Protein AF-0000000069867703 (afdb_homodimer)

Radius of gyration: 23.39 Å; Cα contacts (8 Å, |Δi|>4): 1065; chains: 2; bounding box: 71×70×50 Å

Sequence (424 aa):
MKQNDFDYMQMLKGELYYAPTILPENKSTKGKVLAQKINQLPIDNVKEIVALEKELLGKTGNELYITPPLHVDYGRHIEVGENFYANMDCIFLDVNKIIFGDNVMVGPRASFYTAGHPIDPTIRTAELEFGTPIIVEDNVWIGGSATILPGVTIGKNAIVAAGAVVTKDVPANTIVGGNPAKVIRKIDENDQQFWTEKQRQYQIAKKQFFHEMKQNDFDYMQMLKGELYYAPTILPENKSTKGKVLAQKINQLPIDNVKEIVALEKELLGKTGNELYITPPLHVDYGRHIEVGENFYANMDCIFLDVNKIIFGDNVMVGPRASFYTAGHPIDPTIRTAELEFGTPIIVEDNVWIGGSATILPGVTIGKNAIVAAGAVVTKDVPANTIVGGNPAKVIRKIDENDQQFWTEKQRQYQIAKKQFFHE

Structure (mmCIF, N/CA/C/O backbone):
data_AF-0000000069867703-model_v1
#
loop_
_entity.id
_entity.type
_entity.pdbx_description
1 polymer Acetyltransferase
#
loop_
_atom_site.group_PDB
_atom_site.id
_atom_site.type_symbol
_atom_site.label_atom_id
_atom_site.label_alt_id
_atom_site.label_comp_id
_atom_site.label_asym_id
_atom_site.label_entity_id
_atom_site.label_seq_id
_atom_site.pdbx_PDB_ins_code
_atom_site.Cartn_x
_atom_site.Cartn_y
_atom_site.Cartn_z
_atom_site.occupancy
_atom_site.B_iso_or_equiv
_atom_site.auth_seq_id
_atom_site.auth_comp_id
_atom_site.auth_asym_id
_atom_site.auth_atom_id
_atom_site.pdbx_PDB_model_num
ATOM 1 N N . MET A 1 1 ? 14.961 -4.582 -24.188 1 43.03 1 MET A N 1
ATOM 2 C CA . MET A 1 1 ? 15.508 -3.805 -23.078 1 43.03 1 MET A CA 1
ATOM 3 C C . MET A 1 1 ? 16.891 -3.246 -23.438 1 43.03 1 MET A C 1
ATOM 5 O O . MET A 1 1 ? 17.766 -3.984 -23.875 1 43.03 1 MET A O 1
ATOM 9 N N . LYS A 1 2 ? 16.891 -2.094 -23.719 1 47.94 2 LYS A N 1
ATOM 10 C CA . LYS A 1 2 ? 18.172 -1.615 -24.219 1 47.94 2 LYS A CA 1
ATOM 11 C C . LYS A 1 2 ? 19.281 -1.835 -23.203 1 47.94 2 LYS A C 1
ATOM 13 O O . LYS A 1 2 ? 19.141 -1.467 -22.031 1 47.94 2 LYS A O 1
ATOM 18 N N . GLN A 1 3 ? 20.312 -2.713 -23.312 1 62.88 3 GLN A N 1
ATOM 19 C CA . GLN A 1 3 ? 21.562 -3.127 -22.688 1 62.88 3 GLN A CA 1
ATOM 20 C C . GLN A 1 3 ? 22.375 -1.922 -22.203 1 62.88 3 GLN A C 1
ATOM 22 O O . GLN A 1 3 ? 23.297 -2.068 -21.406 1 62.88 3 GLN A O 1
ATOM 27 N N . ASN A 1 4 ? 21.609 -0.744 -22.125 1 85.5 4 ASN A N 1
ATOM 28 C CA . ASN A 1 4 ? 22.438 0.412 -21.781 1 85.5 4 ASN A CA 1
ATOM 29 C C . ASN A 1 4 ? 21.812 1.217 -20.641 1 85.5 4 ASN A C 1
ATOM 31 O O . ASN A 1 4 ? 22.25 2.338 -20.359 1 85.5 4 ASN A O 1
ATOM 35 N N . ASP A 1 5 ? 20.938 0.562 -19.953 1 95.88 5 ASP A N 1
ATOM 36 C CA . ASP A 1 5 ? 20.281 1.282 -18.875 1 95.88 5 ASP A CA 1
ATOM 37 C C . ASP A 1 5 ? 20.719 0.734 -17.516 1 95.88 5 ASP A C 1
ATOM 39 O O . ASP A 1 5 ? 20.141 -0.229 -17.016 1 95.88 5 ASP A O 1
ATOM 43 N N . PHE A 1 6 ? 21.672 1.259 -16.984 1 97.19 6 PHE A N 1
ATOM 44 C CA . PHE A 1 6 ? 22.344 0.713 -15.82 1 97.19 6 PHE A CA 1
ATOM 45 C C . PHE A 1 6 ? 21.375 0.543 -14.656 1 97.19 6 PHE A C 1
ATOM 47 O O . PHE A 1 6 ? 21.25 -0.551 -14.102 1 97.19 6 PHE A O 1
ATOM 54 N N . ASP A 1 7 ? 20.625 1.589 -14.242 1 98.25 7 ASP A N 1
ATOM 55 C CA . ASP A 1 7 ? 19.781 1.545 -13.055 1 98.25 7 ASP A CA 1
ATOM 56 C C . ASP A 1 7 ? 18.594 0.606 -13.258 1 98.25 7 ASP A C 1
ATOM 58 O O . ASP A 1 7 ? 18.141 -0.053 -12.312 1 98.25 7 ASP A O 1
ATOM 62 N N . TYR A 1 8 ? 18.062 0.577 -14.422 1 98.06 8 TYR A N 1
ATOM 63 C CA . TYR A 1 8 ? 17 -0.384 -14.719 1 98.06 8 TYR A CA 1
ATOM 64 C C . TYR A 1 8 ? 17.5 -1.812 -14.523 1 98.06 8 TYR A C 1
ATOM 66 O O . TYR A 1 8 ? 16.797 -2.646 -13.945 1 98.06 8 TYR A O 1
ATOM 74 N N . MET A 1 9 ? 18.688 -2.072 -15.016 1 97.81 9 MET A N 1
ATOM 75 C CA . MET A 1 9 ? 19.281 -3.402 -14.867 1 97.81 9 MET A CA 1
ATOM 76 C C . MET A 1 9 ? 19.547 -3.721 -13.398 1 97.81 9 MET A C 1
ATOM 78 O O . MET A 1 9 ? 19.281 -4.836 -12.945 1 97.81 9 MET A O 1
ATOM 82 N N . GLN A 1 10 ? 20.125 -2.771 -12.664 1 98.06 10 GLN A N 1
ATOM 83 C CA . GLN A 1 10 ? 20.359 -2.949 -11.234 1 98.06 10 GLN A CA 1
ATOM 84 C C . GLN A 1 10 ? 19.062 -3.287 -10.508 1 98.06 10 GLN A C 1
ATOM 86 O O . GLN A 1 10 ? 19.031 -4.16 -9.633 1 98.06 10 GLN A O 1
ATOM 91 N N . MET A 1 11 ? 17.969 -2.541 -10.852 1 98.31 11 MET A N 1
ATOM 92 C CA . MET A 1 11 ? 16.641 -2.74 -10.258 1 98.31 11 MET A CA 1
ATOM 93 C C . MET A 1 11 ? 16.203 -4.191 -10.414 1 98.31 11 MET A C 1
ATOM 95 O O . MET A 1 11 ? 15.828 -4.836 -9.43 1 98.31 11 MET A O 1
ATOM 99 N N . LEU A 1 12 ? 16.344 -4.734 -11.562 1 98 12 LEU A N 1
ATOM 100 C CA . LEU A 1 12 ? 15.867 -6.078 -11.867 1 98 12 LEU A CA 1
ATOM 101 C C . LEU A 1 12 ? 16.797 -7.129 -11.258 1 98 12 LEU A C 1
ATOM 103 O O . LEU A 1 12 ? 16.391 -8.273 -11.047 1 98 12 LEU A O 1
ATOM 107 N N . LYS A 1 13 ? 18.016 -6.766 -10.938 1 97.62 13 LYS A N 1
ATOM 108 C CA . LYS A 1 13 ? 18.969 -7.668 -10.297 1 97.62 13 LYS A CA 1
ATOM 109 C C . LYS A 1 13 ? 18.766 -7.703 -8.781 1 97.62 13 LYS A C 1
ATOM 111 O O . LYS A 1 13 ? 19.359 -8.523 -8.086 1 97.62 13 LYS A O 1
ATOM 116 N N . GLY A 1 14 ? 17.953 -6.762 -8.305 1 98.12 14 GLY A N 1
ATOM 117 C CA . GLY A 1 14 ? 17.703 -6.676 -6.871 1 98.12 14 GLY A CA 1
ATOM 118 C C . GLY A 1 14 ? 18.766 -5.863 -6.137 1 98.12 14 GLY A C 1
ATOM 119 O O . GLY A 1 14 ? 18.812 -5.879 -4.906 1 98.12 14 GLY A O 1
ATOM 120 N N . GLU A 1 15 ? 19.609 -5.199 -6.871 1 97.81 15 GLU A N 1
ATOM 121 C CA . GLU A 1 15 ? 20.656 -4.352 -6.316 1 97.81 15 GLU A CA 1
ATOM 122 C C . GLU A 1 15 ? 20.172 -2.912 -6.152 1 97.81 15 GLU A C 1
ATOM 124 O O . GLU A 1 15 ? 19.109 -2.547 -6.66 1 97.81 15 GLU A O 1
ATOM 129 N N . LEU A 1 16 ? 20.938 -2.123 -5.391 1 98.31 16 LEU A N 1
ATOM 130 C CA . LEU A 1 16 ? 20.594 -0.713 -5.254 1 98.31 16 LEU A CA 1
ATOM 131 C C . LEU A 1 16 ? 20.531 -0.034 -6.617 1 98.31 16 LEU A C 1
ATOM 133 O O . LEU A 1 16 ? 21.375 -0.292 -7.48 1 98.31 16 LEU A O 1
ATOM 137 N N . TYR A 1 17 ? 19.641 0.819 -6.809 1 98.19 17 TYR A N 1
ATOM 138 C CA . TYR A 1 17 ? 19.484 1.601 -8.031 1 98.19 17 TYR A CA 1
ATOM 139 C C . TYR A 1 17 ? 18.938 2.986 -7.727 1 98.19 17 TYR A C 1
ATOM 141 O O . TYR A 1 17 ? 18.484 3.254 -6.609 1 98.19 17 TYR A O 1
ATOM 149 N N . TYR A 1 18 ? 19.016 3.893 -8.641 1 97.75 18 TYR A N 1
ATOM 150 C CA . TYR A 1 18 ? 18.531 5.262 -8.586 1 97.75 18 TYR A CA 1
ATOM 151 C C . TYR A 1 18 ? 17.453 5.496 -9.648 1 97.75 18 TYR A C 1
ATOM 153 O O . TYR A 1 18 ? 17.766 5.648 -10.836 1 97.75 18 TYR A O 1
ATOM 161 N N . ALA A 1 19 ? 16.234 5.578 -9.227 1 96.94 19 ALA A N 1
ATOM 162 C CA . ALA A 1 19 ? 15.07 5.52 -10.094 1 96.94 19 ALA A CA 1
ATOM 163 C C . ALA A 1 19 ? 15.07 6.672 -11.094 1 96.94 19 ALA A C 1
ATOM 165 O O . ALA A 1 19 ? 14.711 6.488 -12.258 1 96.94 19 ALA A O 1
ATOM 166 N N . PRO A 1 20 ? 15.422 7.875 -10.719 1 95.5 20 PRO A N 1
ATOM 167 C CA . PRO A 1 20 ? 15.32 9.016 -11.625 1 95.5 20 PRO A CA 1
ATOM 168 C C . PRO A 1 20 ? 16.188 8.859 -12.867 1 95.5 20 PRO A C 1
ATOM 170 O O . PRO A 1 20 ? 15.93 9.5 -13.891 1 95.5 20 PRO A O 1
ATOM 173 N N . THR A 1 21 ? 17.234 7.996 -12.844 1 96.5 21 THR A N 1
ATOM 174 C CA . THR A 1 21 ? 18.156 7.895 -13.969 1 96.5 21 THR A CA 1
ATOM 175 C C . THR A 1 21 ? 17.75 6.742 -14.891 1 96.5 21 THR A C 1
ATOM 177 O O . THR A 1 21 ? 18.391 6.508 -15.914 1 96.5 21 THR A O 1
ATOM 180 N N . ILE A 1 22 ? 16.75 6.027 -14.531 1 97.62 22 ILE A N 1
ATOM 181 C CA . ILE A 1 22 ? 16.234 5.023 -15.453 1 97.62 22 ILE A CA 1
ATOM 182 C C . ILE A 1 22 ? 15.75 5.699 -16.734 1 97.62 22 ILE A C 1
ATOM 184 O O . ILE A 1 22 ? 15.109 6.75 -16.688 1 97.62 22 ILE A O 1
ATOM 188 N N . LEU A 1 23 ? 16.031 5.18 -17.812 1 97.31 23 LEU A N 1
ATOM 189 C CA . LEU A 1 23 ? 15.703 5.766 -19.109 1 97.31 23 LEU A CA 1
ATOM 190 C C . LEU A 1 23 ? 14.195 5.809 -19.312 1 97.31 23 LEU A C 1
ATOM 192 O O . LEU A 1 23 ? 13.469 4.938 -18.828 1 97.31 23 LEU A O 1
ATOM 196 N N . PRO A 1 24 ? 13.734 6.73 -20.109 1 95.38 24 PRO A N 1
ATOM 197 C CA . PRO A 1 24 ? 12.297 6.945 -20.312 1 95.38 24 PRO A CA 1
ATOM 198 C C . PRO A 1 24 ? 11.578 5.695 -20.812 1 95.38 24 PRO A C 1
ATOM 200 O O . PRO A 1 24 ? 10.477 5.391 -20.359 1 95.38 24 PRO A O 1
ATOM 203 N N . GLU A 1 25 ? 12.195 4.98 -21.734 1 95.62 25 GLU A N 1
ATOM 204 C CA . GLU A 1 25 ? 11.555 3.814 -22.328 1 95.62 25 GLU A CA 1
ATOM 205 C C . GLU A 1 25 ? 11.375 2.697 -21.312 1 95.62 25 GLU A C 1
ATOM 207 O O . GLU A 1 25 ? 10.602 1.766 -21.531 1 95.62 25 GLU A O 1
ATOM 212 N N . ASN A 1 26 ? 12.133 2.779 -20.188 1 97.19 26 ASN A N 1
ATOM 213 C CA . ASN A 1 26 ? 12.086 1.73 -19.172 1 97.19 26 ASN A CA 1
ATOM 214 C C . ASN A 1 26 ? 11.359 2.197 -17.906 1 97.19 26 ASN A C 1
ATOM 216 O O . ASN A 1 26 ? 11.266 1.455 -16.938 1 97.19 26 ASN A O 1
ATOM 220 N N . LYS A 1 27 ? 10.812 3.355 -17.906 1 96.56 27 LYS A N 1
ATOM 221 C CA . LYS A 1 27 ? 10.141 3.895 -16.734 1 96.56 27 LYS A CA 1
ATOM 222 C C . LYS A 1 27 ? 8.766 3.254 -16.531 1 96.56 27 LYS A C 1
ATOM 224 O O . LYS A 1 27 ? 8.281 2.543 -17.422 1 96.56 27 LYS A O 1
ATOM 229 N N . SER A 1 28 ? 8.188 3.492 -15.438 1 97.31 28 SER A N 1
ATOM 230 C CA . SER A 1 28 ? 6.961 2.832 -14.984 1 97.31 28 SER A CA 1
ATOM 231 C C . SER A 1 28 ? 5.727 3.459 -15.625 1 97.31 28 SER A C 1
ATOM 233 O O . SER A 1 28 ? 4.629 2.908 -15.539 1 97.31 28 SER A O 1
ATOM 235 N N . THR A 1 29 ? 5.863 4.516 -16.375 1 97.19 29 THR A N 1
ATOM 236 C CA . THR A 1 29 ? 4.754 5.332 -16.859 1 97.19 29 THR A CA 1
ATOM 237 C C . THR A 1 29 ? 3.832 4.512 -17.75 1 97.19 29 THR A C 1
ATOM 239 O O . THR A 1 29 ? 2.607 4.578 -17.625 1 97.19 29 THR A O 1
ATOM 242 N N . LYS A 1 30 ? 4.414 3.748 -18.641 1 97.38 30 LYS A N 1
ATOM 243 C CA . LYS A 1 30 ? 3.607 2.971 -19.578 1 97.38 30 LYS A CA 1
ATOM 244 C C . LYS A 1 30 ? 2.66 2.029 -18.844 1 97.38 30 LYS A C 1
ATOM 246 O O . LYS A 1 30 ? 1.482 1.926 -19.188 1 97.38 30 LYS A O 1
ATOM 251 N N . GLY A 1 31 ? 3.186 1.3 -17.875 1 98.5 31 GLY A N 1
ATOM 252 C CA . GLY A 1 31 ? 2.365 0.387 -17.094 1 98.5 31 GLY A CA 1
ATOM 253 C C . GLY A 1 31 ? 1.257 1.086 -16.328 1 98.5 31 GLY A C 1
ATOM 254 O O . GLY A 1 31 ? 0.117 0.617 -16.312 1 98.5 31 GLY A O 1
ATOM 255 N N . LYS A 1 32 ? 1.57 2.193 -15.734 1 98.44 32 LYS A N 1
ATOM 256 C CA . LYS A 1 32 ? 0.593 2.957 -14.961 1 98.44 32 LYS A CA 1
ATOM 257 C C . LYS A 1 32 ? -0.517 3.496 -15.859 1 98.44 32 LYS A C 1
ATOM 259 O O . LYS A 1 32 ? -1.687 3.51 -15.469 1 98.44 32 LYS A O 1
ATOM 264 N N . VAL A 1 33 ? -0.178 3.928 -17.031 1 98.56 33 VAL A N 1
ATOM 265 C CA . VAL A 1 33 ? -1.155 4.43 -17.984 1 98.56 33 VAL A CA 1
ATOM 266 C C . VAL A 1 33 ? -2.09 3.299 -18.422 1 98.56 33 VAL A C 1
ATOM 268 O O . VAL A 1 33 ? -3.309 3.48 -18.469 1 98.56 33 VAL A O 1
ATOM 271 N N . LEU A 1 34 ? -1.542 2.148 -18.703 1 98.75 34 LEU A N 1
ATOM 272 C CA . LEU A 1 34 ? -2.35 1.003 -19.109 1 98.75 34 LEU A CA 1
ATOM 273 C C . LEU A 1 34 ? -3.289 0.573 -17.984 1 98.75 34 LEU A C 1
ATOM 275 O O . LEU A 1 34 ? -4.457 0.259 -18.234 1 98.75 34 LEU A O 1
ATOM 279 N N . ALA A 1 35 ? -2.779 0.513 -16.766 1 98.81 35 ALA A N 1
ATOM 280 C CA . ALA A 1 35 ? -3.619 0.163 -15.625 1 98.81 35 ALA A CA 1
ATOM 281 C C . ALA A 1 35 ? -4.777 1.146 -15.477 1 98.81 35 ALA A C 1
ATOM 283 O O . ALA A 1 35 ? -5.914 0.741 -15.211 1 98.81 35 ALA A O 1
ATOM 284 N N . GLN A 1 36 ? -4.461 2.414 -15.617 1 98.56 36 GLN A N 1
ATOM 285 C CA . GLN A 1 36 ? -5.508 3.424 -15.531 1 98.56 36 GLN A CA 1
ATOM 286 C C . GLN A 1 36 ? -6.566 3.219 -16.609 1 98.56 36 GLN A C 1
ATOM 288 O O . GLN A 1 36 ? -7.762 3.377 -16.359 1 98.56 36 GLN A O 1
ATOM 293 N N . LYS A 1 37 ? -6.148 2.938 -17.797 1 98.62 37 LYS A N 1
ATOM 294 C CA . LYS A 1 37 ? -7.078 2.654 -18.891 1 98.62 37 LYS A CA 1
ATOM 295 C C . LYS A 1 37 ? -8 1.489 -18.531 1 98.62 37 LYS A C 1
ATOM 297 O O . LYS A 1 37 ? -9.211 1.559 -18.766 1 98.62 37 LYS A O 1
ATOM 302 N N . ILE A 1 38 ? -7.461 0.488 -18.016 1 98.81 38 ILE A N 1
ATOM 303 C CA . ILE A 1 38 ? -8.242 -0.674 -17.609 1 98.81 38 ILE A CA 1
ATOM 304 C C . ILE A 1 38 ? -9.297 -0.256 -16.578 1 98.81 38 ILE A C 1
ATOM 306 O O . ILE A 1 38 ? -10.469 -0.626 -16.703 1 98.81 38 ILE A O 1
ATOM 310 N N . ASN A 1 39 ? -8.867 0.525 -15.648 1 98.56 39 ASN A N 1
ATOM 311 C CA . ASN A 1 39 ? -9.711 0.929 -14.531 1 98.56 39 ASN A CA 1
ATOM 312 C C . ASN A 1 39 ? -10.852 1.837 -14.992 1 98.56 39 ASN A C 1
ATOM 314 O O . ASN A 1 39 ? -11.836 2.018 -14.273 1 98.56 39 ASN A O 1
ATOM 318 N N . GLN A 1 40 ? -10.742 2.393 -16.141 1 97.81 40 GLN A N 1
ATOM 319 C CA . GLN A 1 40 ? -11.719 3.357 -16.625 1 97.81 40 GLN A CA 1
ATOM 320 C C . GLN A 1 40 ? -12.711 2.699 -17.578 1 97.81 40 GLN A C 1
ATOM 322 O O . GLN A 1 40 ? -13.695 3.32 -17.984 1 97.81 40 GLN A O 1
ATOM 327 N N . LEU A 1 41 ? -12.492 1.466 -17.938 1 98.31 41 LEU A N 1
ATOM 328 C CA . LEU A 1 41 ? -13.422 0.748 -18.812 1 98.31 41 LEU A CA 1
ATOM 329 C C . LEU A 1 41 ? -14.672 0.335 -18.047 1 98.31 41 LEU A C 1
ATOM 331 O O . LEU A 1 41 ? -14.609 0.053 -16.859 1 98.31 41 LEU A O 1
ATOM 335 N N . PRO A 1 42 ? -15.836 0.27 -18.781 1 98.31 42 PRO A N 1
ATOM 336 C CA . PRO A 1 42 ? -16.984 -0.373 -18.156 1 98.31 42 PRO A CA 1
ATOM 337 C C . PRO A 1 42 ? -16.688 -1.797 -17.688 1 98.31 42 PRO A C 1
ATOM 339 O O . PRO A 1 42 ? -16.078 -2.574 -18.438 1 98.31 42 PRO A O 1
ATOM 342 N N . ILE A 1 43 ? -17.188 -2.146 -16.594 1 98 43 ILE A N 1
ATOM 343 C CA . ILE A 1 43 ? -16.797 -3.389 -15.938 1 98 43 ILE A CA 1
ATOM 344 C C . ILE A 1 43 ? -17.344 -4.582 -16.719 1 98 43 ILE A C 1
ATOM 346 O O . ILE A 1 43 ? -16.812 -5.691 -16.625 1 98 43 ILE A O 1
ATOM 350 N N . ASP A 1 44 ? -18.328 -4.363 -17.5 1 98.19 44 ASP A N 1
ATOM 351 C CA . ASP A 1 44 ? -18.922 -5.465 -18.25 1 98.19 44 ASP A CA 1
ATOM 352 C C . ASP A 1 44 ? -18.219 -5.652 -19.594 1 98.19 44 ASP A C 1
ATOM 354 O O . ASP A 1 44 ? -18.547 -6.566 -20.359 1 98.19 44 ASP A O 1
ATOM 358 N N . ASN A 1 45 ? -17.312 -4.742 -19.891 1 98.38 45 ASN A N 1
ATOM 359 C CA . ASN A 1 45 ? -16.484 -4.949 -21.078 1 98.38 45 ASN A CA 1
ATOM 360 C C . ASN A 1 45 ? -15.328 -5.906 -20.781 1 98.38 45 ASN A C 1
ATOM 362 O O . ASN A 1 45 ? -14.156 -5.543 -20.938 1 98.38 45 ASN A O 1
ATOM 366 N N . VAL A 1 46 ? -15.609 -7.129 -20.531 1 98.31 46 VAL A N 1
ATOM 367 C CA . VAL A 1 46 ? -14.68 -8.133 -20.031 1 98.31 46 VAL A CA 1
ATOM 368 C C . VAL A 1 46 ? -13.633 -8.445 -21.094 1 98.31 46 VAL A C 1
ATOM 370 O O . VAL A 1 46 ? -12.445 -8.555 -20.797 1 98.31 46 VAL A O 1
ATOM 373 N N . LYS A 1 47 ? -14.008 -8.578 -22.297 1 98.44 47 LYS A N 1
ATOM 374 C CA . LYS A 1 47 ? -13.102 -8.914 -23.391 1 98.44 47 LYS A CA 1
ATOM 375 C C . LYS A 1 47 ? -11.992 -7.879 -23.531 1 98.44 47 LYS A C 1
ATOM 377 O O . LYS A 1 47 ? -10.812 -8.227 -23.609 1 98.44 47 LYS A O 1
ATOM 382 N N . GLU A 1 48 ? -12.391 -6.613 -23.516 1 98.69 48 GLU A N 1
ATOM 383 C CA . GLU A 1 48 ? -11.414 -5.535 -23.641 1 98.69 48 GLU A CA 1
ATOM 384 C C . GLU A 1 48 ? -10.523 -5.457 -22.406 1 98.69 48 GLU A C 1
ATOM 386 O O . GLU A 1 48 ? -9.328 -5.199 -22.516 1 98.69 48 GLU A O 1
ATOM 391 N N . ILE A 1 49 ? -11.133 -5.664 -21.25 1 98.81 49 ILE A N 1
ATOM 392 C CA . ILE A 1 49 ? -10.383 -5.645 -20 1 98.81 49 ILE A CA 1
ATOM 393 C C . ILE A 1 49 ? -9.297 -6.719 -20.047 1 98.81 49 ILE A C 1
ATOM 395 O O . ILE A 1 49 ? -8.117 -6.434 -19.797 1 98.81 49 ILE A O 1
ATOM 399 N N . VAL A 1 50 ? -9.578 -7.891 -20.422 1 98.88 50 VAL A N 1
ATOM 400 C CA . VAL A 1 50 ? -8.633 -9 -20.453 1 98.88 50 VAL A CA 1
ATOM 401 C C . VAL A 1 50 ? -7.551 -8.734 -21.5 1 98.88 50 VAL A C 1
ATOM 403 O O . VAL A 1 50 ? -6.375 -9.023 -21.266 1 98.88 50 VAL A O 1
ATOM 406 N N . ALA A 1 51 ? -7.949 -8.203 -22.625 1 98.88 51 ALA A N 1
ATOM 407 C CA . ALA A 1 51 ? -6.973 -7.871 -23.656 1 98.88 51 ALA A CA 1
ATOM 408 C C . ALA A 1 51 ? -5.93 -6.887 -23.141 1 98.88 51 ALA A C 1
ATOM 410 O O . ALA A 1 51 ? -4.734 -7.062 -23.375 1 98.88 51 ALA A O 1
ATOM 411 N N . LEU A 1 52 ? -6.383 -5.855 -22.438 1 98.88 52 LEU A N 1
ATOM 412 C CA . LEU A 1 52 ? -5.473 -4.859 -21.891 1 98.88 52 LEU A CA 1
ATOM 413 C C . LEU A 1 52 ? -4.641 -5.441 -20.75 1 98.88 52 LEU A C 1
ATOM 415 O O . LEU A 1 52 ? -3.48 -5.07 -20.562 1 98.88 52 LEU A O 1
ATOM 419 N N . GLU A 1 53 ? -5.25 -6.348 -19.969 1 98.88 53 GLU A N 1
ATOM 420 C CA . GLU A 1 53 ? -4.492 -7.039 -18.922 1 98.88 53 GLU A CA 1
ATOM 421 C C . GLU A 1 53 ? -3.338 -7.836 -19.531 1 98.88 53 GLU A C 1
ATOM 423 O O . GLU A 1 53 ? -2.23 -7.836 -18.984 1 98.88 53 GLU A O 1
ATOM 428 N N . LYS A 1 54 ? -3.551 -8.523 -20.625 1 98.88 54 LYS A N 1
ATOM 429 C CA . LYS A 1 54 ? -2.512 -9.297 -21.297 1 98.88 54 LYS A CA 1
ATOM 430 C C . LYS A 1 54 ? -1.439 -8.383 -21.875 1 98.88 54 LYS A C 1
ATOM 432 O O . LYS A 1 54 ? -0.264 -8.75 -21.938 1 98.88 54 LYS A O 1
ATOM 437 N N . GLU A 1 55 ? -1.837 -7.215 -22.344 1 98.88 55 GLU A N 1
ATOM 438 C CA . GLU A 1 55 ? -0.868 -6.223 -22.797 1 98.88 55 GLU A CA 1
ATOM 439 C C . GLU A 1 55 ? -0.034 -5.684 -21.641 1 98.88 55 GLU A C 1
ATOM 441 O O . GLU A 1 55 ? 1.165 -5.441 -21.797 1 98.88 55 GLU A O 1
ATOM 446 N N . LEU A 1 56 ? -0.656 -5.512 -20.516 1 98.88 56 LEU A N 1
ATOM 447 C CA . LEU A 1 56 ? -0.044 -4.922 -19.328 1 98.88 56 LEU A CA 1
ATOM 448 C C . LEU A 1 56 ? 0.987 -5.867 -18.719 1 98.88 56 LEU A C 1
ATOM 450 O O . LEU A 1 56 ? 2.1 -5.449 -18.391 1 98.88 56 LEU A O 1
ATOM 454 N N . LEU A 1 57 ? 0.607 -7.168 -18.609 1 98.94 57 LEU A N 1
ATOM 455 C CA . LEU A 1 57 ? 1.418 -8.133 -17.875 1 98.94 57 LEU A CA 1
ATOM 456 C C . LEU A 1 57 ? 2.525 -8.695 -18.766 1 98.94 57 LEU A C 1
ATOM 458 O O . LEU A 1 57 ? 2.357 -8.805 -19.984 1 98.94 57 LEU A O 1
ATOM 462 N N . GLY A 1 58 ? 3.6 -9.086 -18.109 1 98.81 58 GLY A N 1
ATOM 463 C CA . GLY A 1 58 ? 4.77 -9.555 -18.828 1 98.81 58 GLY A CA 1
ATOM 464 C C . GLY A 1 58 ? 4.578 -10.922 -19.469 1 98.81 58 GLY A C 1
ATOM 465 O O . GLY A 1 58 ? 5.109 -11.195 -20.547 1 98.81 58 GLY A O 1
ATOM 466 N N . LYS A 1 59 ? 3.945 -11.766 -18.781 1 98.69 59 LYS A N 1
ATOM 467 C CA . LYS A 1 59 ? 3.629 -13.125 -19.219 1 98.69 59 LYS A CA 1
ATOM 468 C C . LYS A 1 59 ? 2.301 -13.594 -18.625 1 98.69 59 LYS A C 1
ATOM 470 O O . LYS A 1 59 ? 2.02 -13.359 -17.453 1 98.69 59 LYS A O 1
ATOM 475 N N . THR A 1 60 ? 1.506 -14.219 -19.484 1 98.69 60 THR A N 1
ATOM 476 C CA . THR A 1 60 ? 0.23 -14.734 -19 1 98.69 60 THR A CA 1
ATOM 477 C C . THR A 1 60 ? -0.053 -16.109 -19.578 1 98.69 60 THR A C 1
ATOM 479 O O . THR A 1 60 ? 0.512 -16.484 -20.609 1 98.69 60 THR A O 1
ATOM 482 N N . GLY A 1 61 ? -0.856 -16.875 -18.844 1 98 61 GLY A N 1
ATOM 483 C CA . GLY A 1 61 ? -1.472 -18.031 -19.469 1 98 61 GLY A CA 1
ATOM 484 C C . GLY A 1 61 ? -2.621 -17.688 -20.391 1 98 61 GLY A C 1
ATOM 485 O O . GLY A 1 61 ? -2.727 -16.547 -20.859 1 98 61 GLY A O 1
ATOM 486 N N . ASN A 1 62 ? -3.439 -18.703 -20.688 1 98 62 ASN A N 1
ATOM 487 C CA . ASN A 1 62 ? -4.59 -18.5 -21.562 1 98 62 ASN A CA 1
ATOM 488 C C . ASN A 1 62 ? -5.742 -17.828 -20.828 1 98 62 ASN A C 1
ATOM 490 O O . ASN A 1 62 ? -6.344 -16.891 -21.344 1 98 62 ASN A O 1
ATOM 494 N N . GLU A 1 63 ? -6.012 -18.281 -19.641 1 98.38 63 GLU A N 1
ATOM 495 C CA . GLU A 1 63 ? -7.141 -17.766 -18.875 1 98.38 63 GLU A CA 1
ATOM 496 C C . GLU A 1 63 ? -6.664 -16.938 -17.688 1 98.38 63 GLU A C 1
ATOM 498 O O . GLU A 1 63 ? -5.938 -17.438 -16.828 1 98.38 63 GLU A O 1
ATOM 503 N N . LEU A 1 64 ? -7.156 -15.703 -17.641 1 98.44 64 LEU A N 1
ATOM 504 C CA . LEU A 1 64 ? -6.883 -14.812 -16.516 1 98.44 64 LEU A CA 1
ATOM 505 C C . LEU A 1 64 ? -7.961 -13.734 -16.406 1 98.44 64 LEU A C 1
ATOM 507 O O . LEU A 1 64 ? -8.625 -13.414 -17.391 1 98.44 64 LEU A O 1
ATOM 511 N N . TYR A 1 65 ? -8.047 -13.281 -15.188 1 98.75 65 TYR A N 1
ATOM 512 C CA . TYR A 1 65 ? -8.906 -12.125 -14.961 1 98.75 65 TYR A CA 1
ATOM 513 C C . TYR A 1 65 ? -8.547 -11.422 -13.664 1 98.75 65 TYR A C 1
ATOM 515 O O . TYR A 1 65 ? -8.492 -12.055 -12.602 1 98.75 65 TYR A O 1
ATOM 523 N N . ILE A 1 66 ? -8.305 -10.211 -13.75 1 98.88 66 ILE A N 1
ATOM 524 C CA . ILE A 1 66 ? -8.117 -9.328 -12.602 1 98.88 66 ILE A CA 1
ATOM 525 C C . ILE A 1 66 ? -9.242 -8.297 -12.555 1 98.88 66 ILE A C 1
ATOM 527 O O . ILE A 1 66 ? -9.367 -7.461 -13.453 1 98.88 66 ILE A O 1
ATOM 531 N N . THR A 1 67 ? -9.977 -8.32 -11.547 1 98.88 67 THR A N 1
ATOM 532 C CA . THR A 1 67 ? -11.109 -7.406 -11.43 1 98.88 67 THR A CA 1
ATOM 533 C C . THR A 1 67 ? -10.633 -5.977 -11.188 1 98.88 67 THR A C 1
ATOM 535 O O . THR A 1 67 ? -9.906 -5.715 -10.227 1 98.88 67 THR A O 1
ATOM 538 N N . PRO A 1 68 ? -11.023 -5.074 -12.031 1 98.62 68 PRO A N 1
ATOM 539 C CA . PRO A 1 68 ? -10.68 -3.674 -11.781 1 98.62 68 PRO A CA 1
ATOM 540 C C . PRO A 1 68 ? -11.344 -3.119 -10.523 1 98.62 68 PRO A C 1
ATOM 542 O O . PRO A 1 68 ? -12.43 -3.566 -10.148 1 98.62 68 PRO A O 1
ATOM 545 N N . PRO A 1 69 ? -10.828 -2.098 -9.898 1 98.5 69 PRO A N 1
ATOM 546 C CA . PRO A 1 69 ? -9.555 -1.484 -10.297 1 98.5 69 PRO A CA 1
ATOM 547 C C . PRO A 1 69 ? -8.344 -2.316 -9.891 1 98.5 69 PRO A C 1
ATOM 549 O O . PRO A 1 69 ? -8.438 -3.145 -8.977 1 98.5 69 PRO A O 1
ATOM 552 N N . LEU A 1 70 ? -7.199 -2.225 -10.578 1 98.75 70 LEU A N 1
ATOM 553 C CA . LEU A 1 70 ? -5.887 -2.748 -10.219 1 98.75 70 LEU A CA 1
ATOM 554 C C . LEU A 1 70 ? -4.824 -1.66 -10.32 1 98.75 70 LEU A C 1
ATOM 556 O O . LEU A 1 70 ? -4.961 -0.72 -11.102 1 98.75 70 LEU A O 1
ATOM 560 N N . HIS A 1 71 ? -3.777 -1.788 -9.531 1 98.75 71 HIS A N 1
ATOM 561 C CA . HIS A 1 71 ? -2.672 -0.837 -9.531 1 98.75 71 HIS A CA 1
ATOM 562 C C . HIS A 1 71 ? -1.331 -1.549 -9.68 1 98.75 71 HIS A C 1
ATOM 564 O O . HIS A 1 71 ? -1.116 -2.607 -9.086 1 98.75 71 HIS A O 1
ATOM 570 N N . VAL A 1 72 ? -0.426 -0.951 -10.477 1 98.81 72 VAL A N 1
ATOM 571 C CA . VAL A 1 72 ? 0.904 -1.508 -10.703 1 98.81 72 VAL A CA 1
ATOM 572 C C . VAL A 1 72 ? 1.943 -0.389 -10.68 1 98.81 72 VAL A C 1
ATOM 574 O O . VAL A 1 72 ? 1.603 0.786 -10.836 1 98.81 72 VAL A O 1
ATOM 577 N N . ASP A 1 73 ? 3.182 -0.744 -10.523 1 98.19 73 ASP A N 1
ATOM 578 C CA . ASP A 1 73 ? 4.262 0.147 -10.938 1 98.19 73 ASP A CA 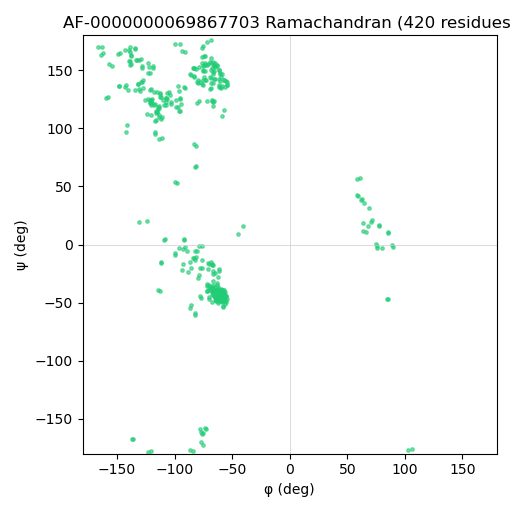1
ATOM 579 C C . ASP A 1 73 ? 4.531 0.029 -12.438 1 98.19 73 ASP A C 1
ATOM 581 O O . ASP A 1 73 ? 4.273 0.967 -13.195 1 98.19 73 ASP A O 1
ATOM 585 N N . TYR A 1 74 ? 4.863 -1.207 -12.859 1 98.62 74 TYR A N 1
ATOM 586 C CA . TYR A 1 74 ? 5.27 -1.394 -14.242 1 98.62 74 TYR A CA 1
ATOM 587 C C . TYR A 1 74 ? 4.266 -2.262 -14.992 1 98.62 74 TYR A C 1
ATOM 589 O O . TYR A 1 74 ? 3.977 -2.014 -16.172 1 98.62 74 TYR A O 1
ATOM 597 N N . GLY A 1 75 ? 3.76 -3.266 -14.359 1 98.81 75 GLY A N 1
ATOM 598 C CA . GLY A 1 75 ? 2.91 -4.25 -15.008 1 98.81 75 GLY A CA 1
ATOM 599 C C . GLY A 1 75 ? 3.695 -5.348 -15.703 1 98.81 75 GLY A C 1
ATOM 600 O O . GLY A 1 75 ? 3.445 -6.531 -15.484 1 98.81 75 GLY A O 1
ATOM 601 N N . ARG A 1 76 ? 4.688 -5 -16.453 1 98.81 76 ARG A N 1
ATOM 602 C CA . ARG A 1 76 ? 5.414 -5.93 -17.312 1 98.81 76 ARG A CA 1
ATOM 603 C C . ARG A 1 76 ? 6.273 -6.883 -16.484 1 98.81 76 ARG A C 1
ATOM 605 O O . ARG A 1 76 ? 6.777 -7.879 -17 1 98.81 76 ARG A O 1
ATOM 612 N N . HIS A 1 77 ? 6.516 -6.598 -15.258 1 98.88 77 HIS A N 1
ATOM 613 C CA . HIS A 1 77 ? 7.316 -7.488 -14.43 1 98.88 77 HIS A CA 1
ATOM 614 C C . HIS A 1 77 ? 6.438 -8.492 -13.688 1 98.88 77 HIS A C 1
ATOM 616 O O . HIS A 1 77 ? 6.938 -9.289 -12.891 1 98.88 77 HIS A O 1
ATOM 622 N N . ILE A 1 78 ? 5.152 -8.5 -13.922 1 98.94 78 ILE A N 1
ATOM 623 C CA . ILE A 1 78 ? 4.207 -9.461 -13.367 1 98.94 78 ILE A CA 1
ATOM 624 C C . ILE A 1 78 ? 3.982 -10.602 -14.359 1 98.94 78 ILE A C 1
ATOM 626 O O . ILE A 1 78 ? 3.703 -10.359 -15.539 1 98.94 78 ILE A O 1
ATOM 630 N N . GLU A 1 79 ? 4.184 -11.758 -13.914 1 98.94 79 GLU A N 1
ATOM 631 C CA . GLU A 1 79 ? 3.926 -12.961 -14.703 1 98.94 79 GLU A CA 1
ATOM 632 C C . GLU A 1 79 ? 2.902 -13.859 -14.008 1 98.94 79 GLU A C 1
ATOM 634 O O . GLU A 1 79 ? 3.006 -14.125 -12.812 1 98.94 79 GLU A O 1
ATOM 639 N N . VAL A 1 80 ? 1.92 -14.344 -14.789 1 98.94 80 VAL A N 1
ATOM 640 C CA . VAL A 1 80 ? 0.9 -15.203 -14.195 1 98.94 80 VAL A CA 1
ATOM 641 C C . VAL A 1 80 ? 0.761 -16.484 -15.023 1 98.94 80 VAL A C 1
ATOM 643 O O . VAL A 1 80 ? 0.852 -16.438 -16.25 1 98.94 80 VAL A O 1
ATOM 646 N N . GLY A 1 81 ? 0.601 -17.594 -14.344 1 98.88 81 GLY A N 1
ATOM 647 C CA . GLY A 1 81 ? 0.361 -18.875 -15 1 98.88 81 GLY A CA 1
ATOM 648 C C . GLY A 1 81 ? -1.063 -19.031 -15.5 1 98.88 81 GLY A C 1
ATOM 649 O O . GLY A 1 81 ? -1.756 -18.031 -15.734 1 98.88 81 GLY A O 1
ATOM 650 N N . GLU A 1 82 ? -1.456 -20.297 -15.742 1 98.88 82 GLU A N 1
ATOM 651 C CA . GLU A 1 82 ? -2.793 -20.625 -16.234 1 98.88 82 GLU A CA 1
ATOM 652 C C . GLU A 1 82 ? -3.838 -20.453 -15.133 1 98.88 82 GLU A C 1
ATOM 654 O O . GLU A 1 82 ? -3.59 -20.797 -13.969 1 98.88 82 GLU A O 1
ATOM 659 N N . ASN A 1 83 ? -5.059 -19.922 -15.5 1 98.81 83 ASN A N 1
ATOM 660 C CA . ASN A 1 83 ? -6.203 -19.812 -14.602 1 98.81 83 ASN A CA 1
ATOM 661 C C . ASN A 1 83 ? -5.883 -18.922 -13.398 1 98.81 83 ASN A C 1
ATOM 663 O O . ASN A 1 83 ? -6.082 -19.312 -12.258 1 98.81 83 ASN A O 1
ATOM 667 N N . PHE A 1 84 ? -5.52 -17.781 -13.695 1 98.94 84 PHE A N 1
ATOM 668 C CA . PHE A 1 84 ? -5.219 -16.781 -12.672 1 98.94 84 PHE A CA 1
ATOM 669 C C . PHE A 1 84 ? -6.418 -15.875 -12.445 1 98.94 84 PHE A C 1
ATOM 671 O O . PHE A 1 84 ? -7.035 -15.398 -13.398 1 98.94 84 PHE A O 1
ATOM 678 N N . TYR A 1 85 ? -6.688 -15.617 -11.18 1 98.94 85 TYR A N 1
ATOM 679 C CA . TYR A 1 85 ? -7.781 -14.719 -10.844 1 98.94 85 TYR A CA 1
ATOM 680 C 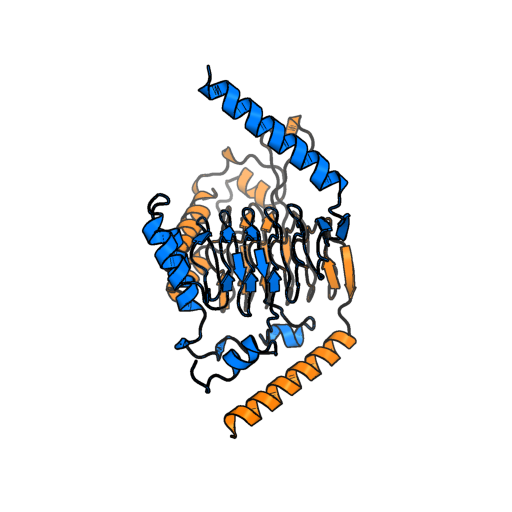C . TYR A 1 85 ? -7.398 -13.812 -9.672 1 98.94 85 TYR A C 1
ATOM 682 O O . TYR A 1 85 ? -6.863 -14.289 -8.664 1 98.94 85 TYR A O 1
ATOM 690 N N . ALA A 1 86 ? -7.637 -12.609 -9.781 1 98.94 86 ALA A N 1
ATOM 691 C CA . ALA A 1 86 ? -7.535 -11.656 -8.68 1 98.94 86 ALA A CA 1
ATOM 692 C C . ALA A 1 86 ? -8.789 -10.789 -8.578 1 98.94 86 ALA A C 1
ATOM 694 O O . ALA A 1 86 ? -9.289 -10.297 -9.594 1 98.94 86 ALA A O 1
ATOM 695 N N . ASN A 1 87 ? -9.242 -10.672 -7.387 1 98.75 87 ASN A N 1
ATOM 696 C CA . ASN A 1 87 ? -10.398 -9.812 -7.152 1 98.75 87 ASN A CA 1
ATOM 697 C C . ASN A 1 87 ? -10.008 -8.336 -7.164 1 98.75 87 ASN A C 1
ATOM 699 O O . ASN A 1 87 ? -8.93 -7.98 -7.633 1 98.75 87 ASN A O 1
ATOM 703 N N . MET A 1 88 ? -10.812 -7.34 -6.785 1 98.56 88 MET A N 1
ATOM 704 C CA . MET A 1 88 ? -10.711 -5.914 -7.094 1 98.56 88 MET A CA 1
ATOM 705 C C . MET A 1 88 ? -9.742 -5.223 -6.145 1 98.56 88 MET A C 1
ATOM 707 O O . MET A 1 88 ? -9.594 -5.633 -4.992 1 98.56 88 MET A O 1
ATOM 711 N N . ASP A 1 89 ? -9.125 -4.152 -6.609 1 98.62 89 ASP A N 1
ATOM 712 C CA . ASP A 1 89 ? -8.367 -3.15 -5.871 1 98.62 89 ASP A CA 1
ATOM 713 C C . ASP A 1 89 ? -7.062 -3.734 -5.332 1 98.62 89 ASP A C 1
ATOM 715 O O . ASP A 1 89 ? -6.645 -3.408 -4.219 1 98.62 89 ASP A O 1
ATOM 719 N N . CYS A 1 90 ? -6.484 -4.691 -6.035 1 98.88 90 CYS A N 1
ATOM 720 C CA . CYS A 1 90 ? -5.164 -5.211 -5.707 1 98.88 90 CYS A CA 1
ATOM 721 C C . CYS A 1 90 ? -4.074 -4.23 -6.129 1 98.88 90 CYS A C 1
ATOM 723 O O . CYS A 1 90 ? -4.258 -3.455 -7.07 1 98.88 90 CYS A O 1
ATOM 725 N N . ILE A 1 91 ? -2.969 -4.211 -5.426 1 98.94 91 ILE A N 1
ATOM 726 C CA . ILE A 1 91 ? -1.797 -3.404 -5.75 1 98.94 91 ILE A CA 1
ATOM 727 C C . ILE A 1 91 ? -0.592 -4.312 -5.98 1 98.94 91 ILE A C 1
ATOM 729 O O . ILE A 1 91 ? -0.245 -5.125 -5.117 1 98.94 91 ILE A O 1
ATOM 733 N N . PHE A 1 92 ? 0.067 -4.211 -7.105 1 98.88 92 PHE A N 1
ATOM 734 C CA . PHE A 1 92 ? 1.291 -4.918 -7.457 1 98.88 92 PHE A CA 1
ATOM 735 C C . PHE A 1 92 ? 2.438 -3.941 -7.688 1 98.88 92 PHE A C 1
ATOM 737 O O . PHE A 1 92 ? 2.588 -3.4 -8.781 1 98.88 92 PHE A O 1
ATOM 744 N N . LEU A 1 93 ? 3.25 -3.682 -6.703 1 98.75 93 LEU A N 1
ATOM 745 C CA . LEU A 1 93 ? 4.441 -2.855 -6.871 1 98.75 93 LEU A CA 1
ATOM 746 C C . LEU A 1 93 ? 5.59 -3.67 -7.461 1 98.75 93 LEU A C 1
ATOM 748 O O . LEU A 1 93 ? 6.492 -4.09 -6.734 1 98.75 93 LEU A O 1
ATOM 752 N N . ASP A 1 94 ? 5.613 -3.781 -8.742 1 98.81 94 ASP A N 1
ATOM 753 C CA . ASP A 1 94 ? 6.492 -4.711 -9.445 1 98.81 94 ASP A CA 1
ATOM 754 C C . ASP A 1 94 ? 7.754 -4.008 -9.945 1 98.81 94 ASP A C 1
ATOM 756 O O . ASP A 1 94 ? 8.133 -4.148 -11.109 1 98.81 94 ASP A O 1
ATOM 760 N N . VAL A 1 95 ? 8.484 -3.295 -9.031 1 98.69 95 VAL A N 1
ATOM 761 C CA . VAL A 1 95 ? 9.797 -2.816 -9.445 1 98.69 95 VAL A CA 1
ATOM 762 C C . VAL A 1 95 ? 10.719 -4.004 -9.711 1 98.69 95 VAL A C 1
ATOM 764 O O . VAL A 1 95 ? 11.742 -3.865 -10.375 1 98.69 95 VAL A O 1
ATOM 767 N N . ASN A 1 96 ? 10.445 -5.145 -9.109 1 98.81 96 ASN A N 1
ATOM 768 C CA . ASN A 1 96 ? 11.016 -6.445 -9.453 1 98.81 96 ASN A CA 1
ATOM 769 C C . ASN A 1 96 ? 9.93 -7.461 -9.789 1 98.81 96 ASN A C 1
ATOM 771 O O . ASN A 1 96 ? 8.742 -7.145 -9.742 1 98.81 96 ASN A O 1
ATOM 775 N N . LYS A 1 97 ? 10.32 -8.719 -10.102 1 98.88 97 LYS A N 1
ATOM 776 C CA . LYS A 1 97 ? 9.398 -9.727 -10.617 1 98.88 97 LYS A CA 1
ATOM 777 C C . LYS A 1 97 ? 8.391 -10.148 -9.547 1 98.88 97 LYS A C 1
ATOM 779 O O . LYS A 1 97 ? 8.75 -10.312 -8.383 1 98.88 97 LYS A O 1
ATOM 784 N N . ILE A 1 98 ? 7.16 -10.227 -9.898 1 98.94 98 ILE A N 1
ATOM 785 C CA . ILE A 1 98 ? 6.113 -10.938 -9.172 1 98.94 98 ILE A CA 1
ATOM 786 C C . ILE A 1 98 ? 5.582 -12.086 -10.031 1 98.94 98 ILE A C 1
ATOM 788 O O . ILE A 1 98 ? 4.941 -11.852 -11.062 1 98.94 98 ILE A O 1
ATOM 792 N N . ILE A 1 99 ? 5.812 -13.297 -9.617 1 99 99 ILE A N 1
ATOM 793 C CA . ILE A 1 99 ? 5.504 -14.453 -10.453 1 99 99 ILE A CA 1
ATOM 794 C C . ILE A 1 99 ? 4.445 -15.312 -9.766 1 99 99 ILE A C 1
ATOM 796 O O . ILE A 1 99 ? 4.641 -15.773 -8.641 1 99 99 ILE A O 1
ATOM 800 N N . PHE A 1 100 ? 3.342 -15.5 -10.422 1 98.94 100 PHE A N 1
ATOM 801 C CA . PHE A 1 100 ? 2.268 -16.375 -9.969 1 98.94 100 PHE A CA 1
ATOM 802 C C . PHE A 1 100 ? 2.234 -17.656 -10.797 1 98.94 100 PHE A C 1
ATOM 804 O O . PHE A 1 100 ? 2.225 -17.609 -12.023 1 98.94 100 PHE A O 1
ATOM 811 N N . GLY A 1 101 ? 2.182 -18.781 -10.117 1 98.94 101 GLY A N 1
ATOM 812 C CA . GLY A 1 101 ? 2.02 -20.062 -10.789 1 98.94 101 GLY A CA 1
ATOM 813 C C . GLY A 1 101 ? 0.622 -20.266 -11.336 1 98.94 101 GLY A C 1
ATOM 814 O O . GLY A 1 101 ? -0.101 -19.312 -11.594 1 98.94 101 GLY A O 1
ATOM 815 N N . ASP A 1 102 ? 0.25 -21.594 -11.578 1 98.94 102 ASP A N 1
ATOM 816 C CA . ASP A 1 102 ? -1.052 -21.969 -12.125 1 98.94 102 ASP A CA 1
ATOM 817 C C . ASP A 1 102 ? -2.109 -22.031 -11.023 1 98.94 102 ASP A C 1
ATOM 819 O O . ASP A 1 102 ? -1.812 -22.406 -9.891 1 98.94 102 ASP A O 1
ATOM 823 N N . ASN A 1 103 ? -3.357 -21.625 -11.336 1 98.88 103 ASN A N 1
ATOM 824 C CA . ASN A 1 103 ? -4.523 -21.781 -10.469 1 98.88 103 ASN A CA 1
ATOM 825 C C . ASN A 1 103 ? -4.363 -21 -9.172 1 98.88 103 ASN A C 1
ATOM 827 O O . ASN A 1 103 ? -4.672 -21.516 -8.094 1 98.88 103 ASN A O 1
ATOM 831 N N . VAL A 1 104 ? -3.836 -19.891 -9.281 1 98.94 104 VAL A N 1
ATOM 832 C CA . VAL A 1 104 ? -3.693 -19.016 -8.125 1 98.94 104 VAL A CA 1
ATOM 833 C C . VAL A 1 104 ? -4.902 -18.094 -8.016 1 98.94 104 VAL A C 1
ATOM 835 O O . VAL A 1 104 ? -5.367 -17.547 -9.023 1 98.94 104 VAL A O 1
ATOM 838 N N . MET A 1 105 ? -5.441 -17.938 -6.82 1 98.94 105 MET A N 1
ATOM 839 C CA . MET A 1 105 ? -6.551 -17.031 -6.52 1 98.94 105 MET A CA 1
ATOM 840 C C . MET A 1 105 ? -6.125 -15.961 -5.52 1 98.94 105 MET A C 1
ATOM 842 O O . MET A 1 105 ? -5.543 -16.281 -4.477 1 98.94 105 MET A O 1
ATOM 846 N N . VAL A 1 106 ? -6.445 -14.758 -5.863 1 98.94 106 VAL A N 1
ATOM 847 C CA . VAL A 1 106 ? -6.086 -13.625 -5.012 1 98.94 106 VAL A CA 1
ATOM 848 C C . VAL A 1 106 ? -7.344 -12.875 -4.586 1 98.94 106 VAL A C 1
ATOM 850 O O . VAL A 1 106 ? -8.125 -12.438 -5.434 1 98.94 106 VAL A O 1
ATOM 853 N N . GLY A 1 107 ? -7.531 -12.727 -3.285 1 98.94 107 GLY A N 1
ATOM 854 C CA . GLY A 1 107 ? -8.664 -11.984 -2.764 1 98.94 107 GLY A CA 1
ATOM 855 C C . GLY A 1 107 ? -8.547 -10.484 -2.988 1 98.94 107 GLY A C 1
ATOM 856 O O . GLY A 1 107 ? -7.535 -10.008 -3.512 1 98.94 107 GLY A O 1
ATOM 857 N N . PRO A 1 108 ? -9.656 -9.734 -2.627 1 98.88 108 PRO A N 1
ATOM 858 C CA . PRO A 1 108 ? -9.68 -8.289 -2.885 1 98.88 108 PRO A CA 1
ATOM 859 C C . PRO A 1 108 ? -8.688 -7.52 -2.01 1 98.88 108 PRO A C 1
ATOM 861 O O . PRO A 1 108 ? -8.461 -7.895 -0.857 1 98.88 108 PRO A O 1
ATOM 864 N N . ARG A 1 109 ? -8.078 -6.488 -2.574 1 98.69 109 ARG A N 1
ATOM 865 C CA . ARG A 1 109 ? -7.258 -5.504 -1.869 1 98.69 109 ARG A CA 1
ATOM 866 C C . ARG A 1 109 ? -5.977 -6.137 -1.341 1 98.69 109 ARG A C 1
ATOM 868 O O . ARG A 1 109 ? -5.367 -5.625 -0.399 1 98.69 109 ARG A O 1
ATOM 875 N N . ALA A 1 110 ? -5.621 -7.328 -1.854 1 98.94 110 ALA A N 1
ATOM 876 C CA . ALA A 1 110 ? -4.297 -7.859 -1.546 1 98.94 110 ALA A CA 1
ATOM 877 C C . ALA A 1 110 ? -3.201 -6.988 -2.154 1 98.94 110 ALA A C 1
ATOM 879 O O . ALA A 1 110 ? -3.414 -6.34 -3.184 1 98.94 110 ALA A O 1
ATOM 880 N N . SER A 1 111 ? -2.078 -6.926 -1.528 1 98.94 111 SER A N 1
ATOM 881 C CA . SER A 1 111 ? -0.959 -6.094 -1.952 1 98.94 111 SER A CA 1
ATOM 882 C C . SER A 1 111 ? 0.327 -6.906 -2.059 1 98.94 111 SER A C 1
ATOM 884 O O . SER A 1 111 ? 0.629 -7.715 -1.18 1 98.94 111 SER A O 1
ATOM 886 N N . PHE A 1 112 ? 1.081 -6.727 -3.123 1 98.94 112 PHE A N 1
ATOM 887 C CA . PHE A 1 112 ? 2.381 -7.336 -3.367 1 98.94 112 PHE A CA 1
ATOM 888 C C . PHE A 1 112 ? 3.457 -6.273 -3.539 1 98.94 112 PHE A C 1
ATOM 890 O O . PHE A 1 112 ? 3.447 -5.523 -4.516 1 98.94 112 PHE A O 1
ATOM 897 N N . TYR A 1 113 ? 4.352 -6.184 -2.607 1 98.81 113 TYR A N 1
ATOM 898 C CA . TYR A 1 113 ? 5.387 -5.152 -2.615 1 98.81 113 TYR A CA 1
ATOM 899 C C . TYR A 1 113 ? 6.762 -5.766 -2.844 1 98.81 113 TYR A C 1
ATOM 901 O O . TYR A 1 113 ? 7.324 -6.395 -1.943 1 98.81 113 TYR A O 1
ATOM 909 N N . THR A 1 114 ? 7.379 -5.586 -3.996 1 98.81 114 THR A N 1
ATOM 910 C CA . THR A 1 114 ? 8.75 -6.035 -4.203 1 98.81 114 THR A CA 1
ATOM 911 C C . THR A 1 114 ? 9.742 -4.977 -3.729 1 98.81 114 THR A C 1
ATOM 913 O O . THR A 1 114 ? 10.922 -5.273 -3.525 1 98.81 114 THR A O 1
ATOM 916 N N . ALA A 1 115 ? 9.289 -3.752 -3.613 1 98.44 115 ALA A N 1
ATOM 917 C CA . ALA A 1 115 ? 10.148 -2.59 -3.385 1 98.44 115 ALA A CA 1
ATOM 918 C C . ALA A 1 115 ? 10.633 -2.545 -1.94 1 98.44 115 ALA A C 1
ATOM 920 O O . ALA A 1 115 ? 9.883 -2.857 -1.015 1 98.44 115 ALA A O 1
ATOM 921 N N . GLY A 1 116 ? 11.844 -2.152 -1.748 1 97.06 116 GLY A N 1
ATOM 922 C CA . GLY A 1 116 ? 12.445 -1.842 -0.463 1 97.06 116 GLY A CA 1
ATOM 923 C C . GLY A 1 116 ? 13.328 -0.609 -0.502 1 97.06 116 GLY A C 1
ATOM 924 O O . GLY A 1 116 ? 13.734 -0.163 -1.577 1 97.06 116 GLY A O 1
ATOM 925 N N . HIS A 1 117 ? 13.531 -0.023 0.641 1 97.94 117 HIS A N 1
ATOM 926 C CA . HIS A 1 117 ? 14.445 1.094 0.828 1 97.94 117 HIS A CA 1
ATOM 927 C C . HIS A 1 117 ? 15.5 0.77 1.883 1 97.94 117 HIS A C 1
ATOM 929 O O . HIS A 1 117 ? 15.258 -0.046 2.777 1 97.94 117 HIS A O 1
ATOM 935 N N . PRO A 1 118 ? 16.656 1.433 1.828 1 98.25 118 PRO A N 1
ATOM 936 C CA . PRO A 1 118 ? 17.672 1.229 2.867 1 98.25 118 PRO A CA 1
ATOM 937 C C . PRO A 1 118 ? 17.172 1.603 4.262 1 98.25 118 PRO A C 1
ATOM 939 O O . PRO A 1 118 ? 16.469 2.605 4.422 1 98.25 118 PRO A O 1
ATOM 942 N N . ILE A 1 119 ? 17.547 0.818 5.285 1 98 119 ILE A N 1
ATOM 943 C CA . ILE A 1 119 ? 17.156 1.054 6.668 1 98 119 ILE A CA 1
ATOM 944 C C . ILE A 1 119 ? 17.875 2.295 7.203 1 98 119 ILE A C 1
ATOM 946 O O . ILE A 1 119 ? 17.281 3.078 7.953 1 98 119 ILE A O 1
ATOM 950 N N . ASP A 1 120 ? 19.109 2.451 6.781 1 97.75 120 ASP A N 1
ATOM 951 C CA . ASP A 1 120 ? 19.859 3.635 7.18 1 97.75 120 ASP A CA 1
ATOM 952 C C . ASP A 1 120 ? 19.266 4.902 6.57 1 97.75 120 ASP A C 1
ATOM 954 O O . ASP A 1 120 ? 19.156 5.016 5.348 1 97.75 120 ASP A O 1
ATOM 958 N N . PRO A 1 121 ? 18.906 5.828 7.371 1 97.19 121 PRO A N 1
ATOM 959 C CA . PRO A 1 121 ? 18.172 6.996 6.859 1 97.19 121 PRO A CA 1
ATOM 960 C C . PRO A 1 121 ? 19.031 7.852 5.926 1 97.19 121 PRO A C 1
ATOM 962 O O . PRO A 1 121 ? 18.5 8.516 5.031 1 97.19 121 PRO A O 1
ATOM 965 N N . THR A 1 122 ? 20.312 7.914 6.137 1 96 122 THR A N 1
ATOM 966 C CA . THR A 1 122 ? 21.172 8.711 5.273 1 96 122 THR A CA 1
ATOM 967 C C . THR A 1 122 ? 21.172 8.156 3.85 1 96 122 THR A C 1
ATOM 969 O O . THR A 1 122 ? 20.984 8.914 2.889 1 96 122 THR A O 1
ATOM 972 N N . ILE A 1 123 ? 21.359 6.863 3.805 1 96.12 123 ILE A N 1
ATOM 973 C CA . ILE A 1 123 ? 21.359 6.234 2.488 1 96.12 123 ILE A CA 1
ATOM 974 C C . ILE A 1 123 ? 19.953 6.246 1.902 1 96.12 123 ILE A C 1
ATOM 976 O O . ILE A 1 123 ? 19.766 6.445 0.698 1 96.12 123 ILE A O 1
ATOM 980 N N . ARG A 1 124 ? 18.922 6.027 2.699 1 96.88 124 ARG A N 1
ATOM 981 C CA . ARG A 1 124 ? 17.531 6.047 2.266 1 96.88 124 ARG A CA 1
ATOM 982 C C . ARG A 1 124 ? 17.172 7.395 1.646 1 96.88 124 ARG A C 1
ATOM 984 O O . ARG A 1 124 ? 16.547 7.445 0.587 1 96.88 124 ARG A O 1
ATOM 991 N N . THR A 1 125 ? 17.656 8.492 2.197 1 95.94 125 THR A N 1
ATOM 992 C CA . THR A 1 125 ? 17.266 9.82 1.741 1 95.94 125 THR A CA 1
ATOM 993 C C . THR A 1 125 ? 18.062 10.219 0.502 1 95.94 125 THR A C 1
ATOM 995 O O . THR A 1 125 ? 17.75 11.219 -0.151 1 95.94 125 THR A O 1
ATOM 998 N N . ALA A 1 126 ? 19.078 9.438 0.193 1 94.75 126 ALA A N 1
ATOM 999 C CA . ALA A 1 126 ? 19.781 9.625 -1.069 1 94.75 126 ALA A CA 1
ATOM 1000 C C . ALA A 1 126 ? 19.016 9.008 -2.232 1 94.75 126 ALA A C 1
ATOM 1002 O O . ALA A 1 126 ? 19.5 9.008 -3.369 1 94.75 126 ALA A O 1
ATOM 1003 N N . GLU A 1 127 ? 17.891 8.391 -1.974 1 95.38 127 GLU A N 1
ATOM 1004 C CA . GLU A 1 127 ? 16.875 7.938 -2.924 1 95.38 127 GLU A CA 1
ATOM 1005 C C . GLU A 1 127 ? 17.312 6.656 -3.629 1 95.38 127 GLU A C 1
ATOM 1007 O O . GLU A 1 127 ? 16.859 6.363 -4.738 1 95.38 127 GLU A O 1
ATOM 1012 N N . LEU A 1 128 ? 18.312 6.047 -3.012 1 96.69 128 LEU A N 1
ATOM 1013 C CA . LEU A 1 128 ? 18.609 4.703 -3.484 1 96.69 128 LEU A CA 1
ATOM 1014 C C . LEU A 1 128 ? 17.578 3.703 -2.98 1 96.69 128 LEU A C 1
ATOM 1016 O O . LEU A 1 128 ? 17.141 3.785 -1.832 1 96.69 128 LEU A O 1
ATOM 1020 N N . GLU A 1 129 ? 17.172 2.834 -3.84 1 97.81 129 GLU A N 1
ATOM 1021 C CA . GLU A 1 129 ? 16.188 1.814 -3.502 1 97.81 129 GLU A CA 1
ATOM 1022 C C . GLU A 1 129 ? 16.562 0.464 -4.109 1 97.81 129 GLU A C 1
ATOM 1024 O O . GLU A 1 129 ? 17.516 0.365 -4.879 1 97.81 129 GLU A O 1
ATOM 1029 N N . PHE A 1 130 ? 15.883 -0.585 -3.732 1 98.12 130 PHE A N 1
ATOM 1030 C CA . PHE A 1 130 ? 16.078 -1.928 -4.27 1 98.12 130 PHE A CA 1
ATOM 1031 C C . PHE A 1 130 ? 14.742 -2.658 -4.395 1 98.12 130 PHE A C 1
ATOM 1033 O O . PHE A 1 130 ? 13.711 -2.162 -3.934 1 98.12 130 PHE A O 1
ATOM 1040 N N . GLY A 1 131 ? 14.711 -3.744 -5.082 1 98.31 131 GLY A N 1
ATOM 1041 C CA . GLY A 1 131 ? 13.555 -4.613 -5.23 1 98.31 131 GLY A CA 1
ATOM 1042 C C . GLY A 1 131 ? 13.914 -6.086 -5.242 1 98.31 131 GLY A C 1
ATOM 1043 O O . GLY A 1 131 ? 14.93 -6.48 -5.809 1 98.31 131 GLY A O 1
ATOM 1044 N N . THR A 1 132 ? 13.195 -6.871 -4.586 1 98.62 132 THR A N 1
ATOM 1045 C CA . THR A 1 132 ? 13.391 -8.32 -4.59 1 98.62 132 THR A CA 1
ATOM 1046 C C . THR A 1 132 ? 12.117 -9.031 -5.035 1 98.62 132 THR A C 1
ATOM 1048 O O . THR A 1 132 ? 11.008 -8.594 -4.727 1 98.62 132 THR A O 1
ATOM 1051 N N . PRO A 1 133 ? 12.281 -10.156 -5.707 1 98.88 133 PRO A N 1
ATOM 1052 C CA . PRO A 1 133 ? 11.125 -10.789 -6.332 1 98.88 133 PRO A CA 1
ATOM 1053 C C . PRO A 1 133 ? 10.203 -11.469 -5.32 1 98.88 133 PRO A C 1
ATOM 1055 O O . PRO A 1 133 ? 10.633 -11.805 -4.215 1 98.88 133 PRO A O 1
ATOM 1058 N N . ILE A 1 134 ? 8.93 -11.602 -5.656 1 98.94 134 ILE A N 1
ATOM 1059 C CA . ILE A 1 134 ? 7.918 -12.391 -4.965 1 98.94 134 ILE A CA 1
ATOM 1060 C C . ILE A 1 134 ? 7.492 -13.562 -5.84 1 98.94 134 ILE A C 1
ATOM 1062 O O . ILE A 1 134 ? 7.191 -13.391 -7.023 1 98.94 134 ILE A O 1
ATOM 1066 N N . ILE A 1 135 ? 7.488 -14.734 -5.277 1 99 135 ILE A N 1
ATOM 1067 C CA . ILE A 1 135 ? 7.09 -15.93 -6.02 1 99 135 ILE A CA 1
ATOM 1068 C C . ILE A 1 135 ? 5.902 -16.594 -5.332 1 99 135 ILE A C 1
ATOM 1070 O O . ILE A 1 135 ? 5.961 -16.891 -4.137 1 99 135 ILE A O 1
ATOM 1074 N N . VAL A 1 136 ? 4.824 -16.781 -5.996 1 99 136 VAL A N 1
ATOM 1075 C CA . VAL A 1 136 ? 3.635 -17.484 -5.543 1 99 136 VAL A CA 1
ATOM 1076 C C . VAL A 1 136 ? 3.451 -18.766 -6.355 1 99 136 VAL A C 1
ATOM 1078 O O . VAL A 1 136 ? 3.215 -18.719 -7.566 1 99 136 VAL A O 1
ATOM 1081 N N . GLU A 1 137 ? 3.508 -19.922 -5.707 1 98.94 137 GLU A N 1
ATOM 1082 C CA . GLU A 1 137 ? 3.492 -21.203 -6.418 1 98.94 137 GLU A CA 1
ATOM 1083 C C . GLU A 1 137 ? 2.062 -21.641 -6.727 1 98.94 137 GLU A C 1
ATOM 1085 O O . GLU A 1 137 ? 1.108 -20.922 -6.43 1 98.94 137 GLU A O 1
ATOM 1090 N N . ASP A 1 138 ? 1.918 -22.844 -7.348 1 98.94 138 ASP A N 1
ATOM 1091 C CA . ASP A 1 138 ? 0.656 -23.312 -7.91 1 98.94 138 ASP A CA 1
ATOM 1092 C C . ASP A 1 138 ? -0.391 -23.516 -6.816 1 98.94 138 ASP A C 1
ATOM 1094 O O . ASP A 1 138 ? -0.066 -23.938 -5.707 1 98.94 138 ASP A O 1
ATOM 1098 N N . ASN A 1 139 ? -1.626 -23.188 -7.094 1 98.94 139 ASN A N 1
ATOM 1099 C CA . ASN A 1 139 ? -2.807 -23.531 -6.305 1 98.94 139 ASN A CA 1
ATOM 1100 C C . ASN A 1 139 ? -2.848 -22.75 -4.996 1 98.94 139 ASN A C 1
ATOM 1102 O O . ASN A 1 139 ? -3.461 -23.203 -4.023 1 98.94 139 ASN A O 1
ATOM 1106 N N . VAL A 1 140 ? -2.189 -21.703 -4.934 1 99 140 VAL A N 1
ATOM 1107 C CA . VAL A 1 140 ? -2.188 -20.859 -3.734 1 99 140 VAL A CA 1
ATOM 1108 C C . VAL A 1 140 ? -3.441 -20 -3.709 1 99 140 VAL A C 1
ATOM 1110 O O . VAL A 1 140 ? -3.885 -19.5 -4.75 1 99 140 VAL A O 1
ATOM 1113 N N . TRP A 1 141 ? -4.012 -19.812 -2.559 1 98.94 141 TRP A N 1
ATOM 1114 C CA . TRP A 1 141 ? -5.117 -18.891 -2.301 1 98.94 141 TRP A CA 1
ATOM 1115 C C . TRP A 1 141 ? -4.695 -17.797 -1.33 1 98.94 141 TRP A C 1
ATOM 1117 O O . TRP A 1 141 ? -4.383 -18.062 -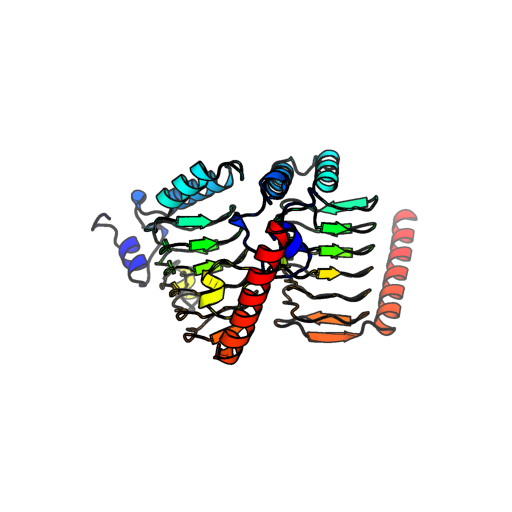0.169 1 98.94 141 TRP A O 1
ATOM 1127 N N . ILE A 1 142 ? -4.672 -16.609 -1.791 1 98.94 142 ILE A N 1
ATOM 1128 C CA . ILE A 1 142 ? -4.324 -15.445 -0.981 1 98.94 142 ILE A CA 1
ATOM 1129 C C . ILE A 1 142 ? -5.594 -14.742 -0.514 1 98.94 142 ILE A C 1
ATOM 1131 O O . ILE A 1 142 ? -6.367 -14.242 -1.332 1 98.94 142 ILE A O 1
ATOM 1135 N N . GLY A 1 143 ? -5.738 -14.578 0.742 1 98.88 143 GLY A N 1
ATOM 1136 C CA . GLY A 1 143 ? -6.918 -13.938 1.3 1 98.88 143 GLY A CA 1
ATOM 1137 C C . GLY A 1 143 ? -6.941 -12.438 1.08 1 98.88 143 GLY A C 1
ATOM 1138 O O . GLY A 1 143 ? -5.91 -11.828 0.779 1 98.88 143 GLY A O 1
ATOM 1139 N N . GLY A 1 144 ? -8.148 -11.898 1.229 1 98.75 144 GLY A N 1
ATOM 1140 C CA . GLY A 1 144 ? -8.312 -10.469 1.017 1 98.75 144 GLY A CA 1
ATOM 1141 C C . GLY A 1 144 ? -7.492 -9.617 1.968 1 98.75 144 GLY A C 1
ATOM 1142 O O . GLY A 1 144 ? -7.336 -9.969 3.141 1 98.75 144 GLY A O 1
ATOM 1143 N N . SER A 1 145 ? -6.961 -8.508 1.416 1 98.62 145 SER A N 1
ATOM 1144 C CA . SER A 1 145 ? -6.25 -7.484 2.172 1 98.62 145 SER A CA 1
ATOM 1145 C C . SER A 1 145 ? -4.941 -8.023 2.74 1 98.62 145 SER A C 1
ATOM 1147 O O . SER A 1 145 ? -4.348 -7.418 3.635 1 98.62 145 SER A O 1
ATOM 1149 N N . ALA A 1 146 ? -4.539 -9.211 2.297 1 98.88 146 ALA A N 1
ATOM 1150 C CA . ALA A 1 146 ? -3.219 -9.703 2.688 1 98.88 146 ALA A CA 1
ATOM 1151 C C . ALA A 1 146 ? -2.115 -8.875 2.035 1 98.88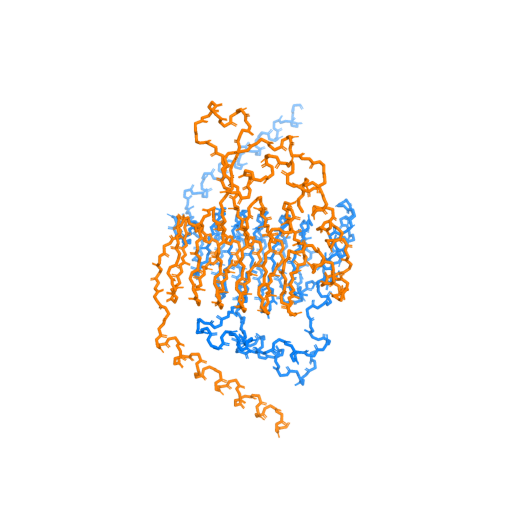 146 ALA A C 1
ATOM 1153 O O . ALA A 1 146 ? -2.309 -8.305 0.958 1 98.88 146 ALA A O 1
ATOM 1154 N N . THR A 1 147 ? -0.977 -8.75 2.674 1 98.94 147 THR A N 1
ATOM 1155 C CA . THR A 1 147 ? 0.199 -8.039 2.184 1 98.94 147 THR A CA 1
ATOM 1156 C C . THR A 1 147 ? 1.398 -8.977 2.088 1 98.94 147 THR A C 1
ATOM 1158 O O . THR A 1 147 ? 1.789 -9.602 3.08 1 98.94 147 THR A O 1
ATOM 1161 N N . ILE A 1 148 ? 1.948 -9.133 0.909 1 98.94 148 ILE A N 1
ATOM 1162 C CA . ILE A 1 148 ? 3.123 -9.961 0.667 1 98.94 148 ILE A CA 1
ATOM 1163 C C . ILE A 1 148 ? 4.352 -9.078 0.486 1 98.94 148 ILE A C 1
ATOM 1165 O O . ILE A 1 148 ? 4.371 -8.195 -0.378 1 98.94 148 ILE A O 1
ATOM 1169 N N . LEU A 1 149 ? 5.43 -9.344 1.22 1 98.81 149 LEU A N 1
ATOM 1170 C CA . LEU A 1 149 ? 6.566 -8.422 1.275 1 98.81 149 LEU A CA 1
ATOM 1171 C C . LEU A 1 149 ? 7.68 -8.883 0.344 1 98.81 149 LEU A C 1
ATOM 1173 O O . LEU A 1 149 ? 7.598 -9.961 -0.246 1 98.81 149 LEU A O 1
ATOM 1177 N N . PRO A 1 150 ? 8.703 -8.055 0.181 1 98.75 150 PRO A N 1
ATOM 1178 C CA . PRO A 1 150 ? 9.766 -8.344 -0.79 1 98.75 150 PRO A CA 1
ATOM 1179 C C . PRO A 1 150 ? 10.492 -9.656 -0.501 1 98.75 150 PRO A C 1
ATOM 1181 O O . PRO A 1 150 ? 10.812 -9.945 0.654 1 98.75 150 PRO A O 1
ATOM 1184 N N . GLY A 1 151 ? 10.703 -10.461 -1.546 1 98.75 151 GLY A N 1
ATOM 1185 C CA . GLY A 1 151 ? 11.57 -11.625 -1.44 1 98.75 151 GLY A CA 1
ATOM 1186 C C . GLY A 1 151 ? 10.828 -12.875 -1.011 1 98.75 151 GLY A C 1
ATOM 1187 O O . GLY A 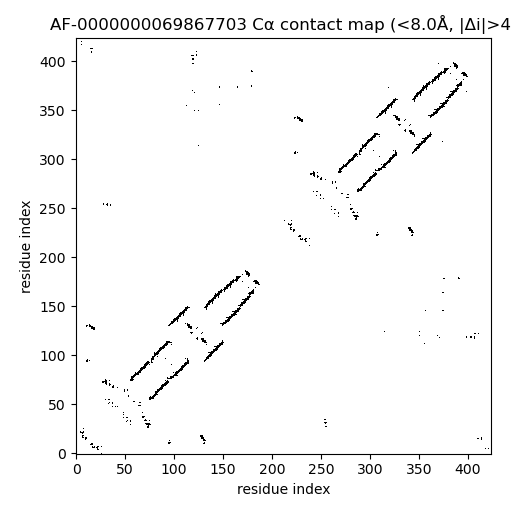1 151 ? 11.43 -13.953 -0.915 1 98.75 151 GLY A O 1
ATOM 1188 N N . VAL A 1 152 ? 9.57 -12.82 -0.75 1 98.94 152 VAL A N 1
ATOM 1189 C CA . VAL A 1 152 ? 8.797 -13.914 -0.172 1 98.94 152 VAL A CA 1
ATOM 1190 C C . VAL A 1 152 ? 8.445 -14.93 -1.258 1 98.94 152 VAL A C 1
ATOM 1192 O O . VAL A 1 152 ? 8.078 -14.555 -2.371 1 98.94 152 VAL A O 1
ATOM 1195 N N . THR A 1 153 ? 8.539 -16.141 -0.919 1 98.94 153 THR A N 1
ATOM 1196 C CA . THR A 1 153 ? 7.988 -17.25 -1.704 1 98.94 153 THR A CA 1
ATOM 1197 C C . THR A 1 153 ? 6.828 -17.906 -0.965 1 98.94 153 THR A C 1
ATOM 1199 O O . THR A 1 153 ? 6.957 -18.266 0.208 1 98.94 153 THR A O 1
ATOM 1202 N N . ILE A 1 154 ? 5.711 -18.047 -1.574 1 99 154 ILE A N 1
ATOM 1203 C CA . ILE A 1 154 ? 4.562 -18.75 -1.024 1 99 154 ILE A CA 1
ATOM 1204 C C . ILE A 1 154 ? 4.453 -20.141 -1.672 1 99 154 ILE A C 1
ATOM 1206 O O . ILE A 1 154 ? 4.227 -20.25 -2.879 1 99 154 ILE A O 1
ATOM 1210 N N . GLY A 1 155 ? 4.5 -21.125 -0.861 1 98.94 155 GLY A N 1
ATOM 1211 C CA . GLY A 1 155 ? 4.594 -22.484 -1.346 1 98.94 155 GLY A CA 1
ATOM 1212 C C . GLY A 1 155 ? 3.287 -23.016 -1.917 1 98.94 155 GLY A C 1
ATOM 1213 O O . GLY A 1 155 ? 2.209 -22.562 -1.521 1 98.94 155 GLY A O 1
ATOM 1214 N N . LYS A 1 156 ? 3.469 -24.094 -2.689 1 98.94 156 LYS A N 1
ATOM 1215 C CA . LYS A 1 156 ? 2.352 -24.688 -3.42 1 98.94 156 LYS A CA 1
ATOM 1216 C C . LYS A 1 156 ? 1.214 -25.062 -2.475 1 98.94 156 LYS A C 1
ATOM 1218 O O . LYS A 1 156 ? 1.454 -25.562 -1.371 1 98.94 156 LYS A O 1
ATOM 1223 N N . ASN A 1 157 ? 0.004 -24.766 -2.836 1 98.94 157 ASN A N 1
ATOM 1224 C CA . ASN A 1 157 ? -1.229 -25.156 -2.162 1 98.94 157 ASN A CA 1
ATOM 1225 C C . ASN A 1 157 ? -1.46 -24.344 -0.894 1 98.94 157 ASN A C 1
ATOM 1227 O O . ASN A 1 157 ? -2.449 -24.547 -0.19 1 98.94 157 ASN A O 1
ATOM 1231 N N . ALA A 1 158 ? -0.642 -23.453 -0.546 1 98.94 158 ALA A N 1
ATOM 1232 C CA . ALA A 1 158 ? -0.775 -22.703 0.705 1 98.94 158 ALA A CA 1
ATOM 1233 C C . ALA A 1 158 ? -1.957 -21.734 0.647 1 98.94 158 ALA A C 1
ATOM 1235 O O . ALA A 1 158 ? -2.418 -21.375 -0.437 1 98.94 158 ALA A O 1
ATOM 1236 N N . ILE A 1 159 ? -2.441 -21.438 1.799 1 98.94 159 ILE A N 1
ATOM 1237 C CA . ILE A 1 159 ? -3.469 -20.422 1.976 1 98.94 159 ILE A CA 1
ATOM 1238 C C . ILE A 1 159 ? -2.947 -19.312 2.889 1 98.94 159 ILE A C 1
ATOM 1240 O O . ILE A 1 159 ? -2.463 -19.578 3.99 1 98.94 159 ILE A O 1
ATOM 1244 N N . VAL A 1 160 ? -2.939 -18.125 2.412 1 99 160 VAL A N 1
ATOM 1245 C CA . VAL A 1 160 ? -2.668 -16.953 3.242 1 99 160 VAL A CA 1
ATOM 1246 C C . VAL A 1 160 ? -3.982 -16.344 3.727 1 99 160 VAL A C 1
ATOM 1248 O O . VAL A 1 160 ? -4.816 -15.93 2.918 1 99 160 VAL A O 1
ATOM 1251 N N . ALA A 1 161 ? -4.168 -16.266 5 1 98.94 161 ALA A N 1
ATOM 1252 C CA . ALA A 1 161 ? -5.414 -15.758 5.574 1 98.94 161 ALA A CA 1
ATOM 1253 C C . ALA A 1 161 ? -5.594 -14.273 5.27 1 98.94 161 ALA A C 1
ATOM 1255 O O . ALA A 1 161 ? -4.617 -13.555 5.059 1 98.94 161 ALA A O 1
ATOM 1256 N N . ALA A 1 162 ? -6.875 -13.859 5.324 1 98.81 162 ALA A N 1
ATOM 1257 C CA . ALA A 1 162 ? -7.199 -12.453 5.09 1 98.81 162 ALA A CA 1
ATOM 1258 C C . ALA A 1 162 ? -6.477 -11.555 6.09 1 98.81 162 ALA A C 1
ATOM 1260 O O . ALA A 1 162 ? -6.387 -11.875 7.277 1 98.81 162 ALA A O 1
ATOM 1261 N N . GLY A 1 163 ? -5.945 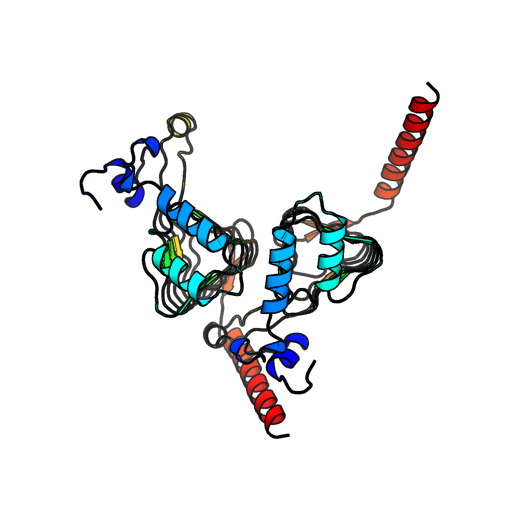-10.461 5.516 1 98.62 163 GLY A N 1
ATOM 1262 C CA . GLY A 1 163 ? -5.348 -9.445 6.363 1 98.62 163 GLY A CA 1
ATOM 1263 C C . GLY A 1 163 ? -3.943 -9.789 6.816 1 98.62 163 GLY A C 1
ATOM 1264 O O . GLY A 1 163 ? -3.281 -8.984 7.473 1 98.62 163 GLY A O 1
ATOM 1265 N N . ALA A 1 164 ? -3.457 -10.945 6.473 1 98.88 164 ALA A N 1
ATOM 1266 C CA . ALA A 1 164 ? -2.131 -11.367 6.922 1 98.88 164 ALA A CA 1
ATOM 1267 C C . ALA A 1 164 ? -1.041 -10.5 6.309 1 98.88 164 ALA A C 1
ATOM 1269 O O . ALA A 1 164 ? -1.196 -9.992 5.195 1 98.88 164 ALA A O 1
ATOM 1270 N N . VAL A 1 165 ? 0.031 -10.281 7.039 1 98.94 165 VAL A N 1
ATOM 1271 C CA . VAL A 1 165 ? 1.247 -9.664 6.527 1 98.94 165 VAL A CA 1
ATOM 1272 C C . VAL A 1 165 ? 2.371 -10.695 6.465 1 98.94 165 VAL A C 1
ATOM 1274 O O . VAL A 1 165 ? 2.912 -11.094 7.5 1 98.94 165 VAL A O 1
ATOM 1277 N N . VAL A 1 166 ? 2.758 -11.078 5.254 1 98.94 166 VAL A N 1
ATOM 1278 C CA . VAL A 1 166 ? 3.705 -12.164 5.043 1 98.94 166 VAL A CA 1
ATOM 1279 C C . VAL A 1 166 ? 5.113 -11.602 4.871 1 98.94 166 VAL A C 1
ATOM 1281 O O . VAL A 1 166 ? 5.414 -10.969 3.859 1 98.94 166 VAL A O 1
ATOM 1284 N N . THR A 1 167 ? 5.98 -11.914 5.801 1 98.56 167 THR A N 1
ATOM 1285 C CA . THR A 1 167 ? 7.312 -11.328 5.832 1 98.56 167 THR A CA 1
ATOM 1286 C C . THR A 1 167 ? 8.375 -12.383 5.535 1 98.56 167 THR A C 1
ATOM 1288 O O . THR A 1 167 ? 9.547 -12.047 5.316 1 98.56 167 THR A O 1
ATOM 1291 N N . LYS A 1 168 ? 7.977 -13.617 5.621 1 98.56 168 LYS A N 1
ATOM 1292 C CA . LYS A 1 168 ? 8.867 -14.742 5.355 1 98.56 168 LYS A CA 1
ATOM 1293 C C . LYS A 1 168 ? 8.188 -15.781 4.469 1 98.56 168 LYS A C 1
ATOM 1295 O O . LYS A 1 168 ? 6.965 -15.773 4.312 1 98.56 168 LYS A O 1
ATOM 1300 N N . ASP A 1 169 ? 9 -16.672 4.012 1 98.94 169 ASP A N 1
ATOM 1301 C CA . ASP A 1 169 ? 8.492 -17.703 3.113 1 98.94 169 ASP A CA 1
ATOM 1302 C C . ASP A 1 169 ? 7.414 -18.547 3.799 1 98.94 169 ASP A C 1
ATOM 1304 O O . ASP A 1 169 ? 7.5 -18.812 5 1 98.94 169 ASP A O 1
ATOM 1308 N N . VAL A 1 170 ? 6.465 -18.984 3.021 1 98.94 170 VAL A N 1
ATOM 1309 C CA . VAL A 1 170 ? 5.352 -19.812 3.477 1 98.94 170 VAL A CA 1
ATOM 1310 C C . VAL A 1 170 ? 5.531 -21.25 2.977 1 98.94 170 VAL A C 1
ATOM 1312 O O . VAL A 1 170 ? 5.617 -21.484 1.769 1 98.94 170 VAL A O 1
ATOM 1315 N N . PRO A 1 171 ? 5.613 -22.156 3.861 1 98.94 171 PRO A N 1
ATOM 1316 C CA . PRO A 1 171 ? 5.746 -23.547 3.404 1 98.94 171 PRO A CA 1
ATOM 1317 C C . PRO A 1 171 ? 4.535 -24.031 2.611 1 98.94 171 PRO A C 1
ATOM 1319 O O . PRO A 1 171 ? 3.414 -23.562 2.85 1 98.94 171 PRO A O 1
ATOM 1322 N N . ALA A 1 172 ? 4.824 -25 1.766 1 98.94 172 ALA A N 1
ATOM 1323 C CA . ALA A 1 172 ? 3.742 -25.625 1.006 1 98.94 172 ALA A CA 1
ATOM 1324 C C . ALA A 1 172 ? 2.736 -26.297 1.935 1 98.94 172 ALA A C 1
ATOM 1326 O O . ALA A 1 172 ? 3.086 -26.719 3.041 1 98.94 172 ALA A O 1
ATOM 1327 N N . ASN A 1 173 ? 1.489 -26.344 1.484 1 98.88 173 ASN A N 1
ATOM 1328 C CA . ASN A 1 173 ? 0.424 -27.078 2.166 1 98.88 173 ASN A CA 1
ATOM 1329 C C . ASN A 1 173 ? 0.238 -26.578 3.6 1 98.88 173 ASN A C 1
ATOM 1331 O O . ASN A 1 173 ? 0.076 -27.391 4.52 1 98.88 173 ASN A O 1
ATOM 1335 N N . THR A 1 174 ? 0.268 -25.281 3.795 1 98.94 174 THR A N 1
ATOM 1336 C CA . THR A 1 174 ? 0.017 -24.703 5.105 1 98.94 174 THR A CA 1
ATOM 1337 C C . THR A 1 174 ? -0.966 -23.531 5 1 98.94 174 THR A C 1
ATOM 1339 O O . THR A 1 174 ? -1.193 -23.016 3.908 1 98.94 174 THR A O 1
ATOM 1342 N N . ILE A 1 175 ? -1.577 -23.219 6.059 1 98.94 175 ILE A N 1
ATOM 1343 C CA . ILE A 1 175 ? -2.344 -21.984 6.242 1 98.94 175 ILE A CA 1
ATOM 1344 C C . ILE A 1 175 ? -1.583 -21.031 7.16 1 98.94 175 ILE A C 1
ATOM 1346 O O . ILE A 1 175 ? -1.173 -21.422 8.258 1 98.94 175 ILE A O 1
ATOM 1350 N N . VAL A 1 176 ? -1.378 -19.859 6.656 1 98.94 176 VAL A N 1
ATOM 1351 C CA . VAL A 1 176 ? -0.695 -18.875 7.484 1 98.94 176 VAL A CA 1
ATOM 1352 C C . VAL A 1 176 ? -1.615 -17.672 7.723 1 98.94 176 VAL A C 1
ATOM 1354 O O . VAL A 1 176 ? -2.523 -17.406 6.93 1 98.94 176 VAL A O 1
ATOM 1357 N N . GLY A 1 177 ? -1.449 -16.922 8.828 1 98.88 177 GLY A N 1
ATOM 1358 C CA . GLY A 1 177 ? -2.201 -15.719 9.156 1 98.88 177 GLY A CA 1
ATOM 1359 C C . GLY A 1 177 ? -1.554 -14.891 10.242 1 98.88 177 GLY A C 1
ATOM 1360 O O . GLY A 1 177 ? -0.602 -15.336 10.891 1 98.88 177 GLY A O 1
ATOM 1361 N N . GLY A 1 178 ? -2.051 -13.656 10.266 1 98.62 178 GLY A N 1
ATOM 1362 C CA . GLY A 1 178 ? -1.566 -12.766 11.312 1 98.62 178 GLY A CA 1
ATOM 1363 C C . GLY A 1 178 ? -0.612 -11.703 10.797 1 98.62 178 GLY A C 1
ATOM 1364 O O . GLY A 1 178 ? -0.343 -11.633 9.594 1 98.62 178 GLY A O 1
ATOM 1365 N N . ASN A 1 179 ? -0.034 -10.867 11.711 1 98.5 179 ASN A N 1
ATOM 1366 C CA . ASN A 1 179 ? 0.905 -9.789 11.445 1 98.5 179 ASN A CA 1
ATOM 1367 C C . ASN A 1 179 ? 1.982 -9.695 12.523 1 98.5 179 ASN A C 1
ATOM 1369 O O . ASN A 1 179 ? 1.753 -9.125 13.594 1 98.5 179 ASN A O 1
ATOM 1373 N N . PRO A 1 180 ? 3.084 -10.281 12.219 1 98.06 180 PRO A N 1
ATOM 1374 C CA . PRO A 1 180 ? 3.469 -11 11 1 98.06 180 PRO A CA 1
ATOM 1375 C C . PRO A 1 180 ? 2.805 -12.367 10.883 1 98.06 180 PRO A C 1
ATOM 1377 O O . PRO A 1 180 ? 2.402 -12.953 11.898 1 98.06 180 PRO A O 1
ATOM 1380 N N . ALA A 1 181 ? 2.719 -12.789 9.688 1 98.75 181 ALA A N 1
ATOM 1381 C CA . ALA A 1 181 ? 2.059 -14.062 9.43 1 98.75 181 ALA A CA 1
ATOM 1382 C C . ALA A 1 181 ? 2.859 -15.219 10.023 1 98.75 181 ALA A C 1
ATOM 1384 O O . ALA A 1 181 ? 4.09 -15.242 9.945 1 98.75 181 ALA A O 1
ATOM 1385 N N . LYS A 1 182 ? 2.184 -16.125 10.594 1 98.69 182 LYS A N 1
ATOM 1386 C CA . LYS A 1 182 ? 2.723 -17.391 11.094 1 98.69 182 LYS A CA 1
ATOM 1387 C C . LYS A 1 182 ? 1.91 -18.578 10.594 1 98.69 182 LYS A C 1
ATOM 1389 O O . LYS A 1 182 ? 0.745 -18.422 10.219 1 98.69 182 LYS A O 1
ATOM 1394 N N . VAL A 1 183 ? 2.598 -19.734 10.648 1 98.88 183 VAL A N 1
ATOM 1395 C CA . VAL A 1 183 ? 1.876 -20.953 10.289 1 98.88 183 VAL A CA 1
ATOM 1396 C C . VAL A 1 183 ? 0.806 -21.25 11.336 1 98.88 183 VAL A C 1
ATOM 1398 O O . VAL A 1 183 ? 1.107 -21.359 12.523 1 98.88 183 VAL A O 1
ATOM 1401 N N . ILE A 1 184 ? -0.388 -21.375 10.969 1 98.81 184 ILE A N 1
ATOM 1402 C CA . ILE A 1 184 ? -1.5 -21.75 11.836 1 98.81 184 ILE A CA 1
ATOM 1403 C C . ILE A 1 184 ? -1.599 -23.266 11.922 1 98.81 184 ILE A C 1
ATOM 1405 O O . ILE A 1 184 ? -1.7 -23.828 13.016 1 98.81 184 ILE A O 1
ATOM 1409 N N . ARG A 1 185 ? -1.635 -23.891 10.695 1 98.62 185 ARG A N 1
ATOM 1410 C CA . ARG A 1 185 ? -1.665 -25.344 10.625 1 98.62 185 ARG A CA 1
ATOM 1411 C C . ARG A 1 185 ? -1.362 -25.844 9.211 1 98.62 185 ARG A C 1
ATOM 1413 O O . ARG A 1 185 ? -1.36 -25.047 8.266 1 98.62 185 ARG A O 1
ATOM 1420 N N . LYS A 1 186 ? -1.166 -27.156 9.133 1 98.69 186 LYS A N 1
ATOM 1421 C CA . LYS A 1 186 ? -0.979 -27.812 7.84 1 98.69 186 LYS A CA 1
ATOM 1422 C C . LYS A 1 186 ? -2.32 -28.188 7.211 1 98.69 186 LYS A C 1
ATOM 1424 O O . LYS A 1 186 ? -3.295 -28.438 7.918 1 98.69 186 LYS A O 1
ATOM 1429 N N . ILE A 1 187 ? -2.371 -28.141 5.984 1 98.69 187 ILE A N 1
ATOM 1430 C CA . ILE A 1 187 ? -3.463 -28.734 5.227 1 98.69 187 ILE A CA 1
ATOM 1431 C C . ILE A 1 187 ? -3.229 -30.234 5.082 1 98.69 187 ILE A C 1
ATOM 1433 O O . ILE A 1 187 ? -2.217 -30.656 4.52 1 98.69 187 ILE A O 1
ATOM 1437 N N . ASP A 1 188 ? -4.219 -31.016 5.59 1 97.94 188 ASP A N 1
ATOM 1438 C CA . ASP A 1 188 ? -3.908 -32.438 5.688 1 97.94 188 ASP A CA 1
ATOM 1439 C C . ASP A 1 188 ? -5.074 -33.281 5.199 1 97.94 188 ASP A C 1
ATOM 1441 O O . ASP A 1 188 ? -5.992 -32.781 4.547 1 97.94 188 ASP A O 1
ATOM 1445 N N . GLU A 1 189 ? -4.938 -34.531 5.504 1 98 189 GLU A N 1
ATOM 1446 C CA . GLU A 1 189 ? -5.891 -35.531 5.02 1 98 189 GLU A CA 1
ATOM 1447 C C . GLU A 1 189 ? -7.289 -35.281 5.566 1 98 189 GLU A C 1
ATOM 1449 O O . GLU A 1 189 ? -8.289 -35.594 4.91 1 98 189 GLU A O 1
ATOM 1454 N N . ASN A 1 190 ? -7.348 -34.781 6.758 1 98.31 190 ASN A N 1
ATOM 1455 C CA . ASN A 1 190 ? -8.656 -34.469 7.32 1 98.31 190 ASN A CA 1
ATOM 1456 C C . ASN A 1 190 ? -9.383 -33.438 6.465 1 98.31 190 ASN A C 1
ATOM 1458 O O . ASN A 1 190 ? -10.602 -33.531 6.281 1 98.31 190 ASN A O 1
ATOM 1462 N N . ASP A 1 191 ? -8.656 -32.5 5.977 1 98.31 191 ASP A N 1
ATOM 1463 C CA . ASP A 1 191 ? -9.234 -31.516 5.07 1 98.31 191 ASP A CA 1
ATOM 1464 C C . ASP A 1 191 ? -9.758 -32.188 3.795 1 98.31 191 ASP A C 1
ATOM 1466 O O . ASP A 1 191 ? -10.867 -31.891 3.346 1 98.31 191 ASP A O 1
ATOM 1470 N N . GLN A 1 192 ? -8.938 -33 3.236 1 98.06 192 GLN A N 1
ATOM 1471 C CA . GLN A 1 192 ? -9.305 -33.688 2.006 1 98.06 192 GLN A CA 1
ATOM 1472 C C . GLN A 1 192 ? -10.594 -34.469 2.186 1 98.06 192 GLN A C 1
ATOM 1474 O O . GLN A 1 192 ? -11.484 -34.438 1.339 1 98.06 192 GLN A O 1
ATOM 1479 N N . GLN A 1 193 ? -10.664 -35.281 3.234 1 98.25 193 GLN A N 1
ATOM 1480 C CA . GLN A 1 193 ? -11.836 -36.094 3.502 1 98.25 193 GLN A CA 1
ATOM 1481 C C . GLN A 1 193 ? -13.086 -35.25 3.668 1 98.25 193 GLN A C 1
ATOM 1483 O O . GLN A 1 193 ? -14.125 -35.531 3.084 1 98.25 193 GLN A O 1
ATOM 1488 N N . PHE A 1 194 ? -13 -34.25 4.469 1 98.25 194 PHE A N 1
ATOM 1489 C CA . PHE A 1 194 ? -14.125 -33.375 4.734 1 98.25 194 PHE A CA 1
ATOM 1490 C C . PHE A 1 194 ? -14.672 -32.781 3.438 1 98.25 194 PHE A C 1
ATOM 1492 O O . PHE A 1 194 ? -15.875 -32.844 3.174 1 98.25 194 PHE A O 1
ATOM 1499 N N . TRP A 1 195 ? -13.766 -32.25 2.58 1 98.12 195 TRP A N 1
ATOM 1500 C CA . TRP A 1 195 ? -14.211 -31.531 1.396 1 98.12 195 TRP A CA 1
ATOM 1501 C C . TRP A 1 195 ? -14.641 -32.5 0.293 1 98.12 195 TRP A C 1
ATOM 1503 O O . TRP A 1 195 ? -15.5 -32.156 -0.527 1 98.12 195 TRP A O 1
ATOM 1513 N N . THR A 1 196 ? -14.086 -33.688 0.329 1 98.25 196 THR A N 1
ATOM 1514 C CA . THR A 1 196 ? -14.562 -34.719 -0.584 1 98.25 196 THR A CA 1
ATOM 1515 C C . THR A 1 196 ? -16.016 -35.062 -0.282 1 98.25 196 THR A C 1
ATOM 1517 O O . THR A 1 196 ? -16.828 -35.219 -1.199 1 98.25 196 THR A O 1
ATOM 1520 N N . GLU A 1 197 ? -16.219 -35.25 0.941 1 98.31 197 GLU A N 1
ATOM 1521 C CA . GLU A 1 197 ? -17.594 -35.531 1.349 1 98.31 197 GLU A CA 1
ATOM 1522 C C . GLU A 1 197 ? -18.531 -34.406 0.969 1 98.31 197 GLU A C 1
ATOM 1524 O O . GLU A 1 197 ? -19.641 -34.656 0.491 1 98.31 197 GLU A O 1
ATOM 1529 N N . LYS A 1 198 ? -18.156 -33.156 1.222 1 98.5 198 LYS A N 1
ATOM 1530 C CA . LYS A 1 198 ? -18.969 -32 0.848 1 98.5 198 LYS A CA 1
ATOM 1531 C C . LYS A 1 198 ? -19.219 -31.969 -0.657 1 98.5 198 LYS A C 1
ATOM 1533 O O . LYS A 1 198 ? -20.312 -31.625 -1.102 1 98.5 198 LYS A O 1
ATOM 1538 N N . GLN A 1 199 ? -18.234 -32.312 -1.389 1 98 199 GLN A N 1
ATOM 1539 C CA . GLN A 1 199 ? -18.375 -32.375 -2.84 1 98 199 GLN A CA 1
ATOM 1540 C C . GLN A 1 199 ? -19.391 -33.406 -3.256 1 98 199 GLN A C 1
ATOM 1542 O O . GLN A 1 199 ? -20.203 -33.188 -4.148 1 98 199 GLN A O 1
ATOM 1547 N N . ARG A 1 200 ? -19.266 -34.531 -2.65 1 98 200 ARG A N 1
ATOM 1548 C CA . ARG A 1 200 ? -20.219 -35.594 -2.916 1 98 200 ARG A CA 1
ATOM 1549 C C . ARG A 1 200 ? -21.641 -35.156 -2.648 1 98 200 ARG A C 1
ATOM 1551 O O . ARG A 1 200 ? -22.547 -35.375 -3.455 1 98 200 ARG A O 1
ATOM 1558 N N . GLN A 1 201 ? -21.844 -34.5 -1.559 1 98.31 201 GLN A N 1
ATOM 1559 C CA . GLN A 1 201 ? -23.156 -34 -1.199 1 98.31 201 GLN A CA 1
ATOM 1560 C C . GLN A 1 201 ? -23.672 -33 -2.252 1 98.31 201 GLN A C 1
ATOM 1562 O O . GLN A 1 201 ? -24.859 -33 -2.578 1 98.31 201 GLN A O 1
ATOM 1567 N N . TYR A 1 202 ? -22.812 -32.188 -2.666 1 98.25 202 TYR A N 1
ATOM 1568 C CA . TYR A 1 202 ? -23.141 -31.219 -3.719 1 98.25 202 TYR A CA 1
ATOM 1569 C C . TYR A 1 202 ? -23.641 -31.938 -4.965 1 98.25 202 TYR A C 1
ATOM 1571 O O . TYR A 1 202 ? -24.672 -31.578 -5.539 1 98.25 202 TYR A O 1
ATOM 1579 N N . GLN A 1 203 ? -22.984 -33 -5.379 1 97.5 203 GLN A N 1
ATOM 1580 C CA . GLN A 1 203 ? -23.344 -33.75 -6.586 1 97.5 203 GLN A CA 1
ATOM 1581 C C . GLN A 1 203 ? -24.688 -34.438 -6.434 1 97.5 203 GLN A C 1
ATOM 1583 O O . GLN A 1 203 ? -25.484 -34.469 -7.379 1 97.5 203 GLN A O 1
ATOM 1588 N N . ILE A 1 204 ? -24.922 -34.938 -5.371 1 97.5 204 ILE A N 1
ATOM 1589 C CA . ILE A 1 204 ? -26.188 -35.562 -5.094 1 97.5 204 ILE A CA 1
ATOM 1590 C C . ILE A 1 204 ? -27.328 -34.562 -5.184 1 97.5 204 ILE A C 1
ATOM 1592 O O . ILE A 1 204 ? -28.344 -34.812 -5.836 1 97.5 204 ILE A O 1
ATOM 1596 N N . ALA A 1 205 ? -27.172 -33.406 -4.484 1 97.81 205 ALA A N 1
ATOM 1597 C CA . ALA A 1 205 ? -28.172 -32.344 -4.484 1 97.81 205 ALA A CA 1
ATOM 1598 C C . ALA A 1 205 ? -28.453 -31.859 -5.902 1 97.81 205 ALA A C 1
ATOM 1600 O O . ALA A 1 205 ? -29.609 -31.578 -6.254 1 97.81 205 ALA A O 1
ATOM 1601 N N . LYS A 1 206 ? -27.422 -31.734 -6.59 1 97.38 206 LYS A N 1
ATOM 1602 C CA . LYS A 1 206 ? -27.578 -31.297 -7.973 1 97.38 206 LYS A CA 1
ATOM 1603 C C . LYS A 1 206 ? -28.406 -32.281 -8.789 1 97.38 206 LYS A C 1
ATOM 1605 O O . LYS A 1 206 ? -29.297 -31.891 -9.531 1 97.38 206 LYS A O 1
ATOM 1610 N N . LYS A 1 207 ? -28.125 -33.5 -8.68 1 96.31 207 LYS A N 1
ATOM 1611 C CA . LYS A 1 207 ? -28.844 -34.531 -9.383 1 96.31 207 LYS A CA 1
ATOM 1612 C C . LYS A 1 207 ? -30.328 -34.531 -8.977 1 96.31 207 LYS A C 1
ATOM 1614 O O . LYS A 1 207 ? -31.203 -34.688 -9.82 1 96.31 207 LYS A O 1
ATOM 1619 N N . GLN A 1 208 ? -30.516 -34.406 -7.754 1 96.19 208 GLN A N 1
ATOM 1620 C CA . GLN A 1 208 ? -31.875 -34.406 -7.242 1 96.19 208 GLN A CA 1
ATOM 1621 C C . GLN A 1 208 ? -32.656 -33.188 -7.77 1 96.19 208 GLN A C 1
ATOM 1623 O O . GLN A 1 208 ? -33.844 -33.312 -8.055 1 96.19 208 GLN A O 1
ATOM 1628 N N . PHE A 1 209 ? -32.094 -32.031 -7.883 1 95.81 209 PHE A N 1
ATOM 1629 C CA . PHE A 1 209 ? -32.719 -30.797 -8.352 1 95.81 209 PHE A CA 1
ATOM 1630 C C . PHE A 1 209 ? -33.188 -30.938 -9.805 1 95.81 209 PHE A C 1
ATOM 1632 O O . PHE A 1 209 ? -34.25 -30.484 -10.164 1 95.81 209 PHE A O 1
ATOM 1639 N N . PHE A 1 210 ? -32.5 -31.609 -10.625 1 93.25 210 PHE A N 1
ATOM 1640 C CA . PHE A 1 210 ? -32.812 -31.719 -12.047 1 93.25 210 PHE A CA 1
ATOM 1641 C C . PHE A 1 210 ? -33.656 -32.969 -12.312 1 93.25 210 PHE A C 1
ATOM 1643 O O . PHE A 1 210 ? -34.219 -33.094 -13.406 1 93.25 210 PHE A O 1
ATOM 1650 N N . HIS A 1 211 ? -33.594 -33.906 -11.445 1 88.81 211 HIS A N 1
ATOM 1651 C CA . HIS A 1 211 ? -34.469 -35.062 -11.594 1 88.81 211 HIS A CA 1
ATOM 1652 C C . HIS A 1 211 ? -35.844 -34.75 -11.023 1 88.81 211 HIS A C 1
ATOM 1654 O O . HIS A 1 211 ? -36.812 -35.469 -11.312 1 88.81 211 HIS A O 1
ATOM 1660 N N . GLU A 1 212 ? -35.969 -33.656 -10.266 1 62.19 212 GLU A N 1
ATOM 1661 C CA . GLU A 1 212 ? -37.312 -33.219 -9.914 1 62.19 212 GLU A CA 1
ATOM 1662 C C . GLU A 1 212 ? -37.875 -32.219 -10.938 1 62.19 212 GLU A C 1
ATOM 1664 O O . GLU A 1 212 ? -37.125 -31.391 -11.469 1 62.19 212 GLU A O 1
ATOM 1669 N N . MET B 1 1 ? -9.75 32.281 7.906 1 44.06 1 MET B N 1
ATOM 1670 C CA . MET B 1 1 ? -10.625 31.422 8.688 1 44.06 1 MET B CA 1
ATOM 1671 C C . MET B 1 1 ? -11.586 32.25 9.539 1 44.06 1 MET B C 1
ATOM 1673 O O . MET B 1 1 ? -11.172 33.156 10.25 1 44.06 1 MET B O 1
ATOM 1677 N N . LYS B 1 2 ? -12.711 32.375 9.078 1 52.34 2 LYS B N 1
ATOM 1678 C CA . LYS B 1 2 ? -13.602 33.312 9.742 1 52.34 2 LYS B CA 1
ATOM 1679 C C . LYS B 1 2 ? -13.789 32.969 11.211 1 52.34 2 LYS B C 1
ATOM 1681 O O . LYS B 1 2 ? -14.047 31.797 11.539 1 52.34 2 LYS B O 1
ATOM 1686 N N . GLN B 1 3 ? -13.391 33.75 12.172 1 64.06 3 GLN B N 1
ATOM 1687 C CA . GLN B 1 3 ? -13.469 33.875 13.625 1 64.06 3 GLN B CA 1
ATOM 1688 C C . GLN B 1 3 ? -14.891 33.625 14.125 1 64.06 3 GLN B C 1
ATOM 1690 O O . GLN B 1 3 ? -15.094 33.344 15.312 1 64.06 3 GLN B O 1
ATOM 1695 N N . ASN B 1 4 ? -15.805 33.125 13.102 1 83.06 4 ASN B N 1
ATOM 1696 C CA . ASN B 1 4 ? -17.172 33.031 13.602 1 83.06 4 ASN B CA 1
ATOM 1697 C C . ASN B 1 4 ? -17.719 31.609 13.438 1 83.06 4 ASN B C 1
ATOM 1699 O O . ASN B 1 4 ? -18.938 31.391 13.484 1 83.06 4 ASN B O 1
ATOM 1703 N N . ASP B 1 5 ? -16.812 30.562 13.281 1 95.94 5 ASP B N 1
ATOM 1704 C CA . ASP B 1 5 ? -17.297 29.203 13.102 1 95.94 5 ASP B CA 1
ATOM 1705 C C . ASP B 1 5 ? -16.922 28.312 14.289 1 95.94 5 ASP B C 1
ATOM 1707 O O . ASP B 1 5 ? -15.828 27.734 14.32 1 95.94 5 ASP B O 1
ATOM 1711 N N . PHE B 1 6 ? -17.719 28.234 15.219 1 97.19 6 PHE B N 1
ATOM 1712 C CA . PHE B 1 6 ? -17.422 27.641 16.516 1 97.19 6 PHE B CA 1
ATOM 1713 C C . PHE B 1 6 ? -16.984 26.188 16.344 1 97.19 6 PHE B C 1
ATOM 1715 O O . PHE B 1 6 ? -15.914 25.797 16.812 1 97.19 6 PHE B O 1
ATOM 1722 N N . ASP B 1 7 ? -17.781 25.328 15.648 1 97.94 7 ASP B N 1
ATOM 1723 C CA . ASP B 1 7 ? -17.5 23.891 15.562 1 97.94 7 ASP B CA 1
ATOM 1724 C C . ASP B 1 7 ? -16.219 23.641 14.75 1 97.94 7 ASP B C 1
ATOM 1726 O O . ASP B 1 7 ? -15.469 22.719 15.047 1 97.94 7 ASP B O 1
ATOM 1730 N N . TYR B 1 8 ? -16.031 24.391 13.766 1 97.81 8 TYR B N 1
ATOM 1731 C CA . TYR B 1 8 ? -14.789 24.281 13.008 1 97.81 8 TYR B CA 1
ATOM 1732 C C . TYR B 1 8 ? -13.578 24.547 13.891 1 97.81 8 TYR B C 1
ATOM 1734 O O . TYR B 1 8 ? -12.578 23.828 13.836 1 97.81 8 TYR B O 1
ATOM 1742 N N . MET B 1 9 ? -13.672 25.594 14.703 1 97.88 9 MET B N 1
ATOM 1743 C CA . MET B 1 9 ? -12.586 25.953 15.602 1 97.88 9 MET B CA 1
ATOM 1744 C C . MET B 1 9 ? -12.375 24.859 16.656 1 97.88 9 MET B C 1
ATOM 1746 O O . MET B 1 9 ? -11.242 24.516 16.984 1 97.88 9 MET B O 1
ATOM 1750 N N . GLN B 1 10 ? -13.5 24.344 17.219 1 97.94 10 GLN B N 1
ATOM 1751 C CA . GLN B 1 10 ? -13.406 23.234 18.172 1 97.94 10 GLN B CA 1
ATOM 1752 C C . GLN B 1 10 ? -12.703 22.031 17.562 1 97.94 10 GLN B C 1
ATOM 1754 O O . GLN B 1 10 ? -11.867 21.406 18.219 1 97.94 10 GLN B O 1
ATOM 1759 N N . MET B 1 11 ? -13.055 21.703 16.312 1 98.12 11 MET B N 1
ATOM 1760 C CA . MET B 1 11 ? -12.469 20.578 15.57 1 98.12 11 MET B CA 1
ATOM 1761 C C . MET B 1 11 ? -10.945 20.703 15.516 1 98.12 11 MET B C 1
ATOM 1763 O O . MET B 1 11 ? -10.227 19.781 15.875 1 98.12 11 MET B O 1
ATOM 1767 N N . LEU B 1 12 ? -10.43 21.859 15.242 1 97.94 12 LEU B N 1
ATOM 1768 C CA . LEU B 1 12 ? -9 22.078 15.07 1 97.94 12 LEU B CA 1
ATOM 1769 C C . LEU B 1 12 ? -8.289 22.141 16.422 1 97.94 12 LEU B C 1
ATOM 1771 O O . LEU B 1 12 ? -7.074 21.938 16.484 1 97.94 12 LEU B O 1
ATOM 1775 N N . LYS B 1 13 ? -9.062 22.406 17.453 1 97.81 13 LYS B N 1
ATOM 1776 C CA . LYS B 1 13 ? -8.5 22.422 18.797 1 97.81 13 LYS B CA 1
ATOM 1777 C C . LYS B 1 13 ? -8.422 21.016 19.391 1 97.81 13 LYS B C 1
ATOM 1779 O O . LYS B 1 13 ? -7.824 20.828 20.453 1 97.81 13 LYS B O 1
ATOM 1784 N N . GLY B 1 14 ? -9.086 20.094 18.688 1 98.19 14 GLY B N 1
ATOM 1785 C CA . GLY B 1 14 ? -9.109 18.734 19.188 1 98.19 14 GLY B CA 1
ATOM 1786 C C . GLY B 1 14 ? -10.211 18.484 20.203 1 98.19 14 GLY B C 1
ATOM 1787 O O . GLY B 1 14 ? -10.219 17.469 20.891 1 98.19 14 GLY B O 1
ATOM 1788 N N . GLU B 1 15 ? -11.094 19.422 20.328 1 98 15 GLU B N 1
ATOM 1789 C CA . GLU B 1 15 ? -12.227 19.344 21.25 1 98 15 GLU B CA 1
ATOM 1790 C C . GLU B 1 15 ? -13.461 18.781 20.547 1 98 15 GLU B C 1
ATOM 1792 O O . GLU B 1 15 ? -13.477 18.641 19.312 1 98 15 GLU B O 1
ATOM 1797 N N . LEU B 1 16 ? -14.43 18.422 21.328 1 98.19 16 LEU B N 1
ATOM 1798 C CA . LEU B 1 16 ? -15.672 17.906 20.734 1 98.19 16 LEU B CA 1
ATOM 1799 C C . LEU B 1 16 ? -16.297 18.953 19.812 1 98.19 16 LEU B C 1
ATOM 1801 O O . LEU B 1 16 ? -16.312 20.141 20.125 1 98.19 16 LEU B O 1
ATOM 1805 N N . TYR B 1 17 ? -16.891 18.516 18.734 1 98 17 TYR B N 1
ATOM 1806 C CA . TYR B 1 17 ? -17.578 19.391 17.781 1 98 17 TYR B CA 1
ATOM 1807 C C . TYR B 1 17 ? -18.734 18.672 17.109 1 98 17 TYR B C 1
ATOM 1809 O O . TYR B 1 17 ? -18.875 17.453 17.234 1 98 17 TYR B O 1
ATOM 1817 N N . TYR B 1 18 ? -19.594 19.391 16.5 1 97.88 18 TYR B N 1
ATOM 1818 C CA . TYR B 1 18 ? -20.75 18.906 15.742 1 97.88 18 TYR B CA 1
ATOM 1819 C C . TYR B 1 18 ? -20.625 19.281 14.266 1 97.88 18 TYR B C 1
ATOM 1821 O O . TYR B 1 18 ? -20.844 20.422 13.883 1 97.88 18 TYR B O 1
ATOM 1829 N N . ALA B 1 19 ? -20.344 18.312 13.484 1 96.69 19 ALA B N 1
ATOM 1830 C CA . ALA B 1 19 ? -19.922 18.5 12.102 1 96.69 19 ALA B CA 1
ATOM 1831 C C . ALA B 1 19 ? -21 19.203 11.281 1 96.69 19 ALA B C 1
ATOM 1833 O O . ALA B 1 19 ? -20.688 20.062 10.453 1 96.69 19 ALA B O 1
ATOM 1834 N N . PRO B 1 20 ? -22.234 18.891 11.445 1 96.19 20 PRO B N 1
ATOM 1835 C CA . PRO B 1 20 ? -23.266 19.469 10.594 1 96.19 20 PRO B CA 1
ATOM 1836 C C . PRO B 1 20 ? -23.344 20.984 10.703 1 96.19 20 PRO B C 1
ATOM 1838 O O . PRO B 1 20 ? -23.859 21.656 9.805 1 96.19 20 PRO B O 1
ATOM 1841 N N . THR B 1 21 ? -22.859 21.625 11.836 1 96.94 21 THR B N 1
ATOM 1842 C CA . THR B 1 21 ? -23.016 23.062 12.047 1 96.94 21 THR B CA 1
ATOM 1843 C C . THR B 1 21 ? -21.797 23.812 11.531 1 96.94 21 THR B C 1
ATOM 1845 O O . THR B 1 21 ? -21.766 25.047 11.562 1 96.94 21 THR B O 1
ATOM 1848 N N . ILE B 1 22 ? -20.812 23.109 11.078 1 97.5 22 ILE B N 1
ATOM 1849 C CA . ILE B 1 22 ? -19.672 23.781 10.453 1 97.5 22 ILE B CA 1
ATOM 1850 C C . ILE B 1 22 ? -20.156 24.562 9.234 1 97.5 22 ILE B C 1
ATOM 1852 O O . ILE B 1 22 ? -20.969 24.062 8.445 1 97.5 22 ILE B O 1
ATOM 1856 N N . LEU B 1 23 ? -19.719 25.75 9.07 1 97.44 23 LEU B N 1
ATOM 1857 C CA . LEU B 1 23 ? -20.156 26.625 7.996 1 97.44 23 LEU B CA 1
ATOM 1858 C C . LEU B 1 23 ? -19.75 26.062 6.637 1 97.44 23 LEU B C 1
ATOM 1860 O O . LEU B 1 23 ? -18.703 25.406 6.52 1 97.44 23 LEU B O 1
ATOM 1864 N N . PRO B 1 24 ? -20.484 26.375 5.613 1 95.88 24 PRO B N 1
ATOM 1865 C CA . PRO B 1 24 ? -20.234 25.828 4.277 1 95.88 24 PRO B CA 1
ATOM 1866 C C . PRO B 1 24 ? -18.828 26.094 3.773 1 95.88 24 PRO B C 1
ATOM 1868 O O . PRO B 1 24 ? -18.203 25.203 3.172 1 95.88 24 PRO B O 1
ATOM 1871 N N . GLU B 1 25 ? -18.312 27.312 4.031 1 95.38 25 GLU B N 1
ATOM 1872 C CA . GLU B 1 25 ? -17 27.703 3.527 1 95.38 25 GLU B CA 1
ATOM 1873 C C . GLU B 1 25 ? -15.891 26.891 4.195 1 95.38 25 GLU B C 1
ATOM 1875 O O . GLU B 1 25 ? -14.758 26.844 3.705 1 95.38 25 GLU B O 1
ATOM 1880 N N . ASN B 1 26 ? -16.219 26.234 5.359 1 97.12 26 ASN B N 1
ATOM 1881 C CA . ASN B 1 26 ? -15.227 25.484 6.109 1 97.12 26 ASN B CA 1
ATOM 1882 C C . ASN B 1 26 ? -15.461 23.984 6.008 1 97.12 26 ASN B C 1
ATOM 1884 O O . ASN B 1 26 ? -14.734 23.188 6.617 1 97.12 26 ASN B O 1
ATOM 1888 N N . LYS B 1 27 ? -16.422 23.516 5.23 1 96.44 27 LYS B N 1
ATOM 1889 C CA . LYS B 1 27 ? -16.734 22.094 5.113 1 96.44 27 LYS B CA 1
ATOM 1890 C C . LYS B 1 27 ? -15.695 21.359 4.262 1 96.44 27 LYS B C 1
ATOM 1892 O O . LYS B 1 27 ? -14.852 22 3.625 1 96.44 27 LYS B O 1
ATOM 1897 N N . SER B 1 28 ? -15.789 20.109 4.258 1 97.62 28 SER B N 1
ATOM 1898 C CA . SER B 1 28 ? -14.781 19.25 3.664 1 97.62 28 SER B CA 1
ATOM 1899 C C . SER B 1 28 ? -14.977 19.125 2.158 1 97.62 28 SER B C 1
ATOM 1901 O O . SER B 1 28 ? -14.109 18.594 1.457 1 97.62 28 SER B O 1
ATOM 1903 N N . THR B 1 29 ? -15.984 19.641 1.629 1 97.94 29 THR B N 1
ATOM 1904 C CA . THR B 1 29 ? -16.406 19.406 0.251 1 97.94 29 THR B CA 1
ATOM 1905 C C . THR B 1 29 ? -15.328 19.875 -0.727 1 97.94 29 THR B C 1
ATOM 1907 O O . THR B 1 29 ? -15.023 19.172 -1.696 1 97.94 29 THR B O 1
ATOM 1910 N N . LYS B 1 30 ? -14.797 21.062 -0.468 1 97.5 30 LYS B N 1
ATOM 1911 C CA . LYS B 1 30 ? -13.797 21.609 -1.381 1 97.5 30 LYS B CA 1
ATOM 1912 C C . LYS B 1 30 ? -12.609 20.656 -1.532 1 97.5 30 LYS B C 1
ATOM 1914 O O . LYS B 1 30 ? -12.141 20.406 -2.646 1 97.5 30 LYS B O 1
ATOM 1919 N N . GLY B 1 31 ? -12.055 20.141 -0.421 1 98.56 31 GLY B N 1
ATOM 1920 C CA . GLY B 1 31 ? -10.945 19.203 -0.457 1 98.56 31 GLY B CA 1
ATOM 1921 C C . GLY B 1 31 ? -11.273 17.922 -1.183 1 98.56 31 GLY B C 1
ATOM 1922 O O . GLY B 1 31 ? -10.477 17.422 -1.975 1 98.56 31 GLY B O 1
ATOM 1923 N N . LYS B 1 32 ? -12.461 17.406 -0.935 1 98.69 32 LYS B N 1
ATOM 1924 C CA . LYS B 1 32 ? -12.891 16.156 -1.563 1 98.69 32 LYS B CA 1
ATOM 1925 C C . LYS B 1 32 ? -13.047 16.328 -3.072 1 98.69 32 LYS B C 1
ATOM 1927 O O . LYS B 1 32 ? -12.695 15.43 -3.842 1 98.69 32 LYS B O 1
ATOM 1932 N N . VAL B 1 33 ? -13.539 17.438 -3.49 1 98.75 33 VAL B N 1
ATOM 1933 C CA . VAL B 1 33 ? -13.695 17.734 -4.91 1 98.75 33 VAL B CA 1
ATOM 1934 C C . VAL B 1 33 ? -12.32 17.812 -5.578 1 98.75 33 VAL B C 1
ATOM 1936 O O . VAL B 1 33 ? -12.117 17.25 -6.656 1 98.75 33 VAL B O 1
ATOM 1939 N N . LEU B 1 34 ? -11.383 18.5 -4.934 1 98.81 34 LEU B N 1
ATOM 1940 C CA . LEU B 1 34 ? -10.039 18.625 -5.484 1 98.81 34 LEU B CA 1
ATOM 1941 C C . LEU B 1 34 ? -9.367 17.25 -5.582 1 98.81 34 LEU B C 1
ATOM 1943 O O . LEU B 1 34 ? -8.711 16.953 -6.578 1 98.81 34 LEU B O 1
ATOM 1947 N N . ALA B 1 35 ? -9.5 16.438 -4.535 1 98.88 35 ALA B N 1
ATOM 1948 C CA . ALA B 1 35 ? -8.938 15.094 -4.57 1 98.88 35 ALA B CA 1
ATOM 1949 C C . ALA B 1 35 ? -9.531 14.273 -5.715 1 98.88 35 ALA B C 1
ATOM 1951 O O . ALA B 1 35 ? -8.82 13.547 -6.402 1 98.88 35 ALA B O 1
ATOM 1952 N N . GLN B 1 36 ? -10.828 14.391 -5.883 1 98.75 36 GLN B N 1
ATOM 1953 C CA . GLN B 1 36 ? -11.484 13.688 -6.98 1 98.75 36 GLN B CA 1
ATOM 1954 C C . GLN B 1 36 ? -10.938 14.141 -8.328 1 98.75 36 GLN B C 1
ATOM 1956 O O . GLN B 1 36 ? -10.727 13.32 -9.227 1 98.75 36 GLN B O 1
ATOM 1961 N N . LYS B 1 37 ? -10.773 15.406 -8.516 1 98.81 37 LYS B N 1
ATOM 1962 C CA . LYS B 1 37 ? -10.195 15.938 -9.742 1 98.81 37 LYS B CA 1
ATOM 1963 C C . LYS B 1 37 ? -8.812 15.359 -10 1 98.81 37 LYS B C 1
ATOM 1965 O O . LYS B 1 37 ? -8.5 14.969 -11.125 1 98.81 37 LYS B O 1
ATOM 1970 N N . ILE B 1 38 ? -7.988 15.344 -9.008 1 98.88 38 ILE B N 1
ATOM 1971 C CA . ILE B 1 38 ? -6.648 14.781 -9.117 1 98.88 38 ILE B CA 1
ATOM 1972 C C . ILE B 1 38 ? -6.738 13.328 -9.586 1 98.88 38 ILE B C 1
ATOM 1974 O O . ILE B 1 38 ? -6.023 12.922 -10.5 1 98.88 38 ILE B O 1
ATOM 1978 N N . ASN B 1 39 ? -7.645 12.57 -8.992 1 98.5 39 ASN B N 1
ATOM 1979 C CA . ASN B 1 39 ? -7.781 11.148 -9.25 1 98.5 39 ASN B CA 1
ATOM 1980 C C . ASN B 1 39 ? -8.289 10.883 -10.664 1 98.5 39 ASN B C 1
ATOM 1982 O O . ASN B 1 39 ? -8.195 9.758 -11.164 1 98.5 39 ASN B O 1
ATOM 1986 N N . GLN B 1 40 ? -8.805 11.875 -11.32 1 97.88 40 GLN B N 1
ATOM 1987 C CA . GLN B 1 40 ? -9.398 11.711 -12.641 1 97.88 40 GLN B CA 1
ATOM 1988 C C . GLN B 1 40 ? -8.43 12.148 -13.734 1 97.88 40 GLN B C 1
ATOM 1990 O O . GLN B 1 40 ? -8.695 11.945 -14.922 1 97.88 40 GLN B O 1
ATOM 1995 N N . LEU B 1 41 ? -7.332 12.75 -13.398 1 98.5 41 LEU B N 1
ATOM 1996 C CA . LEU B 1 41 ? -6.336 13.172 -14.383 1 98.5 41 LEU B CA 1
ATOM 1997 C C . LEU B 1 41 ? -5.566 11.969 -14.922 1 98.5 41 LEU B C 1
ATOM 1999 O O . LEU B 1 41 ? -5.375 10.977 -14.219 1 98.5 41 LEU B O 1
ATOM 2003 N N . PRO B 1 42 ? -5.137 12.102 -16.219 1 98.19 42 PRO B N 1
ATOM 2004 C CA . PRO B 1 42 ? -4.18 11.094 -16.688 1 98.19 42 PRO B CA 1
ATOM 2005 C C . PRO B 1 42 ? -2.951 10.992 -15.781 1 98.19 42 PRO B C 1
ATOM 2007 O O . PRO B 1 42 ? -2.373 12.008 -15.398 1 98.19 42 PRO B O 1
ATOM 2010 N N . ILE B 1 43 ? -2.564 9.773 -15.523 1 97.75 43 ILE B N 1
ATOM 2011 C CA . ILE B 1 43 ? -1.536 9.508 -14.523 1 97.75 43 ILE B CA 1
ATOM 2012 C C . ILE B 1 43 ? -0.199 10.078 -14.992 1 97.75 43 ILE B C 1
ATOM 2014 O O . ILE B 1 43 ? 0.692 10.336 -14.188 1 97.75 43 ILE B O 1
ATOM 2018 N N . ASP B 1 44 ? -0.033 10.273 -16.281 1 97.38 44 ASP B N 1
ATOM 2019 C CA . ASP B 1 44 ? 1.236 10.766 -16.812 1 97.38 44 ASP B CA 1
ATOM 2020 C C . ASP B 1 44 ? 1.243 12.289 -16.891 1 97.38 44 ASP B C 1
ATOM 2022 O O . ASP B 1 44 ? 2.229 12.891 -17.312 1 97.38 44 ASP B O 1
ATOM 2026 N N . ASN B 1 45 ? 0.148 12.945 -16.531 1 98.12 45 ASN B N 1
ATOM 2027 C CA . ASN B 1 45 ? 0.12 14.398 -16.391 1 98.12 45 ASN B CA 1
ATOM 2028 C C . ASN B 1 45 ? 0.652 14.852 -15.039 1 98.12 45 ASN B C 1
ATOM 2030 O O . ASN B 1 45 ? -0.073 15.469 -14.258 1 98.12 45 ASN B O 1
ATOM 2034 N N . VAL B 1 46 ? 1.861 14.664 -14.805 1 97.75 46 VAL B N 1
ATOM 2035 C CA . VAL B 1 46 ? 2.502 14.836 -13.508 1 97.75 46 VAL B CA 1
ATOM 2036 C C . VAL B 1 46 ? 2.477 16.312 -13.109 1 97.75 46 VAL B C 1
ATOM 2038 O O . VAL B 1 46 ? 2.188 16.641 -11.961 1 97.75 46 VAL B O 1
ATOM 2041 N N . LYS B 1 47 ? 2.771 17.156 -14.023 1 98.25 47 LYS B N 1
ATOM 2042 C CA . LYS B 1 47 ? 2.818 18.594 -13.742 1 98.25 47 LYS B CA 1
ATOM 2043 C C . LYS B 1 47 ? 1.482 19.094 -13.203 1 98.25 47 LYS B C 1
ATOM 2045 O O . LYS B 1 47 ? 1.44 19.797 -12.188 1 98.25 47 LYS B O 1
ATOM 2050 N N . GLU B 1 48 ? 0.425 18.719 -13.891 1 98.69 48 GLU B N 1
ATOM 2051 C CA . GLU B 1 48 ? -0.903 19.141 -13.461 1 98.69 48 GLU B CA 1
ATOM 2052 C C . GLU B 1 48 ? -1.281 18.5 -12.125 1 98.69 48 GLU B C 1
ATOM 2054 O O . GLU B 1 48 ? -1.904 19.141 -11.281 1 98.69 48 GLU B O 1
ATOM 2059 N N . ILE B 1 49 ? -0.935 17.266 -11.953 1 98.81 49 ILE B N 1
ATOM 2060 C CA . ILE B 1 49 ? -1.215 16.547 -10.711 1 98.81 49 ILE B CA 1
ATOM 2061 C C . ILE B 1 49 ? -0.538 17.266 -9.547 1 98.81 49 ILE B C 1
ATOM 2063 O O . ILE B 1 49 ? -1.185 17.578 -8.547 1 98.81 49 ILE B O 1
ATOM 2067 N N . VAL B 1 50 ? 0.687 17.609 -9.656 1 98.88 50 VAL B N 1
ATOM 2068 C CA . VAL B 1 50 ? 1.447 18.25 -8.586 1 98.88 50 VAL B CA 1
ATOM 2069 C C . VAL B 1 50 ? 0.872 19.641 -8.297 1 98.88 50 VAL B C 1
ATOM 2071 O O . VAL B 1 50 ? 0.774 20.047 -7.141 1 98.88 50 VAL B O 1
ATOM 2074 N N . ALA B 1 51 ? 0.496 20.344 -9.336 1 98.88 51 ALA B N 1
ATOM 2075 C CA . ALA B 1 51 ? -0.105 21.672 -9.156 1 98.88 51 ALA B CA 1
ATOM 2076 C C . ALA B 1 51 ? -1.374 21.578 -8.312 1 98.88 51 ALA B C 1
ATOM 2078 O O . ALA B 1 51 ? -1.581 22.391 -7.402 1 98.88 51 ALA B O 1
ATOM 2079 N N . LEU B 1 52 ? -2.213 20.578 -8.609 1 98.88 52 LEU B N 1
ATOM 2080 C CA . LEU B 1 52 ? -3.457 20.422 -7.867 1 98.88 52 LEU B CA 1
ATOM 2081 C C . LEU B 1 52 ? -3.186 19.922 -6.449 1 98.88 52 LEU B C 1
ATOM 2083 O O . LEU B 1 52 ? -3.908 20.281 -5.516 1 98.88 52 LEU B O 1
ATOM 2087 N N . GLU B 1 53 ? -2.158 19.078 -6.281 1 98.88 53 GLU B N 1
ATOM 2088 C CA . GLU B 1 53 ? -1.76 18.641 -4.945 1 98.88 53 GLU B CA 1
ATOM 2089 C C . GLU B 1 53 ? -1.35 19.828 -4.078 1 98.88 53 GLU B C 1
ATOM 2091 O O . GLU B 1 53 ? -1.7 19.891 -2.896 1 98.88 53 GLU B O 1
ATOM 2096 N N . LYS B 1 54 ? -0.597 20.75 -4.625 1 98.88 54 LYS B N 1
ATOM 2097 C CA . LYS B 1 54 ? -0.176 21.953 -3.896 1 98.88 54 LYS B CA 1
ATOM 2098 C C . LYS B 1 54 ? -1.37 22.828 -3.564 1 98.88 54 LYS B C 1
ATOM 2100 O O . LYS B 1 54 ? -1.385 23.5 -2.525 1 98.88 54 LYS B O 1
ATOM 2105 N N . GLU B 1 55 ? -2.354 22.906 -4.441 1 98.81 55 GLU B N 1
ATOM 2106 C CA . GLU B 1 55 ? -3.59 23.625 -4.148 1 98.81 55 GLU B CA 1
ATOM 2107 C C . GLU B 1 55 ? -4.379 22.938 -3.039 1 98.81 55 GLU B C 1
ATOM 2109 O O . GLU B 1 55 ? -4.98 23.594 -2.193 1 98.81 55 GLU B O 1
ATOM 2114 N N . LEU B 1 56 ? -4.391 21.625 -2.998 1 98.88 56 LEU B N 1
ATOM 2115 C CA . LEU B 1 56 ? -5.156 20.797 -2.074 1 98.88 56 LEU B CA 1
ATOM 2116 C C . LEU B 1 56 ? -4.598 20.906 -0.66 1 98.88 56 LEU B C 1
ATOM 2118 O O . LEU B 1 56 ? -5.352 21.078 0.3 1 98.88 56 LEU B O 1
ATOM 2122 N N . LEU B 1 57 ? -3.26 20.797 -0.535 1 98.94 57 LEU B N 1
ATOM 2123 C CA . LEU B 1 57 ? -2.604 20.688 0.763 1 98.94 57 LEU B CA 1
ATOM 2124 C C . LEU B 1 57 ? -2.406 22.062 1.39 1 98.94 57 LEU B C 1
ATOM 2126 O O . LEU B 1 57 ? -2.24 23.062 0.677 1 98.94 57 LEU B O 1
ATOM 2130 N N . GLY B 1 58 ? -2.371 22.094 2.693 1 98.75 58 GLY B N 1
ATOM 2131 C CA . GLY B 1 58 ? -2.271 23.344 3.426 1 98.75 58 GLY B CA 1
ATOM 2132 C C . GLY B 1 58 ? -0.904 23.984 3.32 1 98.75 58 GLY B C 1
ATOM 2133 O O . GLY B 1 58 ? -0.792 25.219 3.301 1 98.75 58 GLY B O 1
ATOM 2134 N N . LYS B 1 59 ? 0.097 23.219 3.361 1 98.62 59 LYS B N 1
ATOM 2135 C CA . LYS B 1 59 ? 1.488 23.656 3.252 1 98.62 59 LYS B CA 1
ATOM 2136 C C . LYS B 1 59 ? 2.342 22.578 2.578 1 98.62 59 LYS B C 1
ATOM 2138 O O . LYS B 1 59 ? 2.197 21.391 2.867 1 98.62 59 LYS B O 1
ATOM 2143 N N . THR B 1 60 ? 3.182 23 1.672 1 98.69 60 THR B N 1
ATOM 2144 C CA . THR B 1 60 ? 4.059 22.047 1.002 1 98.69 60 THR B CA 1
ATOM 2145 C C . THR B 1 60 ? 5.469 22.609 0.859 1 98.69 60 THR B C 1
ATOM 2147 O O . THR B 1 60 ? 5.66 23.828 0.916 1 98.69 60 THR B O 1
ATOM 2150 N N . GLY B 1 61 ? 6.418 21.719 0.758 1 98 61 GLY B N 1
ATOM 2151 C CA . GLY B 1 61 ? 7.727 22.109 0.264 1 98 61 GLY B CA 1
ATOM 2152 C C . GLY B 1 61 ? 7.762 22.312 -1.239 1 98 61 GLY B C 1
ATOM 2153 O O . GLY B 1 61 ? 6.719 22.516 -1.869 1 98 61 GLY B O 1
ATOM 2154 N N . ASN B 1 62 ? 8.938 22.328 -1.787 1 97.88 62 ASN B N 1
ATOM 2155 C CA . ASN B 1 62 ? 9.117 22.5 -3.225 1 97.88 62 ASN B CA 1
ATOM 2156 C C . ASN B 1 62 ? 8.82 21.219 -3.986 1 97.88 62 ASN B C 1
ATOM 2158 O O . ASN B 1 62 ? 8.125 21.234 -5 1 97.88 62 ASN B O 1
ATOM 2162 N N . GLU B 1 63 ? 9.367 20.141 -3.465 1 97.88 63 GLU B N 1
ATOM 2163 C CA . GLU B 1 63 ? 9.219 18.844 -4.141 1 97.88 63 GLU B CA 1
ATOM 2164 C C . GLU B 1 63 ? 8.266 17.938 -3.385 1 97.88 63 GLU B C 1
ATOM 2166 O O . GLU B 1 63 ? 8.508 17.609 -2.219 1 97.88 63 GLU B O 1
ATOM 2171 N N . LEU B 1 64 ? 7.223 17.5 -4.051 1 98.31 64 LEU B N 1
ATOM 2172 C CA . LEU B 1 64 ? 6.273 16.531 -3.514 1 98.31 64 LEU B CA 1
ATOM 2173 C C . LEU B 1 64 ? 5.59 15.758 -4.637 1 98.31 64 LEU B C 1
ATOM 2175 O O . LEU B 1 64 ? 5.512 16.234 -5.77 1 98.31 64 LEU B O 1
ATOM 2179 N N . TYR B 1 65 ? 5.207 14.617 -4.277 1 98.56 65 TYR B N 1
ATOM 2180 C CA . TYR B 1 65 ? 4.371 13.844 -5.188 1 98.56 65 TYR B CA 1
ATOM 2181 C C . TYR B 1 65 ? 3.572 12.789 -4.43 1 98.56 65 TYR B C 1
ATOM 2183 O O . TYR B 1 65 ? 4.141 11.992 -3.678 1 98.56 65 TYR B O 1
ATOM 2191 N N . ILE B 1 66 ? 2.309 12.773 -4.617 1 98.81 66 ILE B N 1
ATOM 2192 C CA . ILE B 1 66 ? 1.397 11.742 -4.133 1 98.81 66 ILE B CA 1
ATOM 2193 C C . ILE B 1 66 ? 0.771 11.008 -5.316 1 98.81 66 ILE B C 1
ATOM 2195 O O . ILE B 1 66 ? 0.011 11.594 -6.086 1 98.81 66 ILE B O 1
ATOM 2199 N N . THR B 1 67 ? 1.098 9.742 -5.438 1 98.44 67 THR B N 1
ATOM 2200 C CA . THR B 1 67 ? 0.583 8.961 -6.555 1 98.44 67 THR B CA 1
ATOM 2201 C C . THR B 1 67 ? -0.926 8.766 -6.434 1 98.44 67 THR B C 1
ATOM 2203 O O . THR B 1 67 ? -1.41 8.258 -5.422 1 98.44 67 THR B O 1
ATOM 2206 N N . PRO B 1 68 ? -1.628 9.18 -7.457 1 98.38 68 PRO B N 1
ATOM 2207 C CA . PRO B 1 68 ? -3.068 8.914 -7.426 1 98.38 68 PRO B CA 1
ATOM 2208 C C . PRO B 1 68 ? -3.391 7.422 -7.492 1 98.38 68 PRO B C 1
ATOM 2210 O O . PRO B 1 68 ? -2.623 6.645 -8.07 1 98.38 68 PRO B O 1
ATOM 2213 N N . PRO B 1 69 ? -4.586 7.02 -6.938 1 98.19 69 PRO B N 1
ATOM 2214 C CA . PRO B 1 69 ? -5.562 7.891 -6.277 1 98.19 69 PRO B CA 1
ATOM 2215 C C . PRO B 1 69 ? -5.16 8.242 -4.848 1 98.19 69 PRO B C 1
ATOM 2217 O O . PRO B 1 69 ? -4.359 7.535 -4.234 1 98.19 69 PRO B O 1
ATOM 2220 N N . LEU B 1 70 ? -5.598 9.375 -4.355 1 98.75 70 LEU B N 1
ATOM 2221 C CA . LEU B 1 70 ? -5.508 9.781 -2.959 1 98.75 70 LEU B CA 1
ATOM 2222 C C . LEU B 1 70 ? -6.871 10.227 -2.434 1 98.75 70 LEU B C 1
ATOM 2224 O O . LEU B 1 70 ? -7.719 10.68 -3.203 1 98.75 70 LEU B O 1
ATOM 2228 N N . HIS B 1 71 ? -7.07 10.102 -1.108 1 98.81 71 HIS B N 1
ATOM 2229 C CA . HIS B 1 71 ? -8.328 10.469 -0.465 1 98.81 71 HIS B CA 1
ATOM 2230 C C . HIS B 1 71 ? -8.086 11.328 0.77 1 98.81 71 HIS B C 1
ATOM 2232 O O . HIS B 1 71 ? -7.164 11.062 1.545 1 98.81 71 HIS B O 1
ATOM 2238 N N . VAL B 1 72 ? -8.938 12.352 0.896 1 98.88 72 VAL B N 1
ATOM 2239 C CA . VAL B 1 72 ? -8.82 13.266 2.029 1 98.88 72 VAL B CA 1
ATOM 2240 C C . VAL B 1 72 ? -10.203 13.594 2.578 1 98.88 72 VAL B C 1
ATOM 2242 O O . VAL B 1 72 ? -11.211 13.414 1.888 1 98.88 72 VAL B O 1
ATOM 2245 N N . ASP B 1 73 ? -10.242 14.094 3.775 1 98.44 73 ASP B N 1
ATOM 2246 C CA . ASP B 1 73 ? -11.422 14.836 4.215 1 98.44 73 ASP B CA 1
ATOM 2247 C C . ASP B 1 73 ? -11.367 16.281 3.734 1 98.44 73 ASP B C 1
ATOM 2249 O O . ASP B 1 73 ? -12.18 16.703 2.91 1 98.44 73 ASP B O 1
ATOM 2253 N N . TYR B 1 74 ? -10.336 16.984 4.164 1 98.69 74 TYR B N 1
ATOM 2254 C CA . TYR B 1 74 ? -10.258 18.422 3.869 1 98.69 74 TYR B CA 1
ATOM 2255 C C . TYR B 1 74 ? -9.109 18.719 2.922 1 98.69 74 TYR B C 1
ATOM 2257 O O . TYR B 1 74 ? -9.227 19.562 2.031 1 98.69 74 TYR B O 1
ATOM 2265 N N . GLY B 1 75 ? -7.984 18.047 3.133 1 98.88 75 GLY B N 1
ATOM 2266 C CA . GLY B 1 75 ? -6.781 18.328 2.375 1 98.88 75 GLY B CA 1
ATOM 2267 C C . GLY B 1 75 ? -5.965 19.469 2.965 1 98.88 75 GLY B C 1
ATOM 2268 O O . GLY B 1 75 ? -4.762 19.328 3.191 1 98.88 75 GLY B O 1
ATOM 2269 N N . ARG B 1 76 ? -6.598 20.547 3.293 1 98.75 76 ARG B N 1
ATOM 2270 C CA . ARG B 1 76 ? -5.93 21.766 3.721 1 98.75 76 ARG B CA 1
ATOM 2271 C C . ARG B 1 76 ? -5.297 21.594 5.098 1 98.75 76 ARG B C 1
ATOM 2273 O O . ARG B 1 76 ? -4.496 22.422 5.523 1 98.75 76 ARG B O 1
ATOM 2280 N N . HIS B 1 77 ? -5.672 20.594 5.84 1 98.88 77 HIS B N 1
ATOM 2281 C CA . HIS B 1 77 ? -5.086 20.391 7.16 1 98.88 77 HIS B CA 1
ATOM 2282 C C . HIS B 1 77 ? -3.873 19.469 7.086 1 98.88 77 HIS B C 1
ATOM 2284 O O . HIS B 1 77 ? -3.281 19.141 8.109 1 98.88 77 HIS B O 1
ATOM 2290 N N . ILE B 1 78 ? -3.479 19.078 5.949 1 98.94 78 ILE B N 1
ATOM 2291 C CA . ILE B 1 78 ? -2.275 18.281 5.711 1 98.94 78 ILE B CA 1
ATOM 2292 C C . ILE B 1 78 ? -1.117 19.203 5.344 1 98.94 78 ILE B C 1
ATOM 2294 O O . ILE B 1 78 ? -1.252 20.062 4.461 1 98.94 78 ILE B O 1
ATOM 2298 N N . GLU B 1 79 ? -0.047 19.109 6.012 1 98.94 79 GLU B N 1
ATOM 2299 C CA . GLU B 1 79 ? 1.187 19.844 5.738 1 98.94 79 GLU B CA 1
ATOM 2300 C C . GLU B 1 79 ? 2.352 18.891 5.488 1 98.94 79 GLU B C 1
ATOM 2302 O O . GLU B 1 79 ? 2.549 17.922 6.238 1 98.94 79 GLU B O 1
ATOM 2307 N N . VAL B 1 80 ? 3.086 19.156 4.441 1 98.88 80 VAL B N 1
ATOM 2308 C CA . VAL B 1 80 ? 4.219 18.297 4.129 1 98.88 80 VAL B CA 1
ATOM 2309 C C . VAL B 1 80 ? 5.48 19.125 3.955 1 98.88 80 VAL B C 1
ATOM 2311 O O . VAL B 1 80 ? 5.426 20.234 3.414 1 98.88 80 VAL B O 1
ATOM 2314 N N . GLY B 1 81 ? 6.621 18.625 4.434 1 98.81 81 GLY B N 1
ATOM 2315 C CA . GLY B 1 81 ? 7.914 19.266 4.25 1 98.81 81 GLY B CA 1
ATOM 2316 C C . GLY B 1 81 ? 8.5 19.047 2.871 1 98.81 81 GLY B C 1
ATOM 2317 O O . GLY B 1 81 ? 7.773 18.766 1.914 1 98.81 81 GLY B O 1
ATOM 2318 N N . GLU B 1 82 ? 9.836 19.219 2.77 1 98.69 82 GLU B N 1
ATOM 2319 C CA . GLU B 1 82 ? 10.555 19.047 1.509 1 98.69 82 GLU B CA 1
ATOM 2320 C C . GLU B 1 82 ? 10.688 17.578 1.151 1 98.69 82 GLU B C 1
ATOM 2322 O O . GLU B 1 82 ? 10.914 16.734 2.029 1 98.69 82 GLU B O 1
ATOM 2327 N N . ASN B 1 83 ? 10.609 17.234 -0.17 1 98.31 83 ASN B N 1
ATOM 2328 C CA . ASN B 1 83 ? 10.836 15.891 -0.687 1 98.31 83 ASN B CA 1
ATOM 2329 C C . ASN B 1 83 ? 9.883 14.875 -0.063 1 98.31 83 ASN B C 1
ATOM 2331 O O . ASN B 1 83 ? 10.312 13.859 0.48 1 98.31 83 ASN B O 1
ATOM 2335 N N . PHE B 1 84 ? 8.641 15.148 -0.203 1 98.81 84 PHE B N 1
ATOM 2336 C CA . PHE B 1 84 ? 7.586 14.266 0.286 1 98.81 84 PHE B CA 1
ATOM 2337 C C . PHE B 1 84 ? 7.074 13.359 -0.831 1 98.81 84 PHE B C 1
ATOM 2339 O O . PHE B 1 84 ? 6.809 13.828 -1.941 1 98.81 84 PHE B O 1
ATOM 2346 N N . TYR B 1 85 ? 6.98 12.117 -0.533 1 98.75 85 TYR B N 1
ATOM 2347 C CA . TYR B 1 85 ? 6.438 11.164 -1.499 1 98.75 85 TYR B CA 1
ATOM 2348 C C . TYR B 1 85 ? 5.441 10.227 -0.837 1 98.75 85 TYR B C 1
ATOM 2350 O O . TYR B 1 85 ? 5.703 9.695 0.247 1 98.75 85 TYR B O 1
ATOM 2358 N N . ALA B 1 86 ? 4.305 10.031 -1.439 1 98.88 86 ALA B N 1
ATOM 2359 C CA . ALA B 1 86 ? 3.354 8.984 -1.061 1 98.88 86 ALA B CA 1
ATOM 2360 C C . ALA B 1 86 ? 2.91 8.18 -2.277 1 98.88 86 ALA B C 1
ATOM 2362 O O . ALA B 1 86 ? 2.611 8.75 -3.332 1 98.88 86 ALA B O 1
ATOM 2363 N N . ASN B 1 87 ? 2.957 6.867 -2.119 1 98.56 87 ASN B N 1
ATOM 2364 C CA . ASN B 1 87 ? 2.504 5.977 -3.184 1 98.56 87 ASN B CA 1
ATOM 2365 C C . ASN B 1 87 ? 0.98 5.945 -3.275 1 98.56 87 ASN B C 1
ATOM 2367 O O . ASN B 1 87 ? 0.301 6.797 -2.699 1 98.56 87 ASN B O 1
ATOM 2371 N N . MET B 1 88 ? 0.38 5.133 -4.035 1 97.88 88 MET B N 1
ATOM 2372 C CA . MET B 1 88 ? -1.011 5.195 -4.477 1 97.88 88 MET B CA 1
ATOM 2373 C C . MET B 1 88 ? -1.955 4.754 -3.363 1 97.88 88 MET B C 1
ATOM 2375 O O . MET B 1 88 ? -1.579 3.953 -2.504 1 97.88 88 MET B O 1
ATOM 2379 N N . ASP B 1 89 ? -3.189 5.191 -3.424 1 98.44 89 ASP B N 1
ATOM 2380 C CA . ASP B 1 89 ? -4.359 4.75 -2.67 1 98.44 89 ASP B CA 1
ATOM 2381 C C . ASP B 1 89 ? -4.191 5.027 -1.178 1 98.44 89 ASP B C 1
ATOM 2383 O O . ASP B 1 89 ? -4.598 4.223 -0.339 1 98.44 89 ASP B O 1
ATOM 2387 N N . CYS B 1 90 ? -3.568 6.09 -0.825 1 98.88 90 CYS B N 1
ATOM 2388 C CA . CYS B 1 90 ? -3.479 6.535 0.562 1 98.88 90 CYS B CA 1
ATOM 2389 C C . CYS B 1 90 ? -4.738 7.285 0.976 1 98.88 90 CYS B C 1
ATOM 2391 O O . CYS B 1 90 ? -5.41 7.891 0.137 1 98.88 90 CYS B O 1
ATOM 2393 N N . ILE B 1 91 ? -5.043 7.211 2.264 1 98.94 91 ILE B N 1
ATOM 2394 C CA . ILE B 1 91 ? -6.176 7.93 2.842 1 98.94 91 ILE B CA 1
ATOM 2395 C C . ILE B 1 91 ? -5.691 8.828 3.975 1 98.94 91 ILE B C 1
ATOM 2397 O O . ILE B 1 91 ? -5.043 8.359 4.914 1 98.94 91 ILE B O 1
ATOM 2401 N N . PHE B 1 92 ? -6.008 10.109 3.904 1 98.94 92 PHE B N 1
ATOM 2402 C CA . PHE B 1 92 ? -5.723 11.102 4.934 1 98.94 92 PHE B CA 1
ATOM 2403 C C . PHE B 1 92 ? -7.012 11.688 5.492 1 98.94 92 PHE B C 1
ATOM 2405 O O . PHE B 1 92 ? -7.582 12.609 4.902 1 98.94 92 PHE B O 1
ATOM 2412 N N . LEU B 1 93 ? -7.477 11.188 6.582 1 98.81 93 LEU B N 1
ATOM 2413 C CA . LEU B 1 93 ? -8.641 11.773 7.25 1 98.81 93 LEU B CA 1
ATOM 2414 C C . LEU B 1 93 ? -8.227 12.953 8.125 1 98.81 93 LEU B C 1
ATOM 2416 O O . LEU B 1 93 ? -8.109 12.82 9.344 1 98.81 93 LEU B O 1
ATOM 2420 N N . ASP B 1 94 ? -8.156 14.086 7.551 1 98.81 94 ASP B N 1
ATOM 2421 C CA . ASP B 1 94 ? -7.531 15.25 8.172 1 98.81 94 ASP B CA 1
ATOM 2422 C C . ASP B 1 94 ? -8.586 16.188 8.766 1 98.81 94 ASP B C 1
ATOM 2424 O O . ASP B 1 94 ? -8.555 17.391 8.531 1 98.81 94 ASP B O 1
ATOM 2428 N N . VAL B 1 95 ? -9.477 15.648 9.633 1 98.69 95 VAL B N 1
ATOM 2429 C CA . VAL B 1 95 ? -10.328 16.578 10.375 1 98.69 95 VAL B CA 1
ATOM 2430 C C . VAL B 1 95 ? -9.484 17.406 11.328 1 98.69 95 VAL B C 1
ATOM 2432 O O . VAL B 1 95 ? -9.914 18.469 11.789 1 98.69 95 VAL B O 1
ATOM 2435 N N . ASN B 1 96 ? -8.359 16.906 11.742 1 98.81 96 ASN B N 1
ATOM 2436 C CA . ASN B 1 96 ? -7.297 17.672 12.391 1 98.81 96 ASN B CA 1
ATOM 2437 C C . ASN B 1 96 ? -5.988 17.594 11.609 1 98.81 96 ASN B C 1
ATOM 2439 O O . ASN B 1 96 ? -5.926 16.938 10.562 1 98.81 96 ASN B O 1
ATOM 2443 N N . LYS B 1 97 ? -4.891 18.219 12.109 1 98.88 97 LYS B N 1
ATOM 2444 C CA . LYS B 1 97 ? -3.641 18.375 11.367 1 98.88 97 LYS B CA 1
ATOM 2445 C C . LYS B 1 97 ? -2.938 17.031 11.195 1 98.88 97 LYS B C 1
ATOM 2447 O O . LYS B 1 97 ? -2.912 16.203 12.109 1 98.88 97 LYS B O 1
ATOM 2452 N N . ILE B 1 98 ? -2.498 16.766 10.047 1 98.94 98 ILE B N 1
ATOM 2453 C CA . ILE B 1 98 ? -1.496 15.75 9.742 1 98.94 98 ILE B CA 1
ATOM 2454 C C . ILE B 1 98 ? -0.237 16.422 9.195 1 98.94 98 ILE B C 1
ATOM 2456 O O . ILE B 1 98 ? -0.248 16.969 8.094 1 98.94 98 ILE B O 1
ATOM 2460 N N . ILE B 1 99 ? 0.857 16.359 9.914 1 99 99 ILE B N 1
ATOM 2461 C CA . ILE B 1 99 ? 2.059 17.109 9.562 1 99 99 ILE B CA 1
ATOM 2462 C C . ILE B 1 99 ? 3.203 16.141 9.273 1 99 99 ILE B C 1
ATOM 2464 O O . ILE B 1 99 ? 3.566 15.328 10.117 1 99 99 ILE B O 1
ATOM 2468 N N . PHE B 1 100 ? 3.705 16.188 8.117 1 98.94 100 PHE B N 1
ATOM 2469 C CA . PHE B 1 100 ? 4.871 15.422 7.699 1 98.94 100 PHE B CA 1
ATOM 2470 C C . PHE B 1 100 ? 6.105 16.312 7.613 1 98.94 100 PHE B C 1
ATOM 2472 O O . PHE B 1 100 ? 6.07 17.375 6.988 1 98.94 100 PHE B O 1
ATOM 2479 N N . GLY B 1 101 ? 7.203 15.891 8.188 1 98.88 101 GLY B N 1
ATOM 2480 C CA . GLY B 1 101 ? 8.477 16.594 8.062 1 98.88 101 GLY B CA 1
ATOM 2481 C C . GLY B 1 101 ? 9.109 16.422 6.695 1 98.88 101 GLY B C 1
ATOM 2482 O O . GLY B 1 101 ? 8.422 16.172 5.707 1 98.88 101 GLY B O 1
ATOM 2483 N N . ASP B 1 102 ? 10.469 16.625 6.613 1 98.88 102 ASP B N 1
ATOM 2484 C CA . ASP B 1 102 ? 11.234 16.531 5.371 1 98.88 102 ASP B CA 1
ATOM 2485 C C . ASP B 1 102 ? 11.602 15.086 5.066 1 98.88 102 ASP B C 1
ATOM 2487 O O . ASP B 1 102 ? 11.859 14.297 5.98 1 98.88 102 ASP B O 1
ATOM 2491 N N . ASN B 1 103 ? 11.641 14.695 3.77 1 98.62 103 ASN B N 1
ATOM 2492 C CA . ASN B 1 103 ? 12.141 13.414 3.291 1 98.62 103 ASN B CA 1
ATOM 2493 C C . ASN B 1 103 ? 11.328 12.25 3.857 1 98.62 103 ASN B C 1
ATOM 2495 O O . ASN B 1 103 ? 11.898 11.234 4.266 1 98.62 103 ASN B O 1
ATOM 2499 N N . VAL B 1 104 ? 10.055 12.477 3.947 1 98.88 104 VAL B N 1
ATOM 2500 C CA . VAL B 1 104 ? 9.172 11.406 4.402 1 98.88 104 VAL B CA 1
ATOM 2501 C C . VAL B 1 104 ? 8.664 10.609 3.203 1 98.88 104 VAL B C 1
ATOM 2503 O O . VAL B 1 104 ? 8.305 11.188 2.174 1 98.88 104 VAL B O 1
ATOM 2506 N N . MET B 1 105 ? 8.695 9.281 3.297 1 98.75 105 MET B N 1
ATOM 2507 C CA . MET B 1 105 ? 8.172 8.359 2.297 1 98.75 105 MET B CA 1
ATOM 2508 C C . MET B 1 105 ? 7.004 7.555 2.859 1 98.75 105 MET B C 1
ATOM 2510 O O . MET B 1 105 ? 7.105 6.988 3.949 1 98.75 105 MET B O 1
ATOM 2514 N N . VAL B 1 106 ? 5.922 7.512 2.088 1 98.88 106 VAL B N 1
ATOM 2515 C CA . VAL B 1 106 ? 4.73 6.777 2.494 1 98.88 106 VAL B CA 1
ATOM 2516 C C . VAL B 1 106 ? 4.402 5.711 1.451 1 98.88 106 VAL B C 1
ATOM 2518 O O . VAL B 1 106 ? 4.23 6.02 0.27 1 98.88 106 VAL B O 1
ATOM 2521 N N . GLY B 1 107 ? 4.363 4.441 1.88 1 98.75 107 GLY B N 1
ATOM 2522 C CA . GLY B 1 107 ? 4.012 3.35 0.987 1 98.75 107 GLY B CA 1
ATOM 2523 C C . GLY B 1 107 ? 2.557 3.377 0.557 1 98.75 107 GLY B C 1
ATOM 2524 O O . GLY B 1 107 ? 1.785 4.227 1.007 1 98.75 107 GLY B O 1
ATOM 2525 N N . PRO B 1 108 ? 2.217 2.432 -0.329 1 98.75 108 PRO B N 1
ATOM 2526 C CA . PRO B 1 108 ? 0.86 2.424 -0.879 1 98.75 108 PRO B CA 1
ATOM 2527 C C . PRO B 1 108 ? -0.195 2.049 0.159 1 98.75 108 PRO B C 1
ATOM 2529 O O . PRO B 1 108 ? 0.06 1.211 1.028 1 98.75 108 PRO B O 1
ATOM 2532 N N . ARG B 1 109 ? -1.364 2.674 0.049 1 98.69 109 ARG B N 1
ATOM 2533 C CA . ARG B 1 109 ? -2.561 2.309 0.802 1 98.69 109 ARG B CA 1
ATOM 2534 C C . ARG B 1 109 ? -2.352 2.518 2.297 1 98.69 109 ARG B C 1
ATOM 2536 O O . ARG B 1 109 ? -2.979 1.844 3.117 1 98.69 109 ARG B O 1
ATOM 2543 N N . ALA B 1 110 ? -1.377 3.297 2.688 1 98.88 110 ALA B N 1
ATOM 2544 C CA . ALA B 1 110 ? -1.274 3.734 4.078 1 98.88 110 ALA B CA 1
ATOM 2545 C C . ALA B 1 110 ? -2.426 4.668 4.445 1 98.88 110 ALA B C 1
ATOM 2547 O O . ALA B 1 110 ? -2.971 5.359 3.584 1 98.88 110 ALA B O 1
ATOM 2548 N N . SER B 1 111 ? -2.777 4.672 5.691 1 98.94 111 SER B N 1
ATOM 2549 C CA . SER B 1 111 ? -3.92 5.445 6.168 1 98.94 111 SER B CA 1
ATOM 2550 C C . SER B 1 111 ? -3.555 6.266 7.402 1 98.94 111 SER B C 1
ATOM 2552 O O . SER B 1 111 ? -2.881 5.77 8.305 1 98.94 111 SER B O 1
ATOM 2554 N N . PHE B 1 112 ? -4.008 7.504 7.461 1 98.94 112 PHE B N 1
ATOM 2555 C CA . PHE B 1 112 ? -3.824 8.43 8.57 1 98.94 112 PHE B CA 1
ATOM 2556 C C . PHE B 1 112 ? -5.168 8.945 9.078 1 98.94 112 PHE B C 1
ATOM 2558 O O . PHE B 1 112 ? -5.863 9.672 8.367 1 98.94 112 PHE B O 1
ATOM 2565 N N . TYR B 1 113 ? -5.52 8.57 10.258 1 98.88 113 TYR B N 1
ATOM 2566 C CA . TYR B 1 113 ? -6.812 8.93 10.828 1 98.88 113 TYR B CA 1
ATOM 2567 C C . TYR B 1 113 ? -6.645 9.867 12.016 1 98.88 113 TYR B C 1
ATOM 2569 O O . TYR B 1 113 ? -6.203 9.453 13.094 1 98.88 113 TYR B O 1
ATOM 2577 N N . THR B 1 114 ? -7.031 11.055 11.891 1 98.88 114 THR B N 1
ATOM 2578 C CA . THR B 1 114 ? -7.023 11.961 13.031 1 98.88 114 THR B CA 1
ATOM 2579 C C . THR B 1 114 ? -8.336 11.859 13.805 1 98.88 114 THR B C 1
ATOM 2581 O O . THR B 1 114 ? -8.406 12.281 14.969 1 98.88 114 THR B O 1
ATOM 2584 N N . ALA B 1 115 ? -9.375 11.422 13.18 1 98.56 115 ALA B N 1
ATOM 2585 C CA . ALA B 1 115 ? -10.742 11.469 13.695 1 98.56 115 ALA B CA 1
ATOM 2586 C C . ALA B 1 115 ? -10.953 10.43 14.797 1 98.56 115 ALA B C 1
ATOM 2588 O O . ALA B 1 115 ? -10.43 9.32 14.719 1 98.56 115 ALA B O 1
ATOM 2589 N N . GLY B 1 116 ? -11.719 10.82 15.805 1 97.44 116 GLY B N 1
ATOM 2590 C CA . GLY B 1 116 ? -12.211 9.945 16.859 1 97.44 116 GLY B CA 1
ATOM 2591 C C . GLY B 1 116 ? -13.648 10.234 17.25 1 97.44 116 GLY B C 1
ATOM 2592 O O . GLY B 1 116 ? -14.195 11.289 16.906 1 97.44 116 GLY B O 1
ATOM 2593 N N . HIS B 1 117 ? -14.266 9.258 17.828 1 97.94 117 HIS B N 1
ATOM 2594 C CA . HIS B 1 117 ? -15.609 9.375 18.375 1 97.94 117 HIS B CA 1
ATOM 2595 C C . HIS B 1 117 ? -15.633 9.031 19.859 1 97.94 117 HIS B C 1
ATOM 2597 O O . HIS B 1 117 ? -14.82 8.227 20.328 1 97.94 117 HIS B O 1
ATOM 2603 N N . PRO B 1 118 ? -16.594 9.617 20.547 1 97.62 118 PRO B N 1
ATOM 2604 C CA . PRO B 1 118 ? -16.734 9.219 21.953 1 97.62 118 PRO B CA 1
ATOM 2605 C C . PRO B 1 118 ? -16.953 7.723 22.125 1 97.62 118 PRO B C 1
ATOM 2607 O O . PRO B 1 118 ? -17.672 7.102 21.344 1 97.62 118 PRO B O 1
ATOM 2610 N N . ILE B 1 119 ? -16.344 7.145 23.156 1 97.44 119 ILE B N 1
ATOM 2611 C CA . ILE B 1 119 ? -16.453 5.715 23.438 1 97.44 119 ILE B CA 1
ATOM 2612 C C . ILE B 1 119 ? -17.844 5.398 23.969 1 97.44 119 ILE B C 1
ATOM 2614 O O . ILE B 1 119 ? -18.406 4.348 23.656 1 97.44 119 ILE B O 1
ATOM 2618 N N . ASP B 1 120 ? -18.344 6.367 24.75 1 97.56 120 ASP B N 1
ATOM 2619 C CA . ASP B 1 120 ? -19.703 6.203 25.266 1 97.56 120 ASP B CA 1
ATOM 2620 C C . ASP B 1 120 ? -20.734 6.242 24.141 1 97.56 120 ASP B C 1
ATOM 2622 O O . ASP B 1 120 ? -20.828 7.234 23.422 1 97.56 120 ASP B O 1
ATOM 2626 N N . PRO B 1 121 ? -21.406 5.238 24 1 97.56 121 PRO B N 1
ATOM 2627 C CA . PRO B 1 121 ? -22.312 5.16 22.844 1 97.56 121 PRO B CA 1
ATOM 2628 C C . PRO B 1 121 ? -23.391 6.238 22.875 1 97.56 121 PRO B C 1
ATOM 2630 O O . PRO B 1 121 ? -23.875 6.656 21.812 1 97.56 121 PRO B O 1
ATOM 2633 N N . THR B 1 122 ? -23.828 6.758 24.062 1 96.88 122 THR B N 1
ATOM 2634 C CA . THR B 1 122 ? -24.844 7.801 24.156 1 96.88 122 THR B CA 1
ATOM 2635 C C . THR B 1 122 ? -24.312 9.117 23.594 1 96.88 122 THR B C 1
ATOM 2637 O O . THR B 1 122 ? -24.984 9.766 22.781 1 96.88 122 THR B O 1
ATOM 2640 N N . ILE B 1 123 ? -23.188 9.453 24.031 1 96.75 123 ILE B N 1
ATOM 2641 C CA . ILE B 1 123 ? -22.562 10.68 23.531 1 96.75 123 ILE B CA 1
ATOM 2642 C C . ILE B 1 123 ? -22.188 10.516 22.062 1 96.75 123 ILE B C 1
ATOM 2644 O O . ILE B 1 123 ? -22.375 11.445 21.266 1 96.75 123 ILE B O 1
ATOM 2648 N N . ARG B 1 124 ? -21.672 9.336 21.672 1 96.56 124 ARG B N 1
ATOM 2649 C CA . ARG B 1 124 ? -21.266 9.062 20.297 1 96.56 124 ARG B CA 1
ATOM 2650 C C . ARG B 1 124 ? -22.453 9.227 19.344 1 96.56 124 ARG B C 1
ATOM 2652 O O . ARG B 1 124 ? -22.297 9.805 18.266 1 96.56 124 ARG B O 1
ATOM 2659 N N . THR B 1 125 ? -23.609 8.758 19.672 1 97.19 125 THR B N 1
ATOM 2660 C CA . THR B 1 125 ? -24.766 8.773 18.781 1 97.19 125 THR B CA 1
ATOM 2661 C C . THR B 1 125 ? -25.375 10.172 18.703 1 97.19 125 THR B C 1
ATOM 2663 O O . THR B 1 125 ? -26.219 10.445 17.859 1 97.19 125 THR B O 1
ATOM 2666 N N . ALA B 1 126 ? -24.938 11.039 19.656 1 96.62 126 ALA B N 1
ATOM 2667 C CA . ALA B 1 126 ? -25.328 12.438 19.547 1 96.62 126 ALA B CA 1
ATOM 2668 C C . ALA B 1 126 ? -24.531 13.156 18.469 1 96.62 126 ALA B C 1
ATOM 2670 O O . ALA B 1 126 ? -24.688 14.359 18.266 1 96.62 126 ALA B O 1
ATOM 2671 N N . GLU B 1 127 ? -23.609 12.484 17.797 1 96.75 127 GLU B N 1
ATOM 2672 C CA . GLU B 1 127 ? -22.875 12.883 16.594 1 96.75 127 GLU B CA 1
ATOM 2673 C C . GLU B 1 127 ? -21.766 13.875 16.938 1 96.75 127 GLU B C 1
ATOM 2675 O O . GLU B 1 127 ? -21.344 14.648 16.078 1 96.75 127 GLU B O 1
ATOM 2680 N N . LEU B 1 128 ? -21.469 13.891 18.188 1 97.12 128 LEU B N 1
ATOM 2681 C CA . LEU B 1 128 ? -20.281 14.641 18.578 1 97.12 128 LEU B CA 1
ATOM 2682 C C . LEU B 1 128 ? -19.016 13.859 18.234 1 97.12 128 LEU B C 1
ATOM 2684 O O . LEU B 1 128 ? -18.969 12.641 18.438 1 97.12 128 LEU B O 1
ATOM 2688 N N . GLU B 1 129 ? -18.047 14.547 17.719 1 97.69 129 GLU B N 1
ATOM 2689 C CA . GLU B 1 129 ? -16.766 13.93 17.328 1 97.69 129 GLU B CA 1
ATOM 2690 C C . GLU B 1 129 ? -15.594 14.812 17.719 1 97.69 129 GLU B C 1
ATOM 2692 O O . GLU B 1 129 ? -15.781 15.953 18.156 1 97.69 129 GLU B O 1
ATOM 2697 N N . PHE B 1 130 ? -14.414 14.25 17.688 1 98.06 130 PHE B N 1
ATOM 2698 C CA . PHE B 1 130 ? -13.188 15 17.938 1 98.06 130 PHE B CA 1
ATOM 2699 C C . PHE B 1 130 ? -12.086 14.562 16.969 1 98.06 130 PHE B C 1
ATOM 2701 O O . PHE B 1 130 ? -12.242 13.578 16.25 1 98.06 130 PHE B O 1
ATOM 2708 N N . GLY B 1 131 ? -11.016 15.289 16.891 1 98.31 131 GLY B N 1
ATOM 2709 C CA . GLY B 1 131 ? -9.844 14.984 16.109 1 98.31 131 GLY B CA 1
ATOM 2710 C C . GLY B 1 131 ? -8.539 15.375 16.781 1 98.31 131 GLY B C 1
ATOM 2711 O O . GLY B 1 131 ? -8.469 16.406 17.438 1 98.31 131 GLY B O 1
ATOM 2712 N N . THR B 1 132 ? -7.602 14.516 16.734 1 98.69 132 THR B N 1
ATOM 2713 C CA . THR B 1 132 ? -6.285 14.828 17.297 1 98.69 132 THR B CA 1
ATOM 2714 C C . THR B 1 132 ? -5.207 14.711 16.219 1 98.69 132 THR B C 1
ATOM 2716 O O . THR B 1 132 ? -5.281 13.852 15.344 1 98.69 132 THR B O 1
ATOM 2719 N N . PRO B 1 133 ? -4.176 15.547 16.344 1 98.88 133 PRO B N 1
ATOM 2720 C CA . PRO B 1 133 ? -3.207 15.625 15.242 1 98.88 133 PRO B CA 1
ATOM 2721 C C . PRO B 1 133 ? -2.287 14.414 15.172 1 98.88 133 PRO B C 1
ATOM 2723 O O . PRO B 1 133 ? -2.119 13.703 16.172 1 98.88 133 PRO B O 1
ATOM 2726 N N . ILE B 1 134 ? -1.768 14.117 14 1 98.94 134 ILE B N 1
ATOM 2727 C CA . ILE B 1 134 ? -0.706 13.156 13.727 1 98.94 134 ILE B CA 1
ATOM 2728 C C . ILE B 1 134 ? 0.549 13.891 13.258 1 98.94 134 ILE B C 1
ATOM 2730 O O . ILE B 1 134 ? 0.482 14.75 12.375 1 98.94 134 ILE B O 1
ATOM 2734 N N . ILE B 1 135 ? 1.662 13.602 13.852 1 99 135 ILE B N 1
ATOM 2735 C CA . ILE B 1 135 ? 2.924 14.234 13.484 1 99 135 ILE B CA 1
ATOM 2736 C C . ILE B 1 135 ? 3.924 13.164 13.039 1 99 135 ILE B C 1
ATOM 2738 O O . ILE B 1 135 ? 4.176 12.203 13.758 1 99 135 ILE B O 1
ATOM 2742 N N . VAL B 1 136 ? 4.426 13.266 11.883 1 99 136 VAL B N 1
ATOM 2743 C CA . VAL B 1 136 ? 5.465 12.414 11.32 1 99 136 VAL B CA 1
ATOM 2744 C C . VAL B 1 136 ? 6.742 13.219 11.109 1 99 136 VAL B C 1
ATOM 2746 O O . VAL B 1 136 ? 6.77 14.156 10.305 1 99 136 VAL B O 1
ATOM 2749 N N . GLU B 1 137 ? 7.824 12.875 11.727 1 98.94 137 GLU B N 1
ATOM 2750 C CA . GLU B 1 137 ? 9.047 13.672 11.711 1 98.94 137 GLU B CA 1
ATOM 2751 C C . GLU B 1 137 ? 9.914 13.328 10.508 1 98.94 137 GLU B C 1
ATOM 2753 O O . GLU B 1 137 ? 9.531 12.5 9.68 1 98.94 137 GLU B O 1
ATOM 2758 N N . ASP B 1 138 ? 11.109 13.961 10.422 1 98.94 138 ASP B N 1
ATOM 2759 C CA . ASP B 1 138 ? 11.953 13.922 9.234 1 98.94 138 ASP B CA 1
ATOM 2760 C C . ASP B 1 138 ? 12.461 12.5 8.977 1 98.94 138 ASP B C 1
ATOM 2762 O O . ASP B 1 138 ? 12.75 11.758 9.914 1 98.94 138 ASP B O 1
ATOM 2766 N N . ASN B 1 139 ? 12.539 12.117 7.727 1 98.81 139 ASN B N 1
ATOM 2767 C CA . ASN B 1 139 ? 13.219 10.922 7.238 1 98.81 139 ASN B CA 1
ATOM 2768 C C . ASN B 1 139 ? 12.477 9.648 7.637 1 98.81 139 ASN B C 1
ATOM 2770 O O . ASN B 1 139 ? 13.07 8.578 7.707 1 98.81 139 ASN B O 1
ATOM 2774 N N . VAL B 1 140 ? 11.25 9.766 7.969 1 98.94 140 VAL B N 1
ATOM 2775 C CA . VAL B 1 140 ? 10.445 8.602 8.328 1 98.94 140 VAL B CA 1
ATOM 2776 C C . VAL B 1 140 ? 10.016 7.863 7.062 1 98.94 140 VAL B C 1
ATOM 2778 O O . VAL B 1 140 ? 9.703 8.492 6.043 1 98.94 140 VAL B O 1
ATOM 2781 N N . TRP B 1 141 ? 10.039 6.559 7.113 1 98.88 141 TRP B N 1
ATOM 2782 C CA . TRP B 1 141 ? 9.484 5.684 6.082 1 98.88 141 TRP B CA 1
ATOM 2783 C C . TRP B 1 141 ? 8.297 4.891 6.621 1 98.88 141 TRP B C 1
ATOM 2785 O O . TRP B 1 141 ? 8.44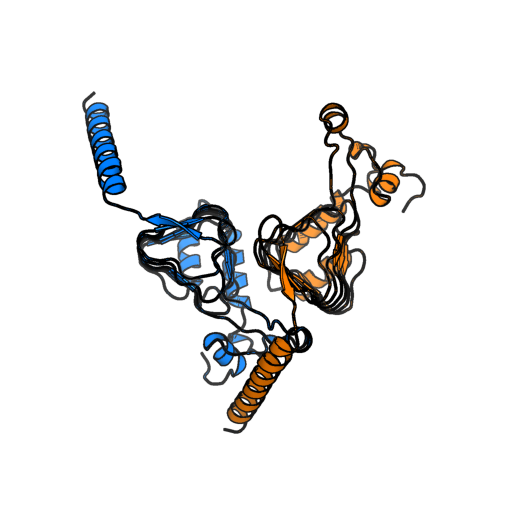5 4.082 7.539 1 98.88 141 TRP B O 1
ATOM 2795 N N . ILE B 1 142 ? 7.098 5.113 6.055 1 98.94 142 ILE B N 1
ATOM 2796 C CA . ILE B 1 142 ? 5.883 4.391 6.406 1 98.94 142 ILE B CA 1
ATOM 2797 C C . ILE B 1 142 ? 5.625 3.285 5.383 1 98.94 142 ILE B C 1
ATOM 2799 O O . ILE B 1 142 ? 5.383 3.562 4.207 1 98.94 142 ILE B O 1
ATOM 2803 N N . GLY B 1 143 ? 5.613 2.051 5.824 1 98.75 143 GLY B N 1
ATOM 2804 C CA . GLY B 1 143 ? 5.379 0.918 4.941 1 98.75 143 GLY B CA 1
ATOM 2805 C C . GLY B 1 143 ? 3.965 0.867 4.398 1 98.75 143 GLY B C 1
ATOM 2806 O O . GLY B 1 143 ? 3.064 1.519 4.934 1 98.75 143 GLY B O 1
ATOM 2807 N N . GLY B 1 144 ? 3.836 0.131 3.324 1 98.62 144 GLY B N 1
ATOM 2808 C CA . GLY B 1 144 ? 2.531 0.014 2.689 1 98.62 144 GLY B CA 1
ATOM 2809 C C . GLY B 1 144 ? 1.469 -0.557 3.609 1 98.62 144 GLY B C 1
ATOM 2810 O O . GLY B 1 144 ? 1.762 -1.409 4.449 1 98.62 144 GLY B O 1
ATOM 2811 N N . SER B 1 145 ? 0.235 -0.1 3.443 1 98.62 145 SER B N 1
ATOM 2812 C CA . SER B 1 145 ? -0.961 -0.593 4.121 1 98.62 145 SER B CA 1
ATOM 2813 C C . SER B 1 145 ? -0.88 -0.364 5.625 1 98.62 145 SER B C 1
ATOM 2815 O O . SER B 1 145 ? -1.622 -0.979 6.395 1 98.62 145 SER B O 1
ATOM 2817 N N . ALA B 1 146 ? 0.054 0.415 6.113 1 98.88 146 ALA B N 1
ATOM 2818 C CA . ALA B 1 146 ? 0.108 0.77 7.527 1 98.88 146 ALA B CA 1
ATOM 2819 C C . ALA B 1 146 ? -1.008 1.744 7.891 1 98.88 146 ALA B C 1
ATOM 2821 O O . ALA B 1 146 ? -1.498 2.484 7.035 1 98.88 146 ALA B O 1
ATOM 2822 N N . THR B 1 147 ? -1.402 1.754 9.125 1 98.94 147 THR B N 1
ATOM 2823 C CA . THR B 1 147 ? -2.439 2.631 9.656 1 98.94 147 THR B CA 1
ATOM 2824 C C . THR B 1 147 ? -1.92 3.42 10.852 1 98.94 147 THR B C 1
ATOM 2826 O O . THR B 1 147 ? -1.418 2.836 11.82 1 98.94 147 THR B O 1
ATOM 2829 N N . ILE B 1 148 ? -2.008 4.723 10.812 1 99 148 ILE B N 1
ATOM 2830 C CA . ILE B 1 148 ? -1.595 5.605 11.891 1 99 148 ILE B CA 1
ATOM 2831 C C . ILE B 1 148 ? -2.826 6.199 12.578 1 99 148 ILE B C 1
ATOM 2833 O O . ILE B 1 148 ? -3.656 6.84 11.922 1 99 148 ILE B O 1
ATOM 2837 N N . LEU B 1 149 ? -2.959 6.074 13.859 1 98.88 149 LEU B N 1
ATOM 2838 C CA . LEU B 1 149 ? -4.176 6.441 14.578 1 98.88 149 LEU B CA 1
ATOM 2839 C C . LEU B 1 149 ? -4.07 7.855 15.141 1 98.88 149 LEU B C 1
ATOM 2841 O O . LEU B 1 149 ? -3.004 8.469 15.086 1 98.88 149 LEU B O 1
ATOM 2845 N N . PRO B 1 150 ? -5.145 8.383 15.688 1 98.75 150 PRO B N 1
ATOM 2846 C CA . PRO B 1 150 ? -5.188 9.773 16.141 1 98.75 150 PRO B CA 1
ATOM 2847 C C . PRO B 1 150 ? -4.172 10.062 17.25 1 98.75 150 PRO B C 1
ATOM 2849 O O . PRO B 1 150 ? -3.996 9.258 18.156 1 98.75 150 PRO B O 1
ATOM 2852 N N . GLY B 1 151 ? -3.488 11.188 17.125 1 98.75 151 GLY B N 1
ATOM 2853 C CA . GLY B 1 151 ? -2.662 11.688 18.219 1 98.75 151 GLY B CA 1
ATOM 2854 C C . GLY B 1 151 ? -1.245 11.148 18.188 1 98.75 151 GLY B C 1
ATOM 2855 O O . GLY B 1 151 ? -0.416 11.516 19.016 1 98.75 151 GLY B O 1
ATOM 2856 N N . VAL B 1 152 ? -0.883 10.32 17.266 1 98.94 152 VAL B N 1
ATOM 2857 C CA . VAL B 1 152 ? 0.397 9.625 17.234 1 98.94 152 VAL B CA 1
ATOM 2858 C C . VAL B 1 152 ? 1.477 10.555 16.688 1 98.94 152 VAL B C 1
ATOM 2860 O O . VAL B 1 152 ? 1.243 11.289 15.719 1 98.94 152 VAL B O 1
ATOM 2863 N N . THR B 1 153 ? 2.611 10.492 17.266 1 98.94 153 THR B N 1
ATOM 2864 C CA . THR B 1 153 ? 3.832 11.086 16.734 1 98.94 153 THR B CA 1
ATOM 2865 C C . THR B 1 153 ? 4.828 10 16.328 1 98.94 153 THR B C 1
ATOM 2867 O O . THR B 1 153 ? 5.113 9.094 17.109 1 98.94 153 THR B O 1
ATOM 2870 N N . ILE B 1 154 ? 5.305 10.039 15.156 1 99 154 ILE B N 1
ATOM 2871 C CA . ILE B 1 154 ? 6.34 9.133 14.68 1 99 154 ILE B CA 1
ATOM 2872 C C . ILE B 1 154 ? 7.688 9.852 14.648 1 99 154 ILE B C 1
ATOM 2874 O O . ILE B 1 154 ? 7.871 10.805 13.891 1 99 154 ILE B O 1
ATOM 2878 N N . GLY B 1 155 ? 8.633 9.328 15.328 1 98.94 155 GLY B N 1
ATOM 2879 C CA . GLY B 1 155 ? 9.906 10 15.539 1 98.94 155 GLY B CA 1
ATOM 2880 C C . GLY B 1 155 ? 10.82 9.953 14.328 1 98.94 155 GLY B C 1
ATOM 2881 O O . GLY B 1 155 ? 10.727 9.039 13.508 1 98.94 155 GLY B O 1
ATOM 2882 N N . LYS B 1 156 ? 11.773 10.859 14.367 1 98.88 156 LYS B N 1
ATOM 2883 C CA . LYS B 1 156 ? 12.695 11.055 13.25 1 98.88 156 LYS B CA 1
ATOM 2884 C C . LYS B 1 156 ? 13.391 9.742 12.875 1 98.88 156 LYS B C 1
ATOM 2886 O O . LYS B 1 156 ? 13.781 8.969 13.75 1 98.88 156 LYS B O 1
ATOM 2891 N N . ASN B 1 157 ? 13.508 9.461 11.609 1 98.88 157 ASN B N 1
ATOM 2892 C CA . ASN B 1 157 ? 14.266 8.359 11.039 1 98.88 157 ASN B CA 1
ATOM 2893 C C . ASN B 1 157 ? 13.539 7.027 11.219 1 98.88 157 ASN B C 1
ATOM 2895 O O . ASN B 1 157 ? 14 5.992 10.734 1 98.88 157 ASN B O 1
ATOM 2899 N N . ALA B 1 158 ? 12.438 6.961 11.852 1 98.94 158 ALA B N 1
ATOM 2900 C CA . ALA B 1 158 ? 11.773 5.699 12.156 1 98.94 158 ALA B CA 1
ATOM 2901 C C . ALA B 1 158 ? 11.219 5.047 10.898 1 98.94 158 ALA B C 1
ATOM 2903 O O . ALA B 1 158 ? 11.047 5.715 9.875 1 98.94 158 ALA B O 1
ATOM 2904 N N . ILE B 1 159 ? 11.047 3.771 11.016 1 98.94 159 ILE B N 1
ATOM 2905 C CA . ILE B 1 159 ? 10.375 2.98 9.984 1 98.94 159 ILE B CA 1
ATOM 2906 C C . ILE B 1 159 ? 9.156 2.289 10.586 1 98.94 159 ILE B C 1
ATOM 2908 O O . ILE B 1 159 ? 9.25 1.627 11.617 1 98.94 159 ILE B O 1
ATOM 2912 N N . VAL B 1 160 ? 8.016 2.52 9.992 1 98.94 160 VAL B N 1
ATOM 2913 C CA . VAL B 1 160 ? 6.809 1.75 10.297 1 98.94 160 VAL B CA 1
ATOM 2914 C C . VAL B 1 160 ? 6.645 0.63 9.266 1 98.94 160 VAL B C 1
ATOM 2916 O O . VAL B 1 160 ? 6.488 0.893 8.078 1 98.94 160 VAL B O 1
ATOM 2919 N N . ALA B 1 161 ? 6.668 -0.595 9.703 1 98.88 161 ALA B N 1
ATOM 2920 C CA . ALA B 1 161 ? 6.598 -1.746 8.812 1 98.88 161 ALA B CA 1
ATOM 2921 C C . ALA B 1 161 ? 5.242 -1.812 8.109 1 98.88 161 ALA B C 1
ATOM 2923 O O . ALA B 1 161 ? 4.25 -1.282 8.617 1 98.88 161 ALA B O 1
ATOM 2924 N N . ALA B 1 162 ? 5.246 -2.436 6.965 1 98.75 162 ALA B N 1
ATOM 2925 C CA . ALA B 1 162 ? 4.012 -2.611 6.203 1 98.75 162 ALA B CA 1
ATOM 2926 C C . ALA B 1 162 ? 2.936 -3.287 7.047 1 98.75 162 ALA B C 1
ATOM 2928 O O . ALA B 1 162 ? 3.229 -4.207 7.816 1 98.75 162 ALA B O 1
ATOM 2929 N N . GLY B 1 163 ? 1.68 -2.805 6.902 1 98.69 163 GLY B N 1
ATOM 2930 C CA . GLY B 1 163 ? 0.53 -3.418 7.547 1 98.69 163 GLY B CA 1
ATOM 2931 C C . GLY B 1 163 ? 0.443 -3.113 9.031 1 98.69 163 GLY B C 1
ATOM 2932 O O . GLY B 1 163 ? -0.5 -3.537 9.703 1 98.69 163 GLY B O 1
ATOM 2933 N N . ALA B 1 164 ? 1.361 -2.393 9.594 1 98.88 164 ALA B N 1
ATOM 2934 C CA . ALA B 1 164 ? 1.36 -2.082 11.023 1 98.88 164 ALA B CA 1
ATOM 2935 C C . ALA B 1 164 ? 0.189 -1.175 11.391 1 98.88 164 ALA B C 1
ATOM 2937 O O . ALA B 1 164 ? -0.255 -0.365 10.57 1 98.88 164 ALA B O 1
ATOM 2938 N N . VAL B 1 165 ? -0.304 -1.313 12.578 1 98.94 165 VAL B N 1
ATOM 2939 C CA . VAL B 1 165 ? -1.282 -0.396 13.148 1 98.94 165 VAL B CA 1
ATOM 2940 C C . VAL B 1 165 ? -0.66 0.35 14.328 1 98.94 165 VAL B C 1
ATOM 2942 O O . VAL B 1 165 ? -0.453 -0.227 15.398 1 98.94 165 VAL B O 1
ATOM 2945 N N . VAL B 1 166 ? -0.4 1.628 14.18 1 98.94 166 VAL B N 1
ATOM 2946 C CA . VAL B 1 166 ? 0.333 2.426 15.156 1 98.94 166 VAL B CA 1
ATOM 2947 C C . VAL B 1 166 ? -0.649 3.148 16.078 1 98.94 166 VAL B C 1
ATOM 2949 O O . VAL B 1 166 ? -1.343 4.074 15.648 1 98.94 166 VAL B O 1
ATOM 2952 N N . THR B 1 167 ? -0.625 2.803 17.312 1 98.69 167 THR B N 1
ATOM 2953 C CA . THR B 1 167 ? -1.607 3.307 18.266 1 98.69 167 THR B CA 1
ATOM 2954 C C . THR B 1 167 ? -0.946 4.23 19.281 1 98.69 167 THR B C 1
ATOM 2956 O O . THR B 1 167 ? -1.632 4.922 20.031 1 98.69 167 THR B O 1
ATOM 2959 N N . LYS B 1 168 ? 0.358 4.168 19.344 1 98.69 168 LYS B N 1
ATOM 2960 C CA . LYS B 1 168 ? 1.139 5 20.25 1 98.69 168 LYS B CA 1
ATOM 2961 C C . LYS B 1 168 ? 2.342 5.613 19.547 1 98.69 168 LYS B C 1
ATOM 2963 O O . LYS B 1 168 ? 2.705 5.184 18.438 1 98.69 168 LYS B O 1
ATOM 2968 N N . ASP B 1 169 ? 2.939 6.508 20.219 1 98.94 169 ASP B N 1
ATOM 2969 C CA . ASP B 1 169 ? 4.078 7.207 19.641 1 98.94 169 ASP B CA 1
ATOM 2970 C C . ASP B 1 169 ? 5.211 6.234 19.312 1 98.94 169 ASP B C 1
ATOM 2972 O O . ASP B 1 169 ? 5.43 5.266 20.047 1 98.94 169 ASP B O 1
ATOM 2976 N N . VAL B 1 170 ? 5.941 6.527 18.297 1 98.94 170 VAL B N 1
ATOM 2977 C CA . VAL B 1 170 ? 7.074 5.734 17.828 1 98.94 170 VAL B CA 1
ATOM 2978 C C . VAL B 1 170 ? 8.383 6.473 18.125 1 98.94 170 VAL B C 1
ATOM 2980 O O . VAL B 1 170 ? 8.586 7.594 17.656 1 98.94 170 VAL B O 1
ATOM 2983 N N . PRO B 1 171 ? 9.25 5.902 18.875 1 98.94 171 PRO B N 1
ATOM 2984 C CA . PRO B 1 171 ? 10.523 6.574 19.141 1 98.94 171 PRO B CA 1
ATOM 2985 C C . PRO B 1 171 ? 11.359 6.77 17.875 1 98.94 171 PRO B C 1
ATOM 2987 O O . PRO B 1 171 ? 11.281 5.961 16.953 1 98.94 171 PRO B O 1
ATOM 2990 N N . ALA B 1 172 ? 12.188 7.777 17.922 1 98.88 172 ALA B N 1
ATOM 2991 C CA . ALA B 1 172 ? 13.117 8.023 16.828 1 98.88 172 ALA B CA 1
ATOM 2992 C C . ALA B 1 172 ? 14.07 6.84 16.641 1 98.88 172 ALA B C 1
ATOM 2994 O O . ALA B 1 172 ? 14.352 6.109 17.594 1 98.88 172 ALA B O 1
ATOM 2995 N N . ASN B 1 173 ? 14.516 6.617 15.406 1 98.88 173 ASN B N 1
ATOM 2996 C CA . ASN B 1 173 ? 15.547 5.637 15.062 1 98.88 173 ASN B CA 1
ATOM 2997 C C . ASN B 1 173 ? 15.133 4.227 15.477 1 98.88 173 ASN B C 1
ATOM 2999 O O . ASN B 1 173 ? 15.945 3.465 16 1 98.88 173 ASN B O 1
ATOM 3003 N N . THR B 1 174 ? 13.883 3.9 15.25 1 98.94 174 THR B N 1
ATOM 3004 C CA . THR B 1 174 ? 13.398 2.551 15.523 1 98.94 174 THR B CA 1
ATOM 3005 C C . THR B 1 174 ? 12.594 2.012 14.352 1 98.94 174 THR B C 1
ATOM 3007 O O . THR B 1 174 ? 12.164 2.775 13.484 1 98.94 174 THR B O 1
ATOM 3010 N N . ILE B 1 175 ? 12.477 0.756 14.289 1 98.88 175 ILE B N 1
ATOM 3011 C CA . ILE B 1 175 ? 11.547 0.054 13.414 1 98.88 175 ILE B CA 1
ATOM 3012 C C . ILE B 1 175 ? 10.406 -0.529 14.234 1 98.88 175 ILE B C 1
ATOM 3014 O O . ILE B 1 175 ? 10.633 -1.238 15.219 1 98.88 175 ILE B O 1
ATOM 3018 N N . VAL B 1 176 ? 9.195 -0.192 13.836 1 98.94 176 VAL B N 1
ATOM 3019 C CA . VAL B 1 176 ? 8.039 -0.746 14.531 1 98.94 176 VAL B CA 1
ATOM 3020 C C . VAL B 1 176 ? 7.191 -1.565 13.555 1 98.94 176 VAL B C 1
ATOM 3022 O O . VAL B 1 176 ? 7.211 -1.316 12.352 1 98.94 176 VAL B O 1
ATOM 3025 N N . GLY B 1 177 ? 6.477 -2.562 14 1 98.75 177 GLY B N 1
ATOM 3026 C CA . GLY B 1 177 ? 5.586 -3.393 13.211 1 98.75 177 GLY B CA 1
ATOM 3027 C C . GLY B 1 177 ? 4.59 -4.168 14.047 1 98.75 177 GLY B C 1
ATOM 3028 O O . GLY B 1 177 ? 4.676 -4.176 15.273 1 98.75 177 GLY B O 1
ATOM 3029 N N . GLY B 1 178 ? 3.572 -4.672 13.32 1 98.44 178 GLY B N 1
ATOM 3030 C CA . GLY B 1 178 ? 2.557 -5.469 13.992 1 98.44 178 GLY B CA 1
ATOM 3031 C C . GLY B 1 178 ? 1.269 -4.707 14.234 1 98.44 178 GLY B C 1
ATOM 3032 O O . GLY B 1 178 ? 1.133 -3.553 13.82 1 98.44 178 GLY B O 1
ATOM 3033 N N . ASN B 1 179 ? 0.296 -5.34 14.906 1 98 179 ASN B N 1
ATOM 3034 C CA . ASN B 1 179 ? -1.014 -4.812 15.273 1 98 179 ASN B CA 1
ATOM 3035 C C . ASN B 1 179 ? -1.434 -5.277 16.672 1 98 179 ASN B C 1
ATOM 3037 O O . ASN B 1 179 ? -1.895 -6.406 16.828 1 98 179 ASN B O 1
ATOM 3041 N N . PRO B 1 180 ? -1.319 -4.398 17.625 1 98.25 180 PRO B N 1
ATOM 3042 C CA . PRO B 1 180 ? -0.759 -3.049 17.562 1 98.25 180 PRO B CA 1
ATOM 3043 C C . PRO B 1 180 ? 0.75 -3.045 17.328 1 98.25 180 PRO B C 1
ATOM 3045 O O . PRO B 1 180 ? 1.43 -4.023 17.641 1 98.25 180 PRO B O 1
ATOM 3048 N N . ALA B 1 181 ? 1.209 -2.006 16.812 1 98.75 181 ALA B N 1
ATOM 3049 C CA . ALA B 1 181 ? 2.631 -1.896 16.484 1 98.75 181 ALA B CA 1
ATOM 3050 C C . ALA B 1 181 ? 3.477 -1.851 17.75 1 98.75 181 ALA B C 1
ATOM 3052 O O . ALA B 1 181 ? 3.105 -1.194 18.734 1 98.75 181 ALA B O 1
ATOM 3053 N N . LYS B 1 182 ? 4.551 -2.531 17.703 1 98.69 182 LYS B N 1
ATOM 3054 C CA . LYS B 1 182 ? 5.57 -2.523 18.75 1 98.69 182 LYS B CA 1
ATOM 3055 C C . LYS B 1 182 ? 6.957 -2.297 18.156 1 98.69 182 LYS B C 1
ATOM 3057 O O . LYS B 1 182 ? 7.184 -2.555 16.969 1 98.69 182 LYS B O 1
ATOM 3062 N N . VAL B 1 183 ? 7.852 -1.827 19.047 1 98.81 183 VAL B N 1
ATOM 3063 C CA . VAL B 1 183 ? 9.234 -1.673 18.609 1 98.81 183 VAL B CA 1
ATOM 3064 C C . VAL B 1 183 ? 9.836 -3.045 18.312 1 98.81 183 VAL B C 1
ATOM 3066 O O . VAL B 1 183 ? 9.836 -3.924 19.172 1 98.81 183 VAL B O 1
ATOM 3069 N N . ILE B 1 184 ? 10.32 -3.227 17.156 1 98.56 184 ILE B N 1
ATOM 3070 C CA . ILE B 1 184 ? 11.016 -4.445 16.766 1 98.56 184 ILE B CA 1
ATOM 3071 C C . ILE B 1 184 ? 12.492 -4.336 17.141 1 98.56 184 ILE B C 1
ATOM 3073 O O . ILE B 1 184 ? 13.047 -5.238 17.766 1 98.56 184 ILE B O 1
ATOM 3077 N N . ARG B 1 185 ? 13.141 -3.242 16.641 1 98.38 185 ARG B N 1
ATOM 3078 C CA . ARG B 1 185 ? 14.539 -2.99 16.984 1 98.38 185 ARG B CA 1
ATOM 3079 C C . ARG B 1 185 ? 14.922 -1.548 16.672 1 98.38 185 ARG B C 1
ATOM 3081 O O . ARG B 1 185 ? 14.18 -0.831 16 1 98.38 185 ARG B O 1
ATOM 3088 N N . LYS B 1 186 ? 16.109 -1.14 17.141 1 98.62 186 LYS B N 1
ATOM 3089 C CA . LYS B 1 186 ? 16.672 0.174 16.844 1 98.62 186 LYS B CA 1
ATOM 3090 C C . LYS B 1 186 ? 17.438 0.161 15.523 1 98.62 186 LYS B C 1
ATOM 3092 O O . LYS B 1 186 ? 18 -0.863 15.133 1 98.62 186 LYS B O 1
ATOM 3097 N N . ILE B 1 187 ? 17.406 1.172 14.867 1 98.56 187 ILE B N 1
ATOM 3098 C CA . ILE B 1 187 ? 18.312 1.424 13.75 1 98.56 187 ILE B CA 1
ATOM 3099 C C . ILE B 1 187 ? 19.672 1.873 14.281 1 98.56 187 ILE B C 1
ATOM 3101 O O . ILE B 1 187 ? 19.766 2.887 14.977 1 98.56 187 ILE B O 1
ATOM 3105 N N . ASP B 1 188 ? 20.688 1.132 13.891 1 97.5 188 ASP B N 1
ATOM 3106 C CA . ASP B 1 188 ? 21.938 1.4 14.586 1 97.5 188 ASP B CA 1
ATOM 3107 C C . ASP B 1 188 ? 23.109 1.422 13.609 1 97.5 188 ASP B C 1
ATOM 3109 O O . ASP B 1 188 ? 22.922 1.507 12.398 1 97.5 188 ASP B O 1
ATOM 3113 N N . GLU B 1 189 ? 24.219 1.388 14.195 1 97.5 189 GLU B N 1
ATOM 3114 C CA . GLU B 1 189 ? 25.469 1.529 13.43 1 97.5 189 GLU B CA 1
ATOM 3115 C C . GLU B 1 189 ? 25.641 0.37 12.453 1 97.5 189 GLU B C 1
ATOM 3117 O O . GLU B 1 189 ? 26.25 0.532 11.398 1 97.5 189 GLU B O 1
ATOM 3122 N N . ASN B 1 190 ? 25.188 -0.795 12.859 1 98.12 190 ASN B N 1
ATOM 3123 C CA . ASN B 1 190 ? 25.281 -1.938 11.961 1 98.12 190 ASN B CA 1
ATOM 3124 C C . ASN B 1 190 ? 24.516 -1.685 10.664 1 98.12 190 ASN B C 1
ATOM 3126 O O . ASN B 1 190 ? 24.969 -2.062 9.586 1 98.12 190 ASN B O 1
ATOM 3130 N N . ASP B 1 191 ? 23.375 -1.022 10.781 1 98.12 191 ASP B N 1
ATOM 3131 C CA . ASP B 1 191 ? 22.609 -0.64 9.594 1 98.12 191 ASP B CA 1
ATOM 3132 C C . ASP B 1 191 ? 23.406 0.346 8.734 1 98.12 191 ASP B C 1
ATOM 3134 O O . ASP B 1 191 ? 23.453 0.205 7.508 1 98.12 191 ASP B O 1
ATOM 3138 N N . GLN B 1 192 ? 23.922 1.34 9.359 1 97.62 192 GLN B N 1
ATOM 3139 C CA . GLN B 1 192 ? 24.688 2.354 8.648 1 97.62 192 GLN B CA 1
ATOM 3140 C C . GLN B 1 192 ? 25.844 1.725 7.867 1 97.62 192 GLN B C 1
ATOM 3142 O O . GLN B 1 192 ? 26.062 2.049 6.695 1 97.62 192 GLN B O 1
ATOM 3147 N N . GLN B 1 193 ? 26.625 0.849 8.547 1 98.12 193 GLN B N 1
ATOM 3148 C CA . GLN B 1 193 ? 27.766 0.193 7.91 1 98.12 193 GLN B CA 1
ATOM 3149 C C . GLN B 1 193 ? 27.312 -0.658 6.723 1 98.12 193 GLN B C 1
ATOM 3151 O O . GLN B 1 193 ? 27.906 -0.596 5.648 1 98.12 193 GLN B O 1
ATOM 3156 N N . PHE B 1 194 ? 26.328 -1.463 6.891 1 98.25 194 PHE B N 1
ATOM 3157 C CA . PHE B 1 194 ? 25.812 -2.342 5.848 1 98.25 194 PHE B CA 1
ATOM 3158 C C . PHE B 1 194 ? 25.438 -1.544 4.609 1 98.25 194 PHE B C 1
ATOM 3160 O O . PHE B 1 194 ? 25.875 -1.854 3.5 1 98.25 194 PHE B O 1
ATOM 3167 N N . TRP B 1 195 ? 24.672 -0.474 4.84 1 97.88 195 TRP B N 1
ATOM 3168 C CA . TRP B 1 195 ? 24.109 0.253 3.699 1 97.88 195 TRP B CA 1
ATOM 3169 C C . TRP B 1 195 ? 25.156 1.174 3.082 1 97.88 195 TRP B C 1
ATOM 3171 O O . TRP B 1 195 ? 25.109 1.485 1.892 1 97.88 195 TRP B O 1
ATOM 3181 N N . THR B 1 196 ? 26.062 1.619 3.873 1 97.56 196 THR B N 1
ATOM 3182 C CA . THR B 1 196 ? 27.188 2.354 3.309 1 97.56 196 THR B CA 1
ATOM 3183 C C . THR B 1 196 ? 27.969 1.479 2.332 1 97.56 196 THR B C 1
ATOM 3185 O O . THR B 1 196 ? 28.359 1.934 1.252 1 97.56 196 THR B O 1
ATOM 3188 N N . GLU B 1 197 ? 28.25 0.259 2.75 1 97.88 197 GLU B N 1
ATOM 3189 C CA . GLU B 1 197 ? 28.938 -0.687 1.876 1 97.88 197 GLU B CA 1
ATOM 3190 C C . GLU B 1 197 ? 28.141 -0.961 0.613 1 97.88 197 GLU B C 1
ATOM 3192 O O . GLU B 1 197 ? 28.688 -1.03 -0.485 1 97.88 197 GLU B O 1
ATOM 3197 N N . LYS B 1 198 ? 26.812 -1.156 0.756 1 97.88 198 LYS B N 1
ATOM 3198 C CA . LYS B 1 198 ? 25.938 -1.37 -0.401 1 97.88 198 LYS B CA 1
ATOM 3199 C C . LYS B 1 198 ? 25.984 -0.174 -1.348 1 97.88 198 LYS B C 1
ATOM 3201 O O . LYS B 1 198 ? 26 -0.343 -2.568 1 97.88 198 LYS B O 1
ATOM 3206 N N . GLN B 1 199 ? 25.984 1.002 -0.819 1 97.44 199 GLN B N 1
ATOM 3207 C CA . GLN B 1 199 ? 26.078 2.211 -1.63 1 97.44 199 GLN B CA 1
ATOM 3208 C C . GLN B 1 199 ? 27.406 2.266 -2.393 1 97.44 199 GLN B C 1
ATOM 3210 O O . GLN B 1 199 ? 27.422 2.643 -3.564 1 97.44 199 GLN B O 1
ATOM 3215 N N . ARG B 1 200 ? 28.484 1.943 -1.682 1 97.5 200 ARG B N 1
ATOM 3216 C CA . ARG B 1 200 ? 29.781 1.899 -2.328 1 97.5 200 ARG B CA 1
ATOM 3217 C C . ARG B 1 200 ? 29.781 0.926 -3.502 1 97.5 200 ARG B C 1
ATOM 3219 O O . ARG B 1 200 ? 30.297 1.24 -4.578 1 97.5 200 ARG B O 1
ATOM 3226 N N . GLN B 1 201 ? 29.266 -0.256 -3.311 1 97.81 201 GLN B N 1
ATOM 3227 C CA . GLN B 1 201 ? 29.156 -1.253 -4.371 1 97.81 201 GLN B CA 1
ATOM 3228 C C . GLN B 1 201 ? 28.359 -0.712 -5.559 1 97.81 201 GLN B C 1
ATOM 3230 O O . GLN B 1 201 ? 28.719 -0.971 -6.711 1 97.81 201 GLN B O 1
ATOM 3235 N N . TYR B 1 202 ? 27.359 0.005 -5.336 1 97.81 202 TYR B N 1
ATOM 3236 C CA . TYR B 1 202 ? 26.547 0.638 -6.375 1 97.81 202 TYR B CA 1
ATOM 3237 C C . TYR B 1 202 ? 27.375 1.623 -7.188 1 97.81 202 TYR B C 1
ATOM 3239 O O . TYR B 1 202 ? 27.344 1.612 -8.422 1 97.81 202 TYR B O 1
ATOM 3247 N N . GLN B 1 203 ? 28.094 2.447 -6.449 1 96.94 203 GLN B N 1
ATOM 3248 C CA . GLN B 1 203 ? 28.906 3.463 -7.113 1 96.94 203 GLN B CA 1
ATOM 3249 C C . GLN B 1 203 ? 29.984 2.824 -7.98 1 96.94 203 GLN B C 1
ATOM 3251 O O . GLN B 1 203 ? 30.266 3.289 -9.094 1 96.94 203 GLN B O 1
ATOM 3256 N N . ILE B 1 204 ? 30.578 1.791 -7.465 1 97.19 204 ILE B N 1
ATOM 3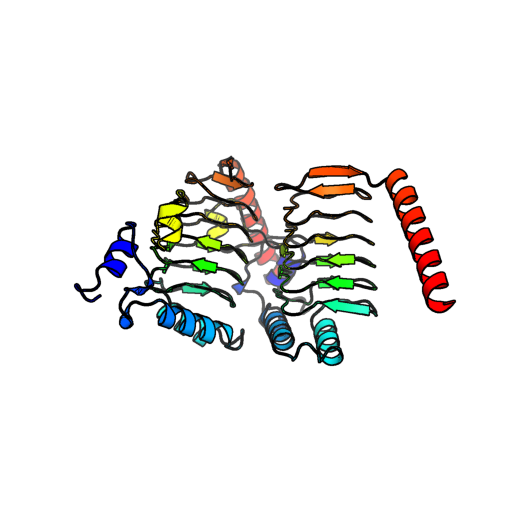257 C CA . ILE B 1 204 ? 31.625 1.082 -8.211 1 97.19 204 ILE B CA 1
ATOM 3258 C C . ILE B 1 204 ? 31.016 0.457 -9.469 1 97.19 204 ILE B C 1
ATOM 3260 O O . ILE B 1 204 ? 31.562 0.591 -10.562 1 97.19 204 ILE B O 1
ATOM 3264 N N . ALA B 1 205 ? 29.891 -0.23 -9.312 1 96.38 205 ALA B N 1
ATOM 3265 C CA . ALA B 1 205 ? 29.219 -0.869 -10.438 1 96.38 205 ALA B CA 1
ATOM 3266 C C . ALA B 1 205 ? 28.828 0.158 -11.5 1 96.38 205 ALA B C 1
ATOM 3268 O O . ALA B 1 205 ? 28.938 -0.109 -12.703 1 96.38 205 ALA B O 1
ATOM 3269 N N . LYS B 1 206 ? 28.344 1.271 -11.055 1 95.62 206 LYS B N 1
ATOM 3270 C CA . LYS B 1 206 ? 27.922 2.33 -11.969 1 95.62 206 LYS B CA 1
ATOM 3271 C C . LYS B 1 206 ? 29.109 2.861 -12.766 1 95.62 206 LYS B C 1
ATOM 3273 O O . LYS B 1 206 ? 29.016 3.033 -13.984 1 95.62 206 LYS B O 1
ATOM 3278 N N . LYS B 1 207 ? 30.188 3.143 -12.094 1 95.19 207 LYS B N 1
ATOM 3279 C CA . LYS B 1 207 ? 31.406 3.619 -12.758 1 95.19 207 LYS B CA 1
ATOM 3280 C C . LYS B 1 207 ? 31.906 2.605 -13.781 1 95.19 207 LYS B C 1
ATOM 3282 O O . LYS B 1 207 ? 32.281 2.977 -14.891 1 95.19 207 LYS B O 1
ATOM 3287 N N . GLN B 1 208 ? 31.938 1.318 -13.43 1 94.75 208 GLN B N 1
ATOM 3288 C CA . GLN B 1 208 ? 32.375 0.254 -14.32 1 94.75 208 GLN B CA 1
ATOM 3289 C C . GLN B 1 208 ? 31.484 0.136 -15.539 1 94.75 208 GLN B C 1
ATOM 3291 O O . GLN B 1 208 ? 31.953 -0.127 -16.641 1 94.75 208 GLN B O 1
ATOM 3296 N N . PHE B 1 209 ? 30.203 0.31 -15.391 1 93.19 209 PHE B N 1
ATOM 3297 C CA . PHE B 1 209 ? 29.219 0.212 -16.469 1 93.19 209 PHE B CA 1
ATOM 3298 C C . PHE B 1 209 ? 29.453 1.298 -17.516 1 93.19 209 PHE B C 1
ATOM 3300 O O . PHE B 1 209 ? 29.375 1.041 -18.719 1 93.19 209 PHE B O 1
ATOM 3307 N N . PHE B 1 210 ? 29.781 2.516 -17.156 1 90.56 210 PHE B N 1
ATOM 3308 C CA . PHE B 1 210 ? 29.906 3.637 -18.078 1 90.56 210 PHE B CA 1
ATOM 3309 C C . PHE B 1 210 ? 31.344 3.773 -18.562 1 90.56 210 PHE B C 1
ATOM 3311 O O . PHE B 1 210 ? 31.609 4.539 -19.5 1 90.56 210 PHE B O 1
ATOM 3318 N N . HIS B 1 211 ? 32.281 3.201 -17.953 1 87.44 211 HIS B N 1
ATOM 3319 C CA . HIS B 1 211 ? 33.656 3.219 -18.469 1 87.44 211 HIS B CA 1
ATOM 3320 C C . HIS B 1 211 ? 33.906 2.078 -19.453 1 87.44 211 HIS B C 1
ATOM 3322 O O . HIS B 1 211 ? 34.844 2.113 -20.219 1 87.44 211 HIS B O 1
ATOM 3328 N N . GLU B 1 212 ? 33.062 1.132 -19.484 1 66.25 212 GLU B N 1
ATOM 3329 C CA . GLU B 1 212 ? 33.188 0.094 -20.5 1 66.25 212 GLU B CA 1
ATOM 3330 C C . GLU B 1 212 ? 32.406 0.472 -21.766 1 66.25 212 GLU B C 1
ATOM 3332 O O . GLU B 1 212 ? 31.328 1.067 -21.688 1 66.25 212 GLU B O 1
#

Foldseek 3Di:
DPPPFVQLVCQQVQHKHAQVSGDPVSFQVVLQVLLVVLQPDDQVPQVVNVVSLCVQEQEEEDDEDERDNEEERRRNLEYEYAQYYEYYQEYYDPSYHEYYYHQEYHYAHEYEHQKAADPDVVRRVVRIIGGAYEAEYYCEYEAANEYEYHNEYEAHNEYEYHNEYDDHYHYHQFYWGDVPIDTPGGNDPVNVVVVVVVVVVVVVVVVVVVVD/DPPPFVQLVCQQVQHKHAQVSGDPVSFQVVLQVLLVVLQPDDQVPQVVNVVSLCVQEQEEEDDEDERDNEEERRRNLEYEYAQYYEYYQEYYDPSYHEYYYYQEYHYAHEYEHQKDADPPVVRRVVRIIGGAYEAEYYCEYEAANEYEYHNEYEAHNEYEYHNEYDDHYHYHQFYWGDVPIDTPGGNDPVNVVVVVVVVVVVVVVVVVVVVD

Secondary structure (DSSP, 8-state):
--TT-HHHHHHHHTS-EEGGGS-GGGSTHHHHHHHHHHHHS-TT-HHHHHHHHHHHSSB--SSEEEPSPEEES-STTEEE-SSEEE-SSEEEE-SS-EEE-SS-EE-TT-EEE-EE--SSHHHHHTTEEEE--EEE-TT-EEPTT-EEPTT-EEPTT-EEPTT-EE-S-B-TTEEEEETTEEEEEE--HHHHHHHHHHHHHHHHHHHHHHH-/--TT-HHHHHHHHTS-EEGGGS-GGGSTHHHHHHHHHHHHS-TT-HHHHHHHHHHHSSB--S-EEEPSPEEES-STTEEE-SSEEE-SSEEEE-SS-EEE-SS-EE-TT-EEE-EE--SSHHHHHTTEEEE--EEE-TT-EEPTT-EE-TT-EEPTT-EEPTT-EE-S-B-TTEEEEETTEEEEEE--HHHHHHHHHHHHHHHHHHHHHHH-

Organism: Enterococcus faecalis (strain ATCC 700802 / V583) (NCBI:txid226185)

Solvent-accessible surface area (backbone atoms only — not comparable to full-atom values): 20131 Å² total; per-residue (Å²): 126,76,95,76,40,65,34,51,52,28,22,65,70,42,34,64,22,44,70,89,72,34,46,77,93,73,45,41,60,65,26,38,45,50,35,51,53,50,49,67,48,64,83,84,46,52,70,62,44,43,53,51,48,60,68,35,31,54,39,68,44,89,41,63,47,68,37,63,43,52,44,48,37,29,31,48,37,31,30,39,26,41,50,28,39,31,39,35,51,27,37,39,37,25,64,12,44,35,40,37,30,37,45,25,39,34,31,39,40,21,34,39,36,12,58,48,64,51,80,26,47,71,57,28,72,68,53,36,31,30,12,29,42,29,40,35,32,38,47,20,38,38,25,34,44,16,37,41,36,50,56,25,39,38,25,42,50,15,34,40,34,59,55,11,27,36,77,56,65,40,60,54,37,23,32,30,36,42,55,65,41,40,81,75,47,70,65,49,67,69,53,52,54,54,52,50,50,52,49,50,51,50,53,52,52,52,51,52,60,70,73,96,126,75,94,80,40,66,34,51,52,26,22,66,71,41,34,72,22,44,70,88,71,35,46,78,94,71,45,41,60,64,24,37,52,49,34,51,52,52,51,68,48,65,79,83,46,52,70,62,42,43,54,51,49,58,69,36,30,54,39,69,44,89,42,62,48,67,36,67,42,52,45,44,37,30,32,48,37,32,30,38,27,39,51,28,39,31,38,33,51,26,38,38,38,25,65,12,44,35,40,38,29,36,45,25,38,35,30,38,41,21,35,40,36,11,60,49,62,52,84,52,63,73,59,27,75,68,54,36,31,31,12,29,42,30,40,37,32,38,38,21,37,38,26,36,46,16,36,40,38,48,54,26,38,38,25,41,38,15,34,38,35,56,54,12,31,36,76,57,66,40,64,54,38,24,32,30,35,23,74,67,42,41,82,73,48,69,65,47,68,69,42,43,54,53,47,49,52,51,50,49,52,41,54,52,53,51,53,54,59,71,73,96

Nearest PDB structures (foldseek):
  2ic7-assembly1_B  TM=9.650E-01  e=1.227E-22  Geobacillus kaustophilus
  3srt-assembly2_B  TM=9.763E-01  e=7.003E-20  Clostridioides difficile 630
  3hjj-assembly1_A  TM=8.994E-01  e=4.836E-20  Bacillus anthracis
  1kqa-assembly1_A  TM=9.536E-01  e=4.938E-17  Escherichia coli
  3ect-assembly1_A  TM=9.549E-01  e=4.938E-17  Vibrio cholerae

pLDDT: mean 97.34, std 6.15, range [43.03, 99.0]

InterPro domains:
  IPR001451 Hexapeptide repeat [PF14602] (133-168)
  IPR011004 Trimeric LpxA-like superfamily [SSF51161] (11-197)
  IPR018357 Hexapeptide transferase, conserved site [PS00101] (142-170)
  IPR024688 Maltose/galactoside acetyltransferase domain [PF12464] (11-61)
  IPR024688 Maltose/galactoside acetyltransferase domain [SM01266] (8-62)
  IPR039369 Galactoside O-acetyltransferase LacA-like [PTHR43017] (10-192)